Protein AF-A0AAW1J0K5-F1 (afdb_monomer_lite)

Structure (mmCIF, N/CA/C/O backbone):
data_AF-A0AAW1J0K5-F1
#
_entry.id   AF-A0AAW1J0K5-F1
#
loop_
_atom_site.group_PDB
_atom_site.id
_atom_site.type_symbol
_atom_site.label_atom_id
_atom_site.label_alt_id
_atom_site.label_comp_id
_atom_site.label_asym_id
_atom_site.label_entity_id
_atom_site.label_seq_id
_atom_site.pdbx_PDB_ins_code
_atom_site.Cartn_x
_atom_site.Cartn_y
_atom_site.Cartn_z
_atom_site.occupancy
_atom_site.B_iso_or_equiv
_atom_site.auth_seq_id
_atom_site.auth_comp_id
_atom_site.auth_asym_id
_atom_site.auth_atom_id
_atom_site.pdbx_PDB_model_num
ATOM 1 N N . MET A 1 1 ? 34.084 26.548 19.720 1.00 43.12 1 MET A N 1
ATOM 2 C CA . MET A 1 1 ? 32.849 25.764 19.912 1.00 43.12 1 MET A CA 1
ATOM 3 C C . MET A 1 1 ? 32.228 25.630 18.537 1.00 43.12 1 MET A C 1
ATOM 5 O O . MET A 1 1 ? 32.167 26.660 17.879 1.00 43.12 1 MET A O 1
ATOM 9 N N . PRO A 1 2 ? 31.934 24.417 18.048 1.00 49.91 2 PRO A N 1
ATOM 10 C CA . PRO A 1 2 ? 31.328 24.254 16.737 1.00 49.91 2 PRO A CA 1
ATOM 11 C C . PRO A 1 2 ? 29.840 24.588 16.827 1.00 49.91 2 PRO A C 1
ATOM 13 O O . PRO A 1 2 ? 29.175 24.198 17.789 1.00 49.91 2 PRO A O 1
ATOM 16 N N . ASP A 1 3 ? 29.387 25.357 15.845 1.00 44.69 3 ASP A N 1
ATOM 17 C CA . ASP A 1 3 ? 28.005 25.761 15.636 1.00 44.69 3 ASP A CA 1
ATOM 18 C C . ASP A 1 3 ? 27.081 24.540 15.642 1.00 44.69 3 ASP A C 1
ATOM 20 O O . ASP A 1 3 ? 27.340 23.533 14.979 1.00 44.69 3 ASP A O 1
ATOM 24 N N . GLY A 1 4 ? 26.024 24.625 16.448 1.00 45.03 4 GLY A N 1
ATOM 25 C CA . GLY A 1 4 ? 24.960 23.636 16.473 1.00 45.03 4 GLY A CA 1
ATOM 26 C C . GLY A 1 4 ? 24.153 23.742 15.189 1.00 45.03 4 GLY A C 1
ATOM 27 O O . GLY A 1 4 ? 23.441 24.721 14.986 1.00 45.03 4 GLY A O 1
ATOM 28 N N . GLU A 1 5 ? 24.268 22.733 14.332 1.00 46.09 5 GLU A N 1
ATOM 29 C CA . GLU A 1 5 ? 23.291 22.482 13.279 1.00 46.09 5 GLU A CA 1
ATOM 30 C C . GLU A 1 5 ? 21.942 22.193 13.953 1.00 46.09 5 GLU A C 1
ATOM 32 O O . GLU A 1 5 ? 21.728 21.124 14.530 1.00 46.09 5 GLU A O 1
ATOM 37 N N . GLU A 1 6 ? 21.038 23.175 13.919 1.00 47.00 6 GLU A N 1
ATOM 38 C CA . GLU A 1 6 ? 19.611 22.950 14.129 1.00 47.00 6 GLU A CA 1
ATOM 39 C C . GLU A 1 6 ? 19.137 21.991 13.035 1.00 47.00 6 GLU A C 1
ATOM 41 O O . GLU A 1 6 ? 18.933 22.359 11.878 1.00 47.00 6 GLU A O 1
ATOM 46 N N . VAL A 1 7 ? 19.018 20.718 13.402 1.00 46.75 7 VAL A N 1
ATOM 47 C CA . VAL A 1 7 ? 18.348 19.712 12.589 1.00 46.75 7 VAL A CA 1
ATOM 48 C C . VAL A 1 7 ? 16.878 20.121 12.529 1.00 46.75 7 VAL A C 1
ATOM 50 O O . VAL A 1 7 ? 16.133 19.884 13.476 1.00 46.75 7 VAL A O 1
ATOM 53 N N . GLU A 1 8 ? 16.474 20.772 11.433 1.00 45.78 8 GLU A N 1
ATOM 54 C CA . GLU A 1 8 ? 15.067 20.982 11.085 1.00 45.78 8 GLU A CA 1
ATOM 55 C C . GLU A 1 8 ? 14.360 19.622 11.093 1.00 45.78 8 GLU A C 1
ATOM 57 O O . GLU A 1 8 ? 14.487 18.798 10.180 1.00 45.78 8 GLU A O 1
ATOM 62 N N . GLU A 1 9 ? 13.631 19.372 12.175 1.00 43.22 9 GLU A N 1
ATOM 63 C CA . GLU A 1 9 ? 12.793 18.204 12.359 1.00 43.22 9 GLU A CA 1
ATOM 64 C C . GLU A 1 9 ? 11.652 18.304 11.336 1.00 43.22 9 GLU A C 1
ATOM 66 O O . GLU A 1 9 ? 10.667 19.017 11.528 1.00 43.22 9 GLU A O 1
ATOM 71 N N . LYS A 1 10 ? 11.821 17.653 10.177 1.00 48.41 10 LYS A N 1
ATOM 72 C CA . LYS A 1 10 ? 10.774 17.545 9.156 1.00 48.41 10 LYS A CA 1
ATOM 73 C C . LYS A 1 10 ? 9.532 16.954 9.811 1.00 48.41 10 LYS A C 1
ATOM 75 O O . LYS A 1 10 ? 9.481 15.752 10.063 1.00 48.41 10 LYS A O 1
ATOM 80 N N . VAL A 1 11 ? 8.535 17.802 10.052 1.00 51.53 11 VAL A N 1
ATOM 81 C CA . VAL A 1 11 ? 7.192 17.399 10.464 1.00 51.53 11 VAL A CA 1
ATOM 82 C C . VAL A 1 11 ? 6.680 16.433 9.403 1.00 51.53 11 VAL A C 1
ATOM 84 O O . VAL A 1 11 ? 6.342 16.829 8.289 1.00 51.53 11 VAL A O 1
ATOM 87 N N . VAL A 1 12 ? 6.706 15.141 9.718 1.00 61.31 12 VAL A N 1
ATOM 88 C CA . VAL A 1 12 ? 6.160 14.104 8.849 1.00 61.31 12 VAL A CA 1
ATOM 89 C C . VAL A 1 12 ? 4.656 14.343 8.803 1.00 61.31 12 VAL A C 1
ATOM 91 O O . VAL A 1 12 ? 3.958 14.090 9.786 1.00 61.31 12 VAL A O 1
ATOM 94 N N . GLU A 1 13 ? 4.162 14.894 7.693 1.00 76.69 13 GLU A N 1
ATOM 95 C CA . GLU A 1 13 ? 2.727 15.053 7.473 1.00 76.69 13 GLU A CA 1
ATOM 96 C C . GLU A 1 13 ? 2.053 13.692 7.636 1.00 76.69 13 GLU A C 1
ATOM 98 O O . GLU A 1 13 ? 2.394 12.717 6.959 1.00 76.69 13 GLU A O 1
ATOM 103 N N . LYS A 1 14 ? 1.114 13.619 8.585 1.00 82.12 14 LYS A N 1
ATOM 104 C CA . LYS A 1 14 ? 0.380 12.387 8.863 1.00 82.12 14 LYS A CA 1
ATOM 105 C C . LYS A 1 14 ? -0.370 11.953 7.614 1.00 82.12 14 LYS A C 1
ATOM 107 O O . LYS A 1 14 ? -1.072 12.766 7.006 1.00 82.12 14 LYS A O 1
ATOM 112 N N . THR A 1 15 ? -0.278 10.669 7.283 1.00 87.69 15 THR A N 1
ATOM 113 C CA . THR A 1 15 ? -1.017 10.102 6.148 1.00 87.69 15 THR A CA 1
ATOM 114 C C . THR A 1 15 ? -2.528 10.207 6.381 1.00 87.69 15 THR A C 1
ATOM 116 O O . THR A 1 15 ? -2.985 10.335 7.523 1.00 87.69 15 THR A O 1
ATOM 119 N N . LEU A 1 16 ? -3.331 10.147 5.314 1.00 89.69 16 LEU A N 1
ATOM 120 C CA . LEU A 1 16 ? -4.794 10.205 5.426 1.00 89.69 16 LEU A CA 1
ATOM 121 C C . LEU A 1 16 ? -5.305 9.073 6.327 1.00 89.69 16 LEU A C 1
ATOM 123 O O . LEU A 1 16 ? -6.188 9.288 7.157 1.00 89.69 16 LEU A O 1
ATOM 127 N N . LEU A 1 17 ? -4.692 7.892 6.224 1.00 91.44 17 LEU A N 1
ATOM 128 C CA . LEU A 1 17 ? -4.971 6.753 7.089 1.00 91.44 17 LEU A CA 1
ATOM 129 C C . LEU A 1 17 ? -4.661 7.043 8.560 1.00 91.44 17 LEU A C 1
ATOM 131 O O . LEU A 1 17 ? -5.479 6.727 9.420 1.00 91.44 17 LEU A O 1
ATOM 135 N N . GLN A 1 18 ? -3.512 7.649 8.867 1.00 92.31 18 GLN A N 1
ATOM 136 C CA . GLN A 1 18 ? -3.151 7.992 10.247 1.00 92.31 18 GLN A CA 1
ATOM 137 C C . GLN A 1 18 ? -4.147 8.983 10.853 1.00 92.31 18 GLN A C 1
ATOM 139 O O . GLN A 1 18 ? -4.622 8.773 11.967 1.00 92.31 18 GLN A O 1
ATOM 144 N N . GLN A 1 19 ? -4.536 10.009 10.094 1.00 93.12 19 GLN A N 1
ATOM 145 C CA . GLN A 1 19 ? -5.548 10.970 10.534 1.00 93.12 19 GLN A CA 1
ATOM 146 C C . GLN A 1 19 ? -6.911 10.300 10.758 1.00 93.12 19 GLN A C 1
ATOM 148 O O . GLN A 1 19 ? -7.602 10.603 11.732 1.00 93.12 19 GLN A O 1
ATOM 153 N N . GLN A 1 20 ? -7.308 9.371 9.880 1.00 94.00 20 GLN A N 1
ATOM 154 C CA . GLN A 1 20 ? -8.564 8.639 10.038 1.00 94.00 20 GLN A CA 1
ATOM 155 C C . GLN A 1 20 ? -8.533 7.694 11.244 1.00 94.00 20 GLN A C 1
ATOM 157 O O . GLN A 1 20 ? -9.543 7.576 11.939 1.00 94.00 20 GLN A O 1
ATOM 162 N N . LEU A 1 21 ? -7.404 7.034 11.512 1.00 94.06 21 LEU A N 1
ATOM 163 C CA . LEU A 1 21 ? -7.235 6.162 12.676 1.00 94.06 21 LEU A CA 1
ATOM 164 C C . LEU A 1 21 ? -7.372 6.939 13.985 1.00 94.06 21 LEU A C 1
ATOM 166 O O . LEU A 1 21 ? -8.098 6.490 14.867 1.00 94.06 21 LEU A O 1
ATOM 170 N N . GLU A 1 22 ? -6.739 8.108 14.087 1.00 95.19 22 GLU A N 1
ATOM 171 C CA . GLU A 1 22 ? -6.843 8.979 15.264 1.00 95.19 22 GLU A CA 1
ATOM 172 C C . GLU A 1 22 ? -8.290 9.422 15.503 1.00 95.19 22 GLU A C 1
ATOM 174 O O . GLU A 1 22 ? -8.835 9.193 16.580 1.00 95.19 22 GLU A O 1
ATOM 179 N N . ARG A 1 23 ? -8.966 9.932 14.465 1.00 94.56 23 ARG A N 1
ATOM 180 C CA . ARG A 1 23 ? -10.383 10.328 14.557 1.00 94.56 23 ARG A CA 1
ATOM 181 C C . ARG A 1 23 ? -11.295 9.169 14.955 1.00 94.56 23 ARG A C 1
ATOM 183 O O . ARG A 1 23 ? -12.200 9.344 15.768 1.00 94.56 23 ARG A O 1
ATOM 190 N N . SER A 1 24 ? -11.061 7.989 14.380 1.00 95.56 24 SER A N 1
ATOM 191 C CA . SER A 1 24 ? -11.835 6.782 14.688 1.00 95.56 24 SER A CA 1
ATOM 192 C C . SER A 1 24 ? -11.620 6.353 16.142 1.00 95.56 24 SER A C 1
ATOM 194 O O . SER A 1 24 ? -12.571 5.976 16.824 1.00 95.56 24 SER A O 1
ATOM 196 N N . ALA A 1 25 ? -10.379 6.428 16.635 1.00 95.19 25 ALA A N 1
ATOM 197 C CA . ALA A 1 25 ? -10.035 6.099 18.013 1.00 95.19 25 ALA A CA 1
ATOM 198 C C . ALA A 1 25 ? -10.700 7.062 19.005 1.00 95.19 25 ALA A C 1
ATOM 200 O O . ALA A 1 25 ? -11.376 6.600 19.921 1.00 95.19 25 ALA A O 1
ATOM 201 N N . GLU A 1 26 ? -10.599 8.373 18.773 1.00 95.88 26 GLU A N 1
ATOM 202 C CA . GLU A 1 26 ? -11.236 9.402 19.606 1.00 95.88 26 GLU A CA 1
ATOM 203 C C . GLU A 1 26 ? -12.764 9.235 19.658 1.00 95.88 26 GLU A C 1
ATOM 205 O O . GLU A 1 26 ? -13.379 9.303 20.726 1.00 95.88 26 GLU A O 1
ATOM 210 N N . ALA A 1 27 ? -13.397 8.966 18.510 1.00 94.69 27 ALA A N 1
ATOM 211 C CA . ALA A 1 27 ? -14.839 8.744 18.437 1.00 94.69 27 ALA A CA 1
ATOM 212 C C . ALA A 1 27 ? -15.276 7.511 19.247 1.00 94.69 27 ALA A C 1
ATOM 214 O O . ALA A 1 27 ? -16.283 7.556 19.961 1.00 94.69 27 ALA A O 1
ATOM 215 N N . LEU A 1 28 ? -14.518 6.413 19.159 1.00 95.88 28 LEU A N 1
ATOM 216 C CA . LEU A 1 28 ? -14.793 5.183 19.904 1.00 95.88 28 LEU A CA 1
ATOM 217 C C . LEU A 1 28 ? -14.521 5.349 21.401 1.00 95.88 28 LEU A C 1
ATOM 219 O O . LEU A 1 28 ? -15.312 4.867 22.208 1.00 95.88 28 LEU A O 1
ATOM 223 N N . GLU A 1 29 ? -13.457 6.052 21.783 1.00 96.12 29 GLU A N 1
ATOM 224 C CA . GLU A 1 29 ? -13.137 6.344 23.182 1.00 96.12 29 GLU A CA 1
ATOM 225 C C . GLU A 1 29 ? -14.242 7.169 23.844 1.00 96.12 29 GLU A C 1
ATOM 227 O O . GLU A 1 29 ? -14.728 6.808 24.918 1.00 96.12 29 GLU A O 1
ATOM 232 N N . LYS A 1 30 ? -14.731 8.210 23.162 1.00 95.44 30 LYS A N 1
ATOM 233 C CA . LYS A 1 30 ? -15.865 9.004 23.642 1.00 95.44 30 LYS A CA 1
ATOM 234 C C . LYS A 1 30 ? -17.114 8.146 23.866 1.00 95.44 30 LYS A C 1
ATOM 236 O O . LYS A 1 30 ? -17.766 8.257 24.901 1.00 95.44 30 LYS A O 1
ATOM 241 N N . LEU A 1 31 ? -17.421 7.246 22.933 1.00 94.81 31 LEU A N 1
ATOM 242 C CA . LEU A 1 31 ? -18.542 6.307 23.055 1.00 94.81 31 LEU A CA 1
ATOM 243 C C . LEU A 1 31 ? -18.370 5.309 24.210 1.00 94.81 31 LEU A C 1
ATOM 245 O O . LEU A 1 31 ? -19.360 4.934 24.845 1.00 94.81 31 LEU A O 1
ATOM 249 N N . ILE A 1 32 ? -17.140 4.868 24.491 1.00 93.94 32 ILE A N 1
ATOM 250 C CA . ILE A 1 32 ? -16.835 4.026 25.656 1.00 93.94 32 ILE A CA 1
ATOM 251 C C . ILE A 1 32 ? -17.091 4.814 26.936 1.00 93.94 32 ILE A C 1
ATOM 253 O O . ILE A 1 32 ? -17.816 4.321 27.798 1.00 93.94 32 ILE A O 1
ATOM 257 N N . LEU A 1 33 ? -16.565 6.037 27.036 1.00 94.25 33 LEU A N 1
ATOM 258 C CA . LEU A 1 33 ? -16.748 6.907 28.198 1.00 94.25 33 LEU A CA 1
ATOM 259 C C . LEU A 1 33 ? -18.237 7.133 28.493 1.00 94.25 33 LEU A C 1
ATOM 261 O O . LEU A 1 33 ? -18.692 6.823 29.594 1.00 94.25 33 LEU A O 1
ATOM 265 N N . GLU A 1 34 ? -19.021 7.533 27.489 1.00 91.88 34 GLU A N 1
ATOM 266 C CA . GLU A 1 34 ? -20.475 7.718 27.620 1.00 91.88 34 GLU A CA 1
ATOM 267 C C . GLU A 1 34 ? -21.190 6.435 28.094 1.00 91.88 34 GLU A C 1
ATOM 269 O O . GLU A 1 34 ? -22.102 6.480 28.923 1.00 91.88 34 GLU A O 1
ATOM 274 N N . GLY A 1 35 ? -20.768 5.264 27.608 1.00 91.19 35 GLY A N 1
ATOM 275 C CA . GLY A 1 35 ? -21.303 3.976 28.058 1.00 91.19 35 GLY A CA 1
ATOM 276 C C . GLY A 1 35 ? -20.971 3.643 29.502 1.00 91.19 35 GLY A C 1
ATOM 277 O O . GLY A 1 35 ? -21.840 3.217 30.268 1.00 91.19 35 GLY A O 1
ATOM 278 N N . THR A 1 36 ? -19.708 3.846 29.877 1.00 91.81 36 THR A N 1
ATOM 279 C CA . THR A 1 36 ? -19.240 3.608 31.243 1.00 91.81 36 THR A CA 1
ATOM 280 C C . THR A 1 36 ? -19.943 4.521 32.238 1.00 91.81 36 THR A C 1
ATOM 282 O O . THR A 1 36 ? -20.317 4.055 33.313 1.00 91.81 36 THR A O 1
ATOM 285 N N . GLU A 1 37 ? -20.224 5.770 31.869 1.00 91.56 37 GLU A N 1
ATOM 286 C CA . GLU A 1 37 ? -20.991 6.706 32.689 1.00 91.56 37 GLU A CA 1
ATOM 287 C C . GLU A 1 37 ? -22.435 6.216 32.891 1.00 91.56 37 GLU A C 1
ATOM 289 O O . GLU A 1 37 ? -22.909 6.111 34.022 1.00 91.56 37 GLU A O 1
ATOM 294 N N . GLN A 1 38 ? -23.124 5.800 31.821 1.00 89.00 38 GLN A N 1
ATOM 295 C CA . GLN A 1 38 ? -24.509 5.310 31.907 1.00 89.00 38 GLN A CA 1
ATOM 296 C C . GLN A 1 38 ? -24.682 4.084 32.814 1.00 89.00 38 GLN A C 1
ATOM 298 O O . GLN A 1 38 ? -25.741 3.923 33.439 1.00 89.00 38 GLN A O 1
ATOM 303 N N . VAL A 1 39 ? -23.665 3.219 32.862 1.00 90.12 39 VAL A N 1
ATOM 304 C CA . VAL A 1 39 ? -23.600 2.044 33.741 1.00 90.12 39 VAL A CA 1
ATOM 305 C C . VAL A 1 39 ? -23.235 2.451 35.168 1.00 90.12 39 VAL A C 1
ATOM 307 O O . VAL A 1 39 ? -23.904 2.041 36.119 1.00 90.12 39 VAL A O 1
ATOM 310 N N . THR A 1 40 ? -22.223 3.306 35.322 1.00 91.06 40 THR A N 1
ATOM 311 C CA . THR A 1 40 ? -21.745 3.778 36.628 1.00 91.06 40 THR A CA 1
ATOM 312 C C . THR A 1 40 ? -22.828 4.547 37.377 1.00 91.06 40 THR A C 1
ATOM 314 O O . THR A 1 40 ? -22.976 4.352 38.580 1.00 91.06 40 THR A O 1
ATOM 317 N N . ASN A 1 41 ? -23.662 5.318 36.676 1.00 91.31 41 ASN A N 1
ATOM 318 C CA . ASN A 1 41 ? -24.770 6.064 37.276 1.00 91.31 41 ASN A CA 1
ATOM 319 C C . ASN A 1 41 ? -25.771 5.160 38.014 1.00 91.31 41 ASN A C 1
ATOM 321 O O . ASN A 1 41 ? -26.309 5.563 39.041 1.00 91.31 41 ASN A O 1
ATOM 325 N N . ILE A 1 42 ? -26.013 3.930 37.535 1.00 88.50 42 ILE A N 1
ATOM 326 C CA . ILE A 1 42 ? -26.878 2.974 38.252 1.00 88.50 42 ILE A CA 1
ATOM 327 C C . ILE A 1 42 ? -26.179 2.469 39.508 1.00 88.50 42 ILE A C 1
ATOM 329 O O . ILE A 1 42 ? -26.803 2.403 40.563 1.00 88.50 42 ILE A O 1
ATOM 333 N N . ARG A 1 43 ? -24.891 2.128 39.399 1.00 89.06 43 ARG A N 1
ATOM 334 C CA . ARG A 1 43 ? -24.108 1.635 40.535 1.00 89.06 43 ARG A CA 1
ATOM 335 C C . ARG A 1 43 ? -24.057 2.672 41.655 1.00 89.06 43 ARG A C 1
ATOM 337 O O . ARG A 1 43 ? -24.425 2.349 42.771 1.00 89.06 43 ARG A O 1
ATOM 344 N N . VAL A 1 44 ? -23.716 3.922 41.335 1.00 92.06 44 VAL A N 1
ATOM 345 C CA . VAL A 1 44 ? -23.660 5.025 42.311 1.00 92.06 44 VAL A CA 1
ATOM 346 C C . VAL A 1 44 ? -25.024 5.267 42.962 1.00 92.06 44 VAL A C 1
ATOM 348 O O . VAL A 1 44 ? -25.104 5.442 44.174 1.00 92.06 44 VAL A O 1
ATOM 351 N N . ALA A 1 45 ? -26.111 5.234 42.184 1.00 90.94 45 ALA A N 1
ATOM 352 C CA . ALA A 1 45 ? -27.455 5.377 42.737 1.00 90.94 45 ALA A CA 1
ATOM 353 C C . ALA A 1 45 ? -27.835 4.215 43.673 1.00 90.94 45 ALA A C 1
ATOM 355 O O . ALA A 1 45 ? -28.511 4.443 44.672 1.00 90.94 45 ALA A O 1
ATOM 356 N N . ASN A 1 46 ? -27.417 2.985 43.361 1.00 89.00 46 ASN A N 1
ATOM 357 C CA . ASN A 1 46 ? -27.649 1.818 44.213 1.00 89.00 46 ASN A CA 1
ATOM 358 C C . ASN A 1 46 ? -26.825 1.904 45.506 1.00 89.00 46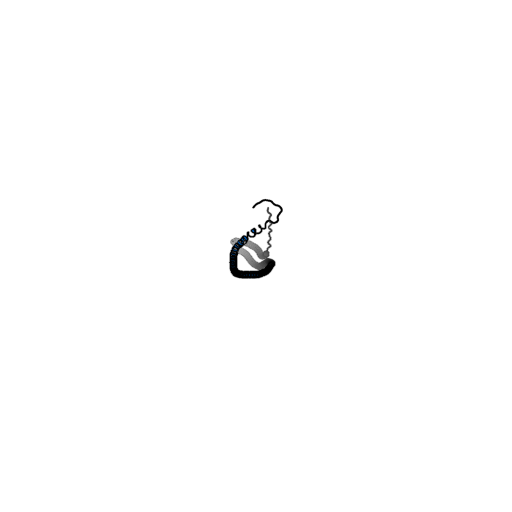 ASN A C 1
ATOM 360 O O . ASN A 1 46 ? -27.390 1.769 46.586 1.00 89.00 46 ASN A O 1
ATOM 364 N N . ASP A 1 47 ? -25.537 2.239 45.397 1.00 90.69 47 ASP A N 1
ATOM 365 C CA . ASP A 1 47 ? -24.643 2.419 46.544 1.00 90.69 47 ASP A CA 1
ATOM 366 C C . ASP A 1 47 ? -25.188 3.485 47.508 1.00 90.69 47 ASP A C 1
ATOM 368 O O . ASP A 1 47 ? -25.215 3.261 48.715 1.00 90.69 47 ASP A O 1
ATOM 372 N N . SER A 1 48 ? -25.699 4.607 46.985 1.00 92.31 48 SER A N 1
ATOM 373 C CA . SER A 1 48 ? -26.350 5.641 47.802 1.00 92.31 48 SER A CA 1
ATOM 374 C C . SER A 1 48 ? -27.576 5.101 48.544 1.00 92.31 48 SER A C 1
ATOM 376 O O . SER A 1 48 ? -27.668 5.264 49.755 1.00 92.31 48 SER A O 1
ATOM 378 N N . ARG A 1 49 ? -28.491 4.403 47.851 1.00 89.88 49 ARG A N 1
ATOM 379 C CA . ARG A 1 49 ? -29.694 3.824 48.484 1.00 89.88 49 ARG A CA 1
ATOM 380 C C . ARG A 1 49 ? -29.350 2.778 49.544 1.00 89.88 49 ARG A C 1
ATOM 382 O O . ARG A 1 49 ? -30.060 2.654 50.535 1.00 89.88 49 ARG A O 1
ATOM 389 N N . GLU A 1 50 ? -28.297 1.994 49.326 1.00 89.69 50 GLU A N 1
ATOM 390 C CA . GLU A 1 50 ? -27.845 0.978 50.278 1.00 89.69 50 GLU A CA 1
ATOM 391 C C . GLU A 1 50 ? -27.241 1.606 51.539 1.00 89.69 50 GLU A C 1
ATOM 393 O O . GLU A 1 50 ? -27.428 1.071 52.633 1.00 89.69 50 GLU A O 1
ATOM 398 N N . VAL A 1 51 ? -26.544 2.738 51.408 1.00 94.19 51 VAL A N 1
ATOM 399 C CA . VAL A 1 51 ? -26.078 3.520 52.561 1.00 94.19 51 VAL A CA 1
ATOM 400 C C . VAL A 1 51 ? -27.271 4.042 53.362 1.00 94.19 51 VAL A C 1
ATOM 402 O O . VAL A 1 51 ? -27.337 3.766 54.559 1.00 94.19 51 VAL A O 1
ATOM 405 N N . ASP A 1 52 ? -28.240 4.679 52.697 1.00 92.12 52 ASP A N 1
ATOM 406 C CA . ASP A 1 52 ? -29.446 5.213 53.346 1.00 92.12 52 ASP A CA 1
ATOM 407 C C . ASP A 1 52 ? -30.223 4.101 54.082 1.00 92.12 52 ASP A C 1
ATOM 409 O O . ASP A 1 52 ? -30.594 4.244 55.247 1.00 92.12 52 ASP A O 1
ATOM 413 N N . ARG A 1 53 ? -30.393 2.929 53.448 1.00 90.38 53 ARG A N 1
ATOM 414 C CA . ARG A 1 53 ? -31.058 1.765 54.061 1.00 90.38 53 ARG A CA 1
ATOM 415 C C . ARG A 1 53 ? -30.344 1.288 55.326 1.00 90.38 53 ARG A C 1
ATOM 417 O O . ARG A 1 53 ? -30.998 0.959 56.314 1.00 90.38 53 ARG A O 1
ATOM 424 N N . ARG A 1 54 ? -29.009 1.212 55.307 1.00 91.94 54 ARG A N 1
ATOM 425 C CA . ARG A 1 54 ? -28.222 0.779 56.476 1.00 91.94 54 ARG A CA 1
ATOM 426 C C . ARG A 1 54 ? -28.342 1.754 57.636 1.00 91.94 54 ARG A C 1
ATOM 428 O O . ARG A 1 54 ? -28.370 1.308 58.780 1.00 91.94 54 ARG A O 1
ATOM 435 N N . GLU A 1 55 ? -28.404 3.047 57.343 1.00 94.00 55 GLU A N 1
ATOM 436 C CA . GLU A 1 55 ? -28.618 4.080 58.351 1.00 94.00 55 GLU A CA 1
ATOM 437 C C . GLU A 1 55 ? -30.008 3.944 58.987 1.00 94.00 55 GLU A C 1
ATOM 439 O O . GLU A 1 55 ? -30.113 3.822 60.208 1.00 94.00 55 GLU A O 1
ATOM 444 N N . GLU A 1 56 ? -31.065 3.846 58.173 1.00 90.88 56 GLU A N 1
ATOM 445 C CA . GLU A 1 56 ? -32.439 3.670 58.661 1.00 90.88 56 GLU A CA 1
ATOM 446 C C . GLU A 1 56 ? -32.619 2.377 59.475 1.00 90.88 56 GLU A C 1
ATOM 448 O O . GLU A 1 56 ? -33.231 2.394 60.547 1.00 90.88 56 GLU A O 1
ATOM 453 N N . GLU A 1 57 ? -32.069 1.250 59.008 1.00 90.50 57 GLU A N 1
ATOM 454 C CA . GLU A 1 57 ? -32.090 -0.010 59.760 1.00 90.50 57 GLU A CA 1
ATOM 455 C C . GLU A 1 57 ? -31.290 0.082 61.063 1.00 90.50 57 GLU A C 1
ATOM 457 O O . GLU A 1 57 ? -31.692 -0.513 62.063 1.00 90.50 57 GLU A O 1
ATOM 462 N N . GLY A 1 58 ? -30.171 0.812 61.069 1.00 91.44 58 GLY A N 1
ATOM 463 C CA . GLY A 1 58 ? -29.367 1.052 62.265 1.00 91.44 58 GLY A CA 1
ATOM 464 C C . GLY A 1 58 ? -30.162 1.788 63.340 1.00 91.44 58 GLY A C 1
ATOM 465 O O . GLY A 1 58 ? -30.275 1.293 64.462 1.00 91.44 58 GLY A O 1
ATOM 466 N N . ILE A 1 59 ? -30.794 2.904 62.965 1.00 92.88 59 ILE A N 1
ATOM 467 C CA . ILE A 1 59 ? -31.649 3.708 63.853 1.00 92.88 59 ILE A CA 1
ATOM 468 C C . ILE A 1 59 ? -32.839 2.878 64.359 1.00 92.88 59 ILE A C 1
ATOM 470 O O . ILE A 1 59 ? -33.172 2.907 65.545 1.00 92.88 59 ILE A O 1
ATOM 474 N N . GLY A 1 60 ? -33.479 2.109 63.470 1.00 90.69 60 GLY A N 1
ATOM 475 C CA . GLY A 1 60 ? -34.591 1.229 63.831 1.00 90.69 60 GLY A CA 1
ATOM 476 C C . GLY A 1 60 ? -34.188 0.171 64.860 1.00 90.69 60 GLY A C 1
ATOM 477 O O . GLY A 1 60 ? -34.865 0.006 65.875 1.00 90.69 60 GLY A O 1
ATOM 478 N N . ARG A 1 61 ? -33.050 -0.503 64.645 1.00 91.94 61 ARG A N 1
ATOM 479 C CA . ARG A 1 61 ? -32.515 -1.510 65.576 1.00 91.94 61 ARG A CA 1
ATOM 480 C C . ARG A 1 61 ? -32.177 -0.914 66.935 1.00 91.94 61 ARG A C 1
ATOM 482 O O . ARG A 1 61 ? -32.538 -1.510 67.944 1.00 91.94 61 ARG A O 1
ATOM 489 N N . GLU A 1 62 ? -31.527 0.247 66.969 1.00 94.44 62 GLU A N 1
ATOM 490 C CA . GLU A 1 62 ? -31.181 0.930 68.220 1.00 94.44 62 GLU A CA 1
ATOM 491 C C . GLU A 1 62 ? -32.435 1.263 69.040 1.00 94.44 62 GLU A C 1
ATOM 493 O O . GLU A 1 62 ? -32.490 0.989 70.239 1.00 94.44 62 GLU A O 1
ATOM 498 N N . LYS A 1 63 ? -33.496 1.740 68.378 1.00 92.62 63 LYS A N 1
ATOM 499 C CA . LYS A 1 63 ? -34.783 2.021 69.026 1.00 92.62 63 LYS A CA 1
ATOM 500 C C . LYS A 1 63 ? -35.435 0.768 69.622 1.00 92.62 63 LYS A C 1
ATOM 502 O O . LYS A 1 63 ? -35.954 0.831 70.735 1.00 92.62 63 LYS A O 1
ATOM 507 N N . ILE A 1 64 ? -35.422 -0.354 68.900 1.00 92.69 64 ILE A N 1
ATOM 508 C CA . ILE A 1 64 ? -35.988 -1.624 69.386 1.00 92.69 64 ILE A CA 1
ATOM 509 C C . ILE A 1 64 ? -35.189 -2.136 70.589 1.00 92.69 64 ILE A C 1
ATOM 511 O O . ILE A 1 64 ? -35.781 -2.564 71.576 1.00 92.69 64 ILE A O 1
ATOM 515 N N . ILE A 1 65 ? -33.855 -2.061 70.533 1.00 94.25 65 ILE A N 1
ATOM 516 C CA . ILE A 1 65 ? -32.979 -2.465 71.642 1.00 94.25 65 ILE A CA 1
ATOM 517 C C . ILE A 1 65 ? -33.278 -1.632 72.890 1.00 94.25 65 ILE A C 1
ATOM 519 O O . ILE A 1 65 ? -33.501 -2.210 73.948 1.00 94.25 65 ILE A O 1
ATOM 523 N N . ALA A 1 66 ? -33.381 -0.306 72.759 1.00 94.31 66 ALA A N 1
ATOM 524 C CA . ALA A 1 66 ? -33.705 0.570 73.883 1.00 94.31 66 ALA A CA 1
ATOM 525 C C . ALA A 1 66 ? -35.053 0.211 74.542 1.00 94.31 66 ALA A C 1
ATOM 527 O O . ALA A 1 66 ? -35.148 0.149 75.766 1.00 94.31 66 ALA A O 1
ATOM 528 N N . GLN A 1 67 ? -36.084 -0.091 73.742 1.00 92.44 67 GLN A N 1
ATOM 529 C CA . GLN A 1 67 ? -37.391 -0.523 74.258 1.00 92.44 67 GLN A CA 1
ATOM 530 C C . GLN A 1 67 ? -37.331 -1.882 74.970 1.00 92.44 67 GLN A C 1
ATOM 532 O O . GLN A 1 67 ? -38.022 -2.086 75.967 1.00 92.44 67 GLN A O 1
ATOM 537 N N . LEU A 1 68 ? -36.514 -2.814 74.472 1.00 93.25 68 LEU A N 1
ATOM 538 C CA . LEU A 1 68 ? -36.315 -4.118 75.105 1.00 93.25 68 LEU A CA 1
ATOM 539 C C . LEU A 1 68 ? -35.538 -4.013 76.418 1.00 93.25 68 LEU A C 1
ATOM 541 O O . LEU A 1 68 ? -35.860 -4.726 77.362 1.00 93.25 68 LEU A O 1
ATOM 545 N N . GLU A 1 69 ? -34.536 -3.139 76.494 1.00 94.44 69 GLU A N 1
ATOM 546 C CA . GLU A 1 69 ? -33.790 -2.884 77.729 1.00 94.44 69 GLU A CA 1
ATOM 547 C C . GLU A 1 69 ? -34.680 -2.243 78.799 1.00 94.44 69 GLU A C 1
ATOM 549 O O . GLU A 1 69 ? -34.663 -2.676 79.953 1.00 94.44 69 GLU A O 1
ATOM 554 N N . GLU A 1 70 ? -35.499 -1.258 78.421 1.00 93.44 70 GLU A N 1
ATOM 555 C CA . GLU A 1 70 ? -36.467 -0.628 79.324 1.00 93.44 70 GLU A CA 1
ATOM 556 C C . GLU A 1 70 ? -37.476 -1.650 79.863 1.00 93.44 70 GLU A C 1
ATOM 558 O O . GLU A 1 70 ? -37.671 -1.749 81.076 1.00 93.44 70 GLU A O 1
ATOM 563 N N . GLU A 1 71 ? -38.065 -2.473 78.991 1.00 92.38 71 GLU A N 1
ATOM 564 C CA . GLU A 1 71 ? -39.007 -3.499 79.432 1.00 92.38 71 GLU A CA 1
ATOM 565 C C . GLU A 1 71 ? -38.339 -4.605 80.254 1.00 92.38 71 GLU A C 1
ATOM 567 O O . GLU A 1 71 ? -38.925 -5.077 81.228 1.00 92.38 71 GLU A O 1
ATOM 572 N N . ALA A 1 72 ? -37.105 -4.999 79.932 1.00 92.50 72 ALA A N 1
ATOM 573 C CA . ALA A 1 72 ? -36.364 -5.970 80.727 1.00 92.50 72 ALA A CA 1
ATOM 574 C C . ALA A 1 72 ? -36.104 -5.453 82.150 1.00 92.50 72 ALA A C 1
ATOM 576 O O . ALA A 1 72 ? -36.243 -6.220 83.109 1.00 92.50 72 ALA A O 1
ATOM 577 N N . ASN A 1 73 ? -35.779 -4.165 82.298 1.00 93.50 73 ASN A N 1
ATOM 578 C CA . ASN A 1 73 ? -35.599 -3.526 83.600 1.00 93.50 73 ASN A CA 1
ATOM 579 C C . ASN A 1 73 ? -36.914 -3.510 84.394 1.00 93.50 73 ASN A C 1
ATOM 581 O O . ASN A 1 73 ? -36.948 -4.022 85.513 1.00 93.50 73 ASN A O 1
ATOM 585 N N . LEU A 1 74 ? -38.009 -3.033 83.790 1.00 90.94 74 LEU A N 1
ATOM 586 C CA . LEU A 1 74 ? -39.337 -2.998 84.422 1.00 90.94 74 LEU A CA 1
ATOM 587 C C . LEU A 1 74 ? -39.831 -4.399 84.814 1.00 90.94 74 LEU A C 1
ATOM 589 O O . LEU A 1 74 ? -40.298 -4.617 85.932 1.00 90.94 74 LEU A O 1
ATOM 593 N N . ALA A 1 75 ? -39.664 -5.381 83.926 1.00 91.25 75 ALA A N 1
ATOM 594 C CA . ALA A 1 75 ? -40.024 -6.768 84.192 1.00 91.25 75 ALA A CA 1
ATOM 595 C C . ALA A 1 75 ? -39.212 -7.359 85.355 1.00 91.25 75 ALA A C 1
ATOM 597 O O . ALA A 1 75 ? -39.750 -8.119 86.161 1.00 91.25 75 ALA A O 1
ATOM 598 N N . THR A 1 76 ? -37.927 -7.005 85.462 1.00 92.19 76 THR A N 1
ATOM 599 C CA . THR A 1 76 ? -37.053 -7.441 86.561 1.00 92.19 76 THR A CA 1
ATOM 600 C C . THR A 1 76 ? -37.477 -6.815 87.890 1.00 92.19 76 THR A C 1
ATOM 602 O O . THR A 1 76 ? -37.522 -7.512 88.904 1.00 92.19 76 THR A O 1
ATOM 605 N N . GLU A 1 77 ? -37.832 -5.527 87.900 1.00 92.06 77 GLU A N 1
ATOM 606 C CA . GLU A 1 77 ? -38.363 -4.838 89.083 1.00 92.06 77 GLU A CA 1
ATOM 607 C C . GLU A 1 77 ? -39.671 -5.479 89.563 1.00 92.06 77 GLU A C 1
ATOM 609 O O . GLU A 1 77 ? -39.754 -5.916 90.714 1.00 92.06 77 GLU A O 1
ATOM 614 N N . MET A 1 78 ? -40.651 -5.648 88.668 1.00 88.81 78 MET A N 1
ATOM 615 C CA . MET A 1 78 ? -41.929 -6.296 88.987 1.00 88.81 78 MET A CA 1
ATOM 616 C C . MET A 1 78 ? -41.745 -7.743 89.464 1.00 88.81 78 MET A C 1
ATOM 618 O O . MET A 1 78 ? -42.392 -8.169 90.422 1.00 88.81 78 MET A O 1
ATOM 622 N N . PHE A 1 79 ? -40.834 -8.502 88.846 1.00 91.06 79 PHE A N 1
ATOM 623 C CA . PHE A 1 79 ? -40.512 -9.861 89.279 1.00 91.06 79 PHE A CA 1
ATOM 624 C C . PHE A 1 79 ? -39.921 -9.889 90.694 1.00 91.06 79 PHE A C 1
ATOM 626 O O . PHE A 1 79 ? -40.328 -10.709 91.519 1.00 91.06 79 PHE A O 1
ATOM 633 N N . ASN A 1 80 ? -38.991 -8.981 91.002 1.00 91.62 80 ASN A N 1
ATOM 634 C CA . ASN A 1 80 ? -38.401 -8.874 92.334 1.00 91.62 80 ASN A CA 1
ATOM 635 C C . ASN A 1 80 ? -39.448 -8.490 93.390 1.00 91.62 80 ASN A C 1
ATOM 637 O O . ASN A 1 80 ? -39.436 -9.050 94.486 1.00 91.62 80 ASN A O 1
ATOM 641 N N . GLU A 1 81 ? -40.381 -7.588 93.073 1.00 88.69 81 GLU A N 1
ATOM 642 C CA . GLU A 1 81 ? -41.498 -7.251 93.964 1.00 88.69 81 GLU A CA 1
ATOM 643 C C . GLU A 1 81 ? -42.395 -8.455 94.270 1.00 88.69 81 GLU A C 1
ATOM 645 O O . GLU A 1 81 ? -42.716 -8.707 95.436 1.00 88.69 81 GLU A O 1
ATOM 650 N N . ILE A 1 82 ? -42.790 -9.200 93.231 1.00 88.88 82 ILE A N 1
ATOM 651 C CA . ILE A 1 82 ? -43.595 -10.424 93.351 1.00 88.88 82 ILE A CA 1
ATOM 652 C C . ILE A 1 82 ? -42.847 -11.439 94.226 1.00 88.88 82 ILE A C 1
ATOM 654 O O . ILE A 1 82 ? -43.376 -11.925 95.226 1.00 88.88 82 ILE A O 1
ATOM 658 N N . SER A 1 83 ? -41.577 -11.697 93.902 1.00 88.88 83 SER A N 1
ATOM 659 C CA . SER A 1 83 ? -40.709 -12.645 94.610 1.00 88.88 83 SER A CA 1
ATOM 660 C C . SER A 1 83 ? -40.545 -12.297 96.096 1.00 88.88 83 SER A C 1
ATOM 662 O O . SER A 1 83 ? -40.688 -13.156 96.968 1.00 88.88 83 SER A O 1
ATOM 664 N N . ASN A 1 84 ? -40.332 -11.018 96.418 1.00 88.69 84 ASN A N 1
ATOM 665 C CA . ASN A 1 84 ? -40.176 -10.561 97.798 1.00 88.69 84 ASN A CA 1
ATOM 666 C C . ASN A 1 84 ? -41.469 -10.687 98.616 1.00 88.69 84 ASN A C 1
ATOM 668 O O . ASN A 1 84 ? -41.404 -11.022 99.802 1.00 88.69 84 ASN A O 1
ATOM 672 N N . LYS A 1 85 ? -42.641 -10.449 98.010 1.00 86.62 85 LYS A N 1
ATOM 673 C CA . LYS A 1 85 ? -43.924 -10.488 98.726 1.00 86.62 85 LYS A CA 1
ATOM 674 C C . LYS A 1 85 ? -44.342 -11.916 99.116 1.00 86.62 85 LYS A C 1
ATOM 676 O O . LYS A 1 85 ? -44.959 -12.083 100.168 1.00 86.62 85 LYS A O 1
ATOM 681 N N . TRP A 1 86 ? -43.888 -12.951 98.401 1.00 86.12 86 TRP A N 1
ATOM 682 C CA . TRP A 1 86 ? -44.070 -14.354 98.820 1.00 86.12 86 TRP A CA 1
ATOM 683 C C . TRP A 1 86 ? -43.485 -14.662 100.206 1.00 86.12 86 TRP A C 1
ATOM 685 O O . TRP A 1 86 ? -44.098 -15.400 100.975 1.00 86.12 86 TRP A O 1
ATOM 695 N N . ASN A 1 87 ? -42.352 -14.051 100.574 1.00 84.19 87 ASN A N 1
ATOM 696 C CA . ASN A 1 87 ? -41.747 -14.224 101.904 1.00 84.19 87 ASN A CA 1
ATOM 697 C C . ASN A 1 87 ? -42.597 -13.631 103.041 1.00 84.19 87 ASN A C 1
ATOM 699 O O . ASN A 1 87 ? -42.423 -14.019 104.198 1.00 84.19 87 ASN A O 1
ATOM 703 N N . SER A 1 88 ? -43.465 -12.663 102.727 1.00 81.19 88 SER A N 1
ATOM 704 C CA . SER A 1 88 ? -44.412 -12.073 103.676 1.00 81.19 88 SER A CA 1
ATOM 705 C C . SER A 1 88 ? -45.627 -12.979 103.849 1.00 81.19 88 SER A C 1
ATOM 707 O O . SER A 1 88 ? -45.928 -13.365 104.971 1.00 81.19 88 SER A O 1
ATOM 709 N N . ILE A 1 89 ? -46.232 -13.403 102.735 1.00 81.56 89 ILE A N 1
ATOM 710 C CA . ILE A 1 89 ? -47.434 -14.255 102.707 1.00 81.56 89 ILE A CA 1
ATOM 711 C C . ILE A 1 89 ? -47.193 -15.581 103.443 1.00 81.56 89 ILE A C 1
ATOM 713 O O . ILE A 1 89 ? -48.071 -16.088 104.135 1.00 81.56 89 ILE A O 1
ATOM 717 N N . LEU A 1 90 ? -45.978 -16.137 103.350 1.00 81.44 90 LEU A N 1
ATOM 718 C CA . LEU A 1 90 ? -45.616 -17.388 104.025 1.00 81.44 90 LEU A CA 1
ATOM 719 C C . LEU A 1 90 ? -45.615 -17.295 105.566 1.00 81.44 90 LEU A C 1
ATOM 721 O O . LEU A 1 90 ? -45.579 -18.328 106.232 1.00 81.44 90 LEU A O 1
ATOM 725 N N . LYS A 1 91 ? -45.572 -16.081 106.132 1.00 82.12 91 LYS A N 1
ATOM 726 C CA . LYS A 1 91 ? -45.543 -15.829 107.584 1.00 82.12 91 LYS A CA 1
ATOM 727 C C . LYS A 1 91 ? -46.930 -15.560 108.170 1.00 82.12 91 LYS A C 1
ATOM 729 O O . LYS A 1 91 ? -47.059 -15.538 109.395 1.00 82.12 91 LYS A O 1
ATOM 734 N N . ASP A 1 92 ? -47.936 -15.349 107.326 1.00 77.62 92 ASP A N 1
ATOM 735 C CA . ASP A 1 92 ? -49.298 -15.061 107.757 1.00 77.62 92 ASP A CA 1
ATOM 736 C C . ASP A 1 92 ? -50.017 -16.348 108.189 1.00 77.62 92 ASP A C 1
ATOM 738 O O . ASP A 1 92 ? -49.832 -17.414 107.608 1.00 77.62 92 ASP A O 1
ATOM 742 N N . ASN A 1 93 ? -50.832 -16.263 109.246 1.00 73.50 93 ASN A N 1
ATOM 743 C CA . ASN A 1 93 ? -51.558 -17.408 109.823 1.00 73.50 93 ASN A CA 1
ATOM 744 C C . ASN A 1 93 ? -53.075 -17.368 109.548 1.00 73.50 93 ASN A C 1
ATOM 746 O O . ASN A 1 93 ? -53.793 -18.267 109.985 1.00 73.50 93 ASN A O 1
ATOM 750 N N . ASP A 1 94 ? -53.572 -16.332 108.863 1.00 79.88 94 ASP A N 1
ATOM 751 C CA . ASP A 1 94 ? -54.995 -16.147 108.554 1.00 79.88 94 ASP A CA 1
ATOM 752 C C . ASP A 1 94 ? -55.307 -16.592 107.110 1.00 79.88 94 ASP A C 1
ATOM 754 O O . ASP A 1 94 ? -54.843 -15.958 106.157 1.00 79.88 94 ASP A O 1
ATOM 758 N N . PRO A 1 95 ? -56.121 -17.648 106.919 1.00 78.88 95 PRO A N 1
ATOM 759 C CA . PRO A 1 95 ? -56.498 -18.140 105.597 1.00 78.88 95 PRO A CA 1
ATOM 760 C C . PRO A 1 95 ? -57.177 -17.108 104.682 1.00 78.88 95 PRO A C 1
ATOM 762 O O . PRO A 1 95 ? -57.028 -17.211 103.464 1.00 78.88 95 PRO A O 1
ATOM 765 N N . LEU A 1 96 ? -57.917 -16.130 105.226 1.00 80.62 96 LEU A N 1
ATOM 766 C CA . LEU A 1 96 ? -58.563 -15.087 104.416 1.00 80.62 96 LEU A CA 1
ATOM 767 C C . LEU A 1 96 ? -57.543 -14.078 103.879 1.00 80.62 96 LEU A C 1
ATOM 769 O O . LEU A 1 96 ? -57.592 -13.744 102.696 1.00 80.62 96 LEU A O 1
ATOM 773 N N . LEU A 1 97 ? -56.593 -13.649 104.715 1.00 81.31 97 LEU A N 1
ATOM 774 C CA . LEU A 1 97 ? -55.513 -12.745 104.304 1.00 81.31 97 LEU A CA 1
ATOM 775 C C . LEU A 1 97 ? -54.587 -13.402 103.273 1.00 81.31 97 LEU A C 1
ATOM 777 O O . LEU A 1 97 ? -54.269 -12.786 102.260 1.00 81.31 97 LEU A O 1
ATOM 781 N N . ILE A 1 98 ? -54.243 -14.681 103.460 1.00 82.50 98 ILE A N 1
ATOM 782 C CA . ILE A 1 98 ? -53.435 -15.443 102.491 1.00 82.50 98 ILE A CA 1
ATOM 783 C C . ILE A 1 98 ? -54.142 -15.530 101.132 1.00 82.50 98 ILE A C 1
ATOM 785 O O . ILE A 1 98 ? -53.500 -15.400 100.091 1.00 82.50 98 ILE A O 1
ATOM 789 N N . HIS A 1 99 ? -55.459 -15.755 101.120 1.00 85.19 99 HIS A N 1
ATOM 790 C CA . HIS A 1 99 ? -56.230 -15.819 99.879 1.00 85.19 99 HIS A CA 1
ATOM 791 C C . HIS A 1 99 ? -56.285 -14.460 99.157 1.00 85.19 99 HIS A C 1
ATOM 793 O O . HIS A 1 99 ? -56.122 -14.411 97.937 1.00 85.19 99 HIS A O 1
ATOM 799 N N . GLU A 1 100 ? -56.476 -13.365 99.897 1.00 85.62 100 GLU A N 1
ATOM 800 C CA . GLU A 1 100 ? -56.455 -11.996 99.364 1.00 85.62 100 GLU A CA 1
ATOM 801 C C . GLU A 1 100 ? -55.088 -11.657 98.740 1.00 85.62 100 GLU A C 1
ATOM 803 O O . GLU A 1 100 ? -55.012 -11.271 97.572 1.00 85.62 100 GLU A O 1
ATOM 808 N N . ASP A 1 101 ? -53.992 -11.873 99.474 1.00 86.12 101 ASP A N 1
ATOM 809 C CA . ASP A 1 101 ? -52.641 -11.587 98.985 1.00 86.12 101 ASP A CA 1
ATOM 810 C C . ASP A 1 101 ? -52.230 -12.495 97.815 1.00 86.12 101 ASP A C 1
ATOM 812 O O . ASP A 1 101 ? -51.528 -12.055 96.903 1.00 86.12 101 ASP A O 1
ATOM 816 N N . MET A 1 102 ? -52.693 -13.746 97.790 1.00 85.31 102 MET A N 1
ATOM 817 C CA . MET A 1 102 ? -52.466 -14.665 96.672 1.00 85.31 102 MET A CA 1
ATOM 818 C C . MET A 1 102 ? -53.197 -14.216 95.401 1.00 85.31 102 MET A C 1
ATOM 820 O O . MET A 1 102 ? -52.628 -14.307 94.312 1.00 85.31 102 MET A O 1
ATOM 824 N N . ASN A 1 103 ? -54.416 -13.681 95.521 1.00 87.31 103 ASN A N 1
ATOM 825 C CA . ASN A 1 103 ? -55.111 -13.069 94.387 1.00 87.31 103 ASN A CA 1
ATOM 826 C C . ASN A 1 103 ? -54.380 -11.816 93.889 1.00 87.31 103 ASN A C 1
ATOM 828 O O . ASN A 1 103 ? -54.181 -11.683 92.684 1.00 87.31 103 ASN A O 1
ATOM 832 N N . GLN A 1 104 ? -53.884 -10.959 94.787 1.00 88.19 104 GLN A N 1
ATOM 833 C CA . GLN A 1 104 ? -53.076 -9.794 94.399 1.00 88.19 104 GLN A CA 1
ATOM 834 C C . GLN A 1 104 ? -51.766 -10.195 93.697 1.00 88.19 104 GLN A C 1
ATOM 836 O O . GLN A 1 104 ? -51.368 -9.573 92.712 1.00 88.19 104 GLN A O 1
ATOM 841 N N . GLN A 1 105 ? -51.078 -11.242 94.172 1.00 89.81 105 GLN A N 1
ATOM 842 C CA . GLN A 1 105 ? -49.884 -11.771 93.498 1.00 89.81 105 GLN A CA 1
ATOM 843 C C . GLN A 1 105 ? -50.213 -12.342 92.120 1.00 89.81 105 GLN A C 1
ATOM 845 O O . GLN A 1 105 ? -49.462 -12.129 91.169 1.00 89.81 105 GLN A O 1
ATOM 850 N N . LYS A 1 106 ? -51.344 -13.042 91.992 1.00 90.50 106 LYS A N 1
ATOM 851 C CA . LYS A 1 106 ? -51.816 -13.560 90.710 1.00 90.50 106 LYS A CA 1
ATOM 852 C C . LYS A 1 106 ? -52.096 -12.429 89.718 1.00 90.50 106 LYS A C 1
ATOM 854 O O . LYS A 1 106 ? -51.647 -12.528 88.582 1.00 90.50 106 LYS A O 1
ATOM 859 N N . GLU A 1 107 ? -52.753 -11.352 90.147 1.00 91.69 107 GLU A N 1
ATOM 860 C CA . GLU A 1 107 ? -52.985 -10.168 89.308 1.00 91.69 107 GLU A CA 1
ATOM 861 C C . GLU A 1 107 ? -51.672 -9.527 88.839 1.00 91.69 107 GLU A C 1
ATOM 863 O O . GLU A 1 107 ? -51.518 -9.268 87.646 1.00 91.69 107 GLU A O 1
ATOM 868 N N . LYS A 1 108 ? -50.683 -9.357 89.730 1.00 89.62 108 LYS A N 1
ATOM 869 C CA . LYS A 1 108 ? -49.351 -8.844 89.356 1.00 89.62 108 LYS A CA 1
ATOM 870 C C . LYS A 1 108 ? -48.615 -9.756 88.363 1.00 89.62 108 LYS A C 1
ATOM 872 O O . LYS A 1 108 ? -47.978 -9.268 87.431 1.00 89.62 108 LYS A O 1
ATOM 877 N N . CYS A 1 109 ? -48.703 -11.078 88.528 1.00 91.38 109 CYS A N 1
ATOM 878 C CA . CYS A 1 109 ? -48.151 -12.039 87.568 1.00 91.38 109 CYS A CA 1
ATOM 879 C C . CYS A 1 109 ? -48.861 -11.961 86.207 1.00 91.38 109 CYS A C 1
ATOM 881 O O . CYS A 1 109 ? -48.202 -12.004 85.169 1.00 91.38 109 CYS A O 1
ATOM 883 N N . GLU A 1 110 ? -50.190 -11.838 86.193 1.00 92.62 110 GLU A N 1
ATOM 884 C CA . GLU A 1 110 ? -50.966 -11.650 84.963 1.00 92.62 110 GLU A CA 1
ATOM 885 C C . GLU A 1 110 ? -50.617 -10.328 84.266 1.00 92.62 110 GLU A C 1
ATOM 887 O O . GLU A 1 110 ? -50.559 -10.283 83.037 1.00 92.62 110 GLU A O 1
ATOM 892 N N . GLU A 1 111 ? -50.347 -9.263 85.022 1.00 90.94 111 GLU A N 1
ATOM 893 C CA . GLU A 1 111 ? -49.879 -7.982 84.489 1.00 90.94 111 GLU A CA 1
ATOM 894 C C . GLU A 1 111 ? -48.495 -8.104 83.835 1.00 90.94 111 GLU A C 1
ATOM 896 O O . GLU A 1 111 ? -48.324 -7.675 82.693 1.00 90.94 111 GLU A O 1
ATOM 901 N N . LEU A 1 112 ? -47.539 -8.769 84.492 1.00 91.81 112 LEU A N 1
ATOM 902 C CA . LEU A 1 112 ? -46.209 -9.030 83.932 1.00 91.81 112 LEU A CA 1
ATOM 903 C C . LEU A 1 112 ? -46.277 -9.878 82.648 1.00 91.81 112 LEU A C 1
ATOM 905 O O . LEU A 1 112 ? -45.587 -9.590 81.670 1.00 91.81 112 LEU A O 1
ATOM 909 N N . ILE A 1 113 ? -47.137 -10.903 82.620 1.00 91.69 113 ILE A N 1
ATOM 910 C CA . ILE A 1 113 ? -47.365 -11.720 81.417 1.00 91.69 113 ILE A CA 1
ATOM 911 C C . ILE A 1 113 ? -47.960 -10.864 80.294 1.00 91.69 113 ILE A C 1
ATOM 913 O O . ILE A 1 113 ? -47.469 -10.925 79.170 1.00 91.69 113 ILE A O 1
ATOM 917 N N . LYS A 1 114 ? -48.953 -10.012 80.585 1.00 93.06 114 LYS A N 1
ATOM 918 C CA . LYS A 1 114 ? -49.536 -9.092 79.591 1.00 93.06 114 LYS A CA 1
ATOM 919 C C . LYS A 1 114 ? -48.503 -8.123 79.018 1.00 93.06 114 LYS A C 1
ATOM 921 O O . LYS A 1 114 ? -48.544 -7.851 77.819 1.00 93.06 114 LYS A O 1
ATOM 926 N N . GLN A 1 115 ? -47.582 -7.614 79.837 1.00 91.81 115 GLN A N 1
ATOM 927 C CA . GLN A 1 115 ? -46.483 -6.767 79.363 1.00 91.81 115 GLN A CA 1
ATOM 928 C C . GLN A 1 115 ? -45.567 -7.531 78.395 1.00 91.81 115 GLN A C 1
ATOM 930 O O . GLN A 1 115 ? -45.336 -7.063 77.278 1.00 91.81 115 GLN A O 1
ATOM 935 N N . LYS A 1 116 ? -45.133 -8.747 78.762 1.00 91.94 116 LYS A N 1
ATOM 936 C CA . LYS A 1 116 ? -44.317 -9.618 77.896 1.00 91.94 116 LYS A CA 1
ATOM 937 C C . LYS A 1 116 ? -45.035 -9.977 76.594 1.00 91.94 116 LYS A C 1
ATOM 939 O O . LYS A 1 116 ? -44.435 -9.894 75.523 1.00 91.94 116 LYS A O 1
ATOM 944 N N . ASP A 1 117 ? -46.321 -10.318 76.659 1.00 94.56 117 ASP A N 1
ATOM 945 C CA . ASP A 1 117 ? -47.152 -10.590 75.481 1.00 94.56 117 ASP A CA 1
ATOM 946 C C . ASP A 1 117 ? -47.276 -9.352 74.576 1.00 94.56 117 ASP A C 1
ATOM 948 O O . ASP A 1 117 ? -47.240 -9.475 73.348 1.00 94.56 117 ASP A O 1
ATOM 952 N N . GLY A 1 118 ? -47.354 -8.154 75.165 1.00 93.81 118 GLY A N 1
ATOM 953 C CA . GLY A 1 118 ? -47.327 -6.878 74.450 1.00 93.81 118 GLY A CA 1
ATOM 954 C C . GLY A 1 118 ? -46.020 -6.652 73.685 1.00 93.81 118 GLY A C 1
ATOM 955 O O . GLY A 1 118 ? -46.055 -6.317 72.498 1.00 93.81 118 GLY A O 1
ATOM 956 N N . ILE A 1 119 ? -44.869 -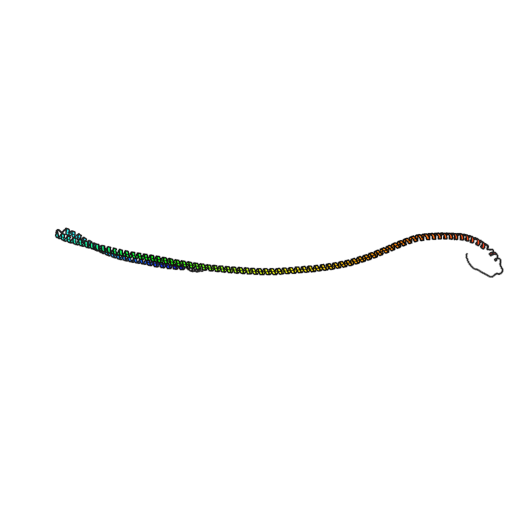6.912 74.314 1.00 93.56 119 ILE A N 1
ATOM 957 C CA . ILE A 1 119 ? -43.560 -6.856 73.641 1.00 93.56 119 ILE A CA 1
ATOM 958 C C . ILE A 1 119 ? -43.461 -7.903 72.535 1.00 93.56 119 ILE A C 1
ATOM 960 O O . ILE A 1 119 ? -43.026 -7.587 71.429 1.00 93.56 119 ILE A O 1
ATOM 964 N N . ILE A 1 120 ? -43.907 -9.137 72.782 1.00 93.25 120 ILE A N 1
ATOM 965 C CA . ILE A 1 120 ? -43.925 -10.191 71.760 1.00 93.25 120 ILE A CA 1
ATOM 966 C C . ILE A 1 120 ? -44.774 -9.755 70.559 1.00 93.25 120 ILE A C 1
ATOM 968 O O . ILE A 1 120 ? -44.377 -9.984 69.415 1.00 93.25 120 ILE A O 1
ATOM 972 N N . ALA A 1 121 ? -45.926 -9.118 70.785 1.00 94.94 121 ALA A N 1
ATOM 973 C CA . ALA A 1 121 ? -46.768 -8.599 69.713 1.00 94.94 121 ALA A CA 1
ATOM 974 C C . ALA A 1 121 ? -46.072 -7.482 68.917 1.00 94.94 121 ALA A C 1
ATOM 976 O O . ALA A 1 121 ? -46.105 -7.514 67.685 1.00 94.94 121 ALA A O 1
ATOM 977 N N . MET A 1 122 ? -45.399 -6.552 69.600 1.00 94.19 122 MET A N 1
ATOM 978 C CA . MET A 1 122 ? -44.613 -5.482 68.978 1.00 94.19 122 MET A CA 1
ATOM 979 C C . MET A 1 122 ? -43.460 -6.040 68.130 1.00 94.19 122 MET A C 1
ATOM 981 O O . MET A 1 122 ? -43.367 -5.717 66.948 1.00 94.19 122 MET A O 1
ATOM 985 N N . LEU A 1 123 ? -42.661 -6.969 68.666 1.00 94.00 123 LEU A N 1
ATOM 986 C CA . LEU A 1 123 ? -41.578 -7.620 67.920 1.00 94.00 123 LEU A CA 1
ATOM 987 C C . LEU A 1 123 ? -42.095 -8.407 66.708 1.00 94.00 123 LEU A C 1
ATOM 989 O O . LEU A 1 123 ? -41.482 -8.396 65.643 1.00 94.00 123 LEU A O 1
ATOM 993 N N . ARG A 1 124 ? -43.242 -9.083 66.839 1.00 95.25 124 ARG A N 1
ATOM 994 C CA . ARG A 1 124 ? -43.884 -9.782 65.714 1.00 95.25 124 ARG A CA 1
ATOM 995 C C . ARG A 1 124 ? -44.379 -8.828 64.631 1.00 95.25 124 ARG A C 1
ATOM 997 O O . ARG A 1 124 ? -44.475 -9.244 63.478 1.00 95.25 124 ARG A O 1
ATOM 1004 N N . GLU A 1 125 ? -44.784 -7.610 64.980 1.00 94.31 125 GLU A N 1
ATOM 1005 C CA . GLU A 1 125 ? -45.126 -6.579 63.994 1.00 94.31 125 GLU A CA 1
ATOM 1006 C C . GLU A 1 125 ? -43.869 -6.054 63.303 1.00 94.31 125 GLU A C 1
ATOM 1008 O O . GLU A 1 125 ? -43.839 -5.998 62.079 1.00 94.31 125 GLU A O 1
ATOM 1013 N N . GLU A 1 126 ? -42.810 -5.775 64.061 1.00 93.19 126 GLU A N 1
ATOM 1014 C CA . GLU A 1 126 ? -41.545 -5.283 63.513 1.00 93.19 126 GLU A CA 1
ATOM 1015 C C . GLU A 1 126 ? -40.915 -6.282 62.531 1.00 93.19 126 GLU A C 1
ATOM 1017 O O . GLU A 1 126 ? -40.474 -5.897 61.452 1.00 93.19 126 GLU A O 1
ATOM 1022 N N . ILE A 1 127 ? -40.958 -7.585 62.840 1.00 93.50 127 ILE A N 1
ATOM 1023 C CA . ILE A 1 127 ? -40.527 -8.637 61.906 1.00 93.50 127 ILE A CA 1
ATOM 1024 C C . ILE A 1 127 ? -41.366 -8.604 60.622 1.00 93.50 127 ILE A C 1
ATOM 1026 O O . ILE A 1 127 ? -40.811 -8.659 59.527 1.00 93.50 127 ILE A O 1
ATOM 1030 N N . ARG A 1 128 ? -42.696 -8.477 60.731 1.00 95.88 128 ARG A N 1
ATOM 1031 C CA . ARG A 1 128 ? -43.586 -8.415 59.558 1.00 95.88 128 ARG A CA 1
ATOM 1032 C C . ARG A 1 128 ? -43.333 -7.172 58.705 1.00 95.88 128 ARG A C 1
ATOM 1034 O O . ARG A 1 128 ? -43.396 -7.248 57.477 1.00 95.88 128 ARG A O 1
ATOM 1041 N N . GLU A 1 129 ? -43.042 -6.036 59.328 1.00 93.69 129 GLU A N 1
ATOM 1042 C CA . GLU A 1 129 ? -42.679 -4.813 58.616 1.00 93.69 129 GLU A CA 1
ATOM 1043 C C . GLU A 1 129 ? -41.302 -4.943 57.946 1.00 93.69 129 GLU A C 1
ATOM 1045 O O . GLU A 1 129 ? -41.153 -4.580 56.778 1.00 93.69 129 GLU A O 1
ATOM 1050 N N . ALA A 1 130 ? -40.318 -5.539 58.624 1.00 91.81 130 ALA A N 1
ATOM 1051 C CA . ALA A 1 130 ? -39.006 -5.830 58.052 1.00 91.81 130 ALA A CA 1
ATOM 1052 C C . ALA A 1 130 ? -39.096 -6.783 56.845 1.00 91.81 130 ALA A C 1
ATOM 1054 O O . ALA A 1 130 ? -38.472 -6.528 55.817 1.00 91.81 130 ALA A O 1
ATOM 1055 N N . GLU A 1 131 ? -39.924 -7.831 56.910 1.00 94.56 131 GLU A N 1
ATOM 1056 C CA . GLU A 1 131 ? -40.192 -8.732 55.777 1.00 94.56 131 GLU A CA 1
ATOM 1057 C C . GLU A 1 131 ? -40.830 -7.996 54.587 1.00 94.56 131 GLU A C 1
ATOM 1059 O O . GLU A 1 131 ? -40.460 -8.220 53.426 1.00 94.56 131 GLU A O 1
ATOM 1064 N N . ARG A 1 132 ? -41.769 -7.078 54.857 1.00 94.62 132 ARG A N 1
ATOM 1065 C CA . ARG A 1 132 ? -42.410 -6.246 53.828 1.00 94.62 132 ARG A CA 1
ATOM 1066 C C . ARG A 1 132 ? -41.399 -5.318 53.153 1.00 94.62 132 ARG A C 1
ATOM 1068 O O . ARG A 1 132 ? -41.377 -5.243 51.921 1.00 94.62 132 ARG A O 1
ATOM 1075 N N . LYS A 1 133 ? -40.547 -4.651 53.939 1.00 91.94 133 LYS A N 1
ATOM 1076 C CA . LYS A 1 133 ? -39.458 -3.796 53.438 1.00 91.94 133 LYS A CA 1
ATOM 1077 C C . LYS A 1 133 ? -38.458 -4.598 52.611 1.00 91.94 133 LYS A C 1
ATOM 1079 O O . LYS A 1 133 ? -38.207 -4.232 51.467 1.00 91.94 133 LYS A O 1
ATOM 1084 N N . PHE A 1 134 ? -38.000 -5.740 53.122 1.00 91.56 134 PHE A N 1
ATOM 1085 C CA . PHE A 1 134 ? -37.083 -6.634 52.414 1.00 91.56 134 PHE A CA 1
ATOM 1086 C C . PHE A 1 134 ? -37.639 -7.065 51.053 1.00 91.56 134 PHE A C 1
ATOM 1088 O O . PHE A 1 134 ? -36.949 -6.986 50.038 1.00 91.56 134 PHE A O 1
ATOM 1095 N N . THR A 1 135 ? -38.914 -7.460 51.009 1.00 95.44 135 THR A N 1
ATOM 1096 C CA . THR A 1 135 ? -39.576 -7.849 49.758 1.00 95.44 135 THR A CA 1
ATOM 1097 C C . THR A 1 135 ? -39.605 -6.684 48.764 1.00 95.44 135 THR A C 1
ATOM 1099 O O . THR A 1 135 ? -39.270 -6.857 47.593 1.00 95.44 135 THR A O 1
ATOM 1102 N N . ASN A 1 136 ? -39.971 -5.482 49.218 1.00 93.12 136 ASN A N 1
ATOM 1103 C CA . ASN A 1 136 ? -39.995 -4.282 48.381 1.00 93.12 136 ASN A CA 1
ATOM 1104 C C . ASN A 1 136 ? -38.601 -3.920 47.841 1.00 93.12 136 ASN A C 1
ATOM 1106 O O . ASN A 1 136 ? -38.451 -3.607 46.659 1.00 93.12 136 ASN A O 1
ATOM 1110 N N . ASP A 1 137 ? -37.573 -4.007 48.680 1.00 91.00 137 ASP A N 1
ATOM 1111 C CA . ASP A 1 137 ? -36.197 -3.728 48.280 1.00 91.00 137 ASP A CA 1
ATOM 1112 C C . ASP A 1 137 ? -35.675 -4.772 47.294 1.00 91.00 137 ASP A C 1
ATOM 1114 O O . ASP A 1 137 ? -35.047 -4.410 46.299 1.00 91.00 137 ASP A O 1
ATOM 1118 N N . GLN A 1 138 ? -36.029 -6.047 47.470 1.00 92.75 138 GLN A N 1
ATOM 1119 C CA . GLN A 1 138 ? -35.725 -7.094 46.498 1.00 92.75 138 GLN A CA 1
ATOM 1120 C C . GLN A 1 138 ? -36.366 -6.800 45.133 1.00 92.75 138 GLN A C 1
ATOM 1122 O O . GLN A 1 138 ? -35.714 -6.972 44.099 1.00 92.75 138 GLN A O 1
ATOM 1127 N N . TYR A 1 139 ? -37.614 -6.316 45.101 1.00 94.12 139 TYR A N 1
ATOM 1128 C CA . TYR A 1 139 ? -38.262 -5.890 43.855 1.00 94.12 139 TYR A CA 1
ATOM 1129 C C . TYR A 1 139 ? -37.524 -4.721 43.191 1.00 94.12 139 TYR A C 1
ATOM 1131 O O . TYR A 1 139 ? -37.257 -4.780 41.988 1.00 94.12 139 TYR A O 1
ATOM 1139 N N . LYS A 1 140 ? -37.154 -3.688 43.959 1.00 91.06 140 LYS A N 1
ATOM 1140 C CA . LYS A 1 140 ? -36.400 -2.531 43.447 1.00 91.06 140 LYS A CA 1
ATOM 1141 C C . LYS A 1 140 ? -35.031 -2.937 42.903 1.00 91.06 140 LYS A C 1
ATOM 1143 O O . LYS A 1 140 ? -34.695 -2.567 41.782 1.00 91.06 140 LYS A O 1
ATOM 1148 N N . GLN A 1 141 ? -34.279 -3.752 43.645 1.00 90.00 141 GLN A N 1
ATOM 1149 C CA . GLN A 1 141 ? -32.974 -4.258 43.211 1.00 90.00 141 GLN A CA 1
ATOM 1150 C C . GLN A 1 141 ? -33.088 -5.069 41.917 1.00 90.00 141 GLN A C 1
ATOM 1152 O O . GLN A 1 141 ? -32.267 -4.916 41.014 1.00 90.00 141 GLN A O 1
ATOM 1157 N N . ASN A 1 142 ? -34.125 -5.901 41.781 1.00 93.38 142 ASN A N 1
ATOM 1158 C CA . ASN A 1 142 ? -34.354 -6.665 40.556 1.00 93.38 142 ASN A CA 1
ATOM 1159 C C . ASN A 1 142 ? -34.616 -5.739 39.356 1.00 93.38 142 ASN A C 1
ATOM 1161 O O . ASN A 1 142 ? -34.093 -5.972 38.267 1.00 93.38 142 ASN A O 1
ATOM 1165 N N . GLU A 1 143 ? -35.377 -4.661 39.551 1.00 92.69 143 GLU A N 1
ATOM 1166 C CA . GLU A 1 143 ? -35.639 -3.682 38.494 1.00 92.69 143 GLU A CA 1
ATOM 1167 C C . GLU A 1 143 ? -34.400 -2.848 38.133 1.00 92.69 143 GLU A C 1
ATOM 1169 O O . GLU A 1 143 ? -34.143 -2.609 36.947 1.00 92.69 143 GLU A O 1
ATOM 1174 N N . ASP A 1 144 ? -33.576 -2.480 39.117 1.00 90.94 144 ASP A N 1
ATOM 1175 C CA . ASP A 1 144 ? -32.285 -1.828 38.884 1.00 90.94 144 ASP A CA 1
ATOM 1176 C C . ASP A 1 144 ? -31.344 -2.748 38.079 1.00 90.94 144 ASP A C 1
ATOM 1178 O O . ASP A 1 144 ? -30.745 -2.306 37.095 1.00 90.94 144 ASP A O 1
ATOM 1182 N N . ILE A 1 145 ? -31.273 -4.046 38.414 1.00 92.62 145 ILE A N 1
ATOM 1183 C CA . ILE A 1 145 ? -30.488 -5.053 37.674 1.00 92.62 145 ILE A CA 1
ATOM 1184 C C . ILE A 1 145 ? -31.004 -5.207 36.239 1.00 92.62 145 ILE A C 1
ATOM 1186 O O . ILE A 1 145 ? -30.212 -5.218 35.294 1.00 92.62 145 ILE A O 1
ATOM 1190 N N . ARG A 1 146 ? -32.324 -5.293 36.035 1.00 94.06 146 ARG A N 1
ATOM 1191 C CA . ARG A 1 146 ? -32.914 -5.358 34.685 1.00 94.06 146 ARG A CA 1
ATOM 1192 C C . ARG A 1 146 ? -32.605 -4.108 33.875 1.00 94.06 146 ARG A C 1
ATOM 1194 O O . ARG A 1 146 ? -32.309 -4.204 32.685 1.00 94.06 146 ARG A O 1
ATOM 1201 N N . THR A 1 147 ? -32.674 -2.938 34.502 1.00 91.81 147 THR A N 1
ATOM 1202 C CA . THR A 1 147 ? -32.351 -1.664 33.855 1.00 91.81 147 THR A CA 1
ATOM 1203 C C . THR A 1 147 ? -30.876 -1.612 33.475 1.00 91.81 147 THR A C 1
ATOM 1205 O O . THR A 1 147 ? -30.552 -1.236 32.347 1.00 91.81 147 THR A O 1
ATOM 1208 N N . LEU A 1 148 ? -29.989 -2.050 34.370 1.00 92.75 148 LEU A N 1
ATOM 1209 C CA . LEU A 1 148 ? -28.559 -2.166 34.110 1.00 92.75 148 LEU A CA 1
ATOM 1210 C C . LEU A 1 148 ? -28.278 -3.101 32.929 1.00 92.75 148 LEU A C 1
ATOM 1212 O O . LEU A 1 148 ? -27.590 -2.700 31.991 1.00 92.75 148 LEU A O 1
ATOM 1216 N N . ALA A 1 149 ? -28.870 -4.297 32.922 1.00 93.81 149 ALA A N 1
ATOM 1217 C CA . ALA A 1 149 ? -28.721 -5.260 31.835 1.00 93.81 149 ALA A CA 1
ATOM 1218 C C . ALA A 1 149 ? -29.171 -4.677 30.484 1.00 93.81 149 ALA A C 1
ATOM 1220 O O . ALA A 1 149 ? -28.420 -4.729 29.511 1.00 93.81 149 ALA A O 1
ATOM 1221 N N . LYS A 1 150 ? -30.345 -4.027 30.438 1.00 92.50 150 LYS A N 1
ATOM 1222 C CA . LYS A 1 150 ? -30.852 -3.354 29.228 1.00 92.50 150 LYS A CA 1
ATOM 1223 C C . LYS A 1 150 ? -29.915 -2.246 28.738 1.00 92.50 150 LYS A C 1
ATOM 1225 O O . LYS A 1 150 ? -29.735 -2.088 27.530 1.00 92.50 150 LYS A O 1
ATOM 1230 N N . ARG A 1 151 ? -29.327 -1.454 29.645 1.00 92.25 151 ARG A N 1
ATOM 1231 C CA . ARG A 1 151 ? -28.376 -0.390 29.274 1.00 92.25 151 ARG A CA 1
ATOM 1232 C C . ARG A 1 151 ? -27.076 -0.961 28.725 1.00 92.25 151 ARG A C 1
ATOM 1234 O O . ARG A 1 151 ? -26.627 -0.488 27.685 1.00 92.25 151 ARG A O 1
ATOM 1241 N N . ILE A 1 152 ? -26.523 -1.985 29.374 1.00 92.56 152 ILE A N 1
ATOM 1242 C CA . ILE A 1 152 ? -25.318 -2.680 28.904 1.00 92.56 152 ILE A CA 1
ATOM 1243 C C . ILE A 1 152 ? -25.562 -3.265 27.512 1.00 92.56 152 ILE A C 1
ATOM 1245 O O . ILE A 1 152 ? -24.779 -3.020 26.601 1.00 92.56 152 ILE A O 1
ATOM 1249 N N . GLU A 1 153 ? -26.674 -3.971 27.304 1.00 94.12 153 GLU A N 1
ATOM 1250 C CA . GLU A 1 153 ? -27.008 -4.552 26.002 1.00 94.12 153 GLU A CA 1
ATOM 1251 C C . GLU A 1 153 ? -27.161 -3.476 24.918 1.00 94.12 153 GLU A C 1
ATOM 1253 O O . GLU A 1 153 ? -26.572 -3.577 23.838 1.00 94.12 153 GLU A O 1
ATOM 1258 N N . LYS A 1 154 ? -27.893 -2.395 25.219 1.00 92.88 154 LYS A N 1
ATOM 1259 C CA . LYS A 1 154 ? -28.048 -1.262 24.300 1.00 92.88 154 LYS A CA 1
ATOM 1260 C C . LYS A 1 154 ? -26.695 -0.639 23.953 1.00 92.88 154 LYS A C 1
ATOM 1262 O O . LYS A 1 154 ? -26.459 -0.341 22.781 1.00 92.88 154 LYS A O 1
ATOM 1267 N N . HIS A 1 155 ? -25.812 -0.461 24.937 1.00 93.19 155 HIS A N 1
ATOM 1268 C CA . HIS A 1 155 ? -24.474 0.082 24.715 1.00 93.19 155 HIS A CA 1
ATOM 1269 C C . HIS A 1 155 ? -23.610 -0.859 23.873 1.00 93.19 155 HIS A C 1
ATOM 1271 O O . HIS A 1 155 ? -23.037 -0.405 22.891 1.00 93.19 155 HIS A O 1
ATOM 1277 N N . ILE A 1 156 ? -23.617 -2.170 24.133 1.00 93.06 156 ILE A N 1
ATOM 1278 C CA . ILE A 1 156 ? -22.904 -3.166 23.312 1.00 93.06 156 ILE A CA 1
ATOM 1279 C C . ILE A 1 156 ? -23.363 -3.102 21.850 1.00 93.06 156 ILE A C 1
ATOM 1281 O O . ILE A 1 156 ? -22.537 -3.107 20.933 1.00 93.06 156 ILE A O 1
ATOM 1285 N N . VAL A 1 157 ? -24.674 -3.010 21.603 1.00 95.69 157 VAL A N 1
ATOM 1286 C CA . VAL A 1 157 ? -25.217 -2.899 20.240 1.00 95.69 157 VAL A CA 1
ATOM 1287 C C . VAL A 1 157 ? -24.784 -1.592 19.570 1.00 95.69 157 VAL A C 1
ATOM 1289 O O . VAL A 1 157 ? -24.422 -1.603 18.390 1.00 95.69 157 VAL A O 1
ATOM 1292 N N . LEU A 1 158 ? -24.811 -0.470 20.295 1.00 94.62 158 LEU A N 1
ATOM 1293 C CA . LEU A 1 158 ? -24.334 0.822 19.792 1.00 94.62 158 LEU A CA 1
ATOM 1294 C C . LEU A 1 158 ? -22.834 0.781 19.484 1.00 94.62 158 LEU A C 1
ATOM 1296 O O . LEU A 1 158 ? -22.434 1.169 18.388 1.00 94.62 158 LEU A O 1
ATOM 1300 N N . MET A 1 159 ? -22.033 0.228 20.391 1.00 95.06 159 MET A N 1
ATOM 1301 C CA . MET A 1 159 ? -20.588 0.102 20.253 1.00 95.06 159 MET A CA 1
ATOM 1302 C C . MET A 1 159 ? -20.221 -0.777 19.056 1.00 95.06 159 MET A C 1
ATOM 1304 O O . MET A 1 159 ? -19.386 -0.406 18.237 1.00 95.06 159 MET A O 1
ATOM 1308 N N . ARG A 1 160 ? -20.912 -1.908 18.868 1.00 96.06 160 ARG A N 1
ATOM 1309 C CA . ARG A 1 160 ? -20.713 -2.782 17.703 1.00 96.06 160 ARG A CA 1
ATOM 1310 C C . ARG A 1 160 ? -21.013 -2.063 16.388 1.00 96.06 160 ARG A C 1
ATOM 1312 O O . ARG A 1 160 ? -20.283 -2.239 15.414 1.00 96.06 160 ARG A O 1
ATOM 1319 N N . LYS A 1 161 ? -22.074 -1.246 16.351 1.00 96.94 16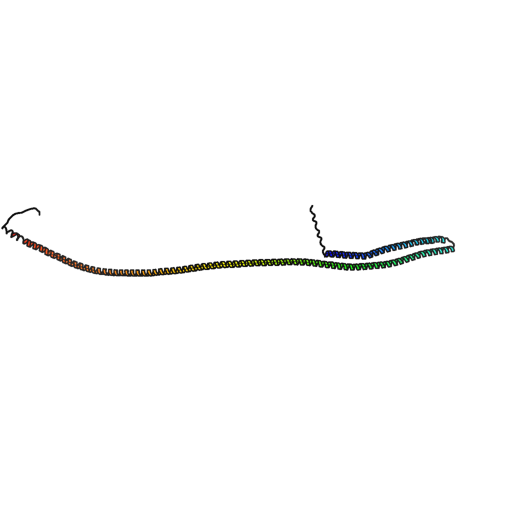1 LYS A N 1
ATOM 1320 C CA . LYS A 1 161 ? -22.409 -0.418 15.182 1.00 96.94 161 LYS A CA 1
ATOM 1321 C C . LYS A 1 161 ? -21.355 0.662 14.936 1.00 96.94 161 LYS A C 1
ATOM 1323 O O . LYS A 1 161 ? -21.011 0.882 13.780 1.00 96.94 161 LYS A O 1
ATOM 1328 N N . ALA A 1 162 ? -20.844 1.300 15.987 1.00 96.38 162 ALA A N 1
ATOM 1329 C CA . ALA A 1 162 ? -19.781 2.295 15.884 1.00 96.38 162 ALA A CA 1
ATOM 1330 C C . ALA A 1 162 ? -18.485 1.675 15.347 1.00 96.38 162 ALA A C 1
ATOM 1332 O O . ALA A 1 162 ? -18.016 2.101 14.301 1.00 96.38 162 ALA A O 1
ATOM 1333 N N . TYR A 1 163 ? -17.993 0.585 15.949 1.00 95.75 163 TYR A N 1
ATOM 1334 C CA . TYR A 1 163 ? -16.816 -0.139 15.448 1.00 95.75 163 TYR A CA 1
ATOM 1335 C C . TYR A 1 163 ? -16.958 -0.551 13.984 1.00 95.75 163 TYR A C 1
ATOM 1337 O O . TYR A 1 163 ? -16.009 -0.440 13.214 1.00 95.75 163 TYR A O 1
ATOM 1345 N N . HIS A 1 164 ? -18.139 -1.028 13.581 1.00 97.50 164 HIS A N 1
ATOM 1346 C CA . HIS A 1 164 ? -18.373 -1.387 12.188 1.00 97.50 164 HIS A CA 1
ATOM 1347 C C . HIS A 1 164 ? -18.278 -0.173 11.254 1.00 97.50 164 HIS A C 1
ATOM 1349 O O . HIS A 1 164 ? -17.633 -0.272 10.214 1.00 97.50 164 HIS A O 1
ATOM 1355 N N . ARG A 1 165 ? -18.881 0.965 11.625 1.00 96.75 165 ARG A N 1
ATOM 1356 C CA . ARG A 1 165 ? -18.804 2.212 10.847 1.00 96.75 165 ARG A CA 1
ATOM 1357 C C . ARG A 1 165 ? -17.375 2.731 10.750 1.00 96.75 165 ARG A C 1
ATOM 1359 O O . ARG A 1 165 ? -16.914 2.968 9.641 1.00 96.75 165 ARG A O 1
ATOM 1366 N N . GLU A 1 166 ? -16.669 2.827 11.875 1.00 95.75 166 GLU A N 1
ATOM 1367 C CA . GLU A 1 166 ? -15.281 3.298 11.897 1.00 95.75 166 GLU A CA 1
ATOM 1368 C C . GLU A 1 166 ? -14.363 2.388 11.077 1.00 95.75 166 GLU A C 1
ATOM 1370 O O . GLU A 1 166 ? -13.543 2.868 10.299 1.00 95.75 166 GLU A O 1
ATOM 1375 N N . ARG A 1 167 ? -14.560 1.064 11.146 1.00 96.25 167 ARG A N 1
ATOM 1376 C CA . ARG A 1 167 ? -13.828 0.118 10.295 1.00 96.25 167 ARG A CA 1
ATOM 1377 C C . ARG A 1 167 ? -14.069 0.378 8.808 1.00 96.25 167 ARG A C 1
ATOM 1379 O O . ARG A 1 167 ? -13.114 0.371 8.041 1.00 96.25 167 ARG A O 1
ATOM 1386 N N . VAL A 1 168 ? -15.323 0.595 8.403 1.00 97.31 168 VAL A N 1
ATOM 1387 C CA . VAL A 1 168 ? -15.667 0.905 7.004 1.00 97.31 168 VAL A CA 1
ATOM 1388 C C . VAL A 1 168 ? -15.049 2.237 6.573 1.00 97.31 168 VAL A C 1
ATOM 1390 O O . VAL A 1 168 ? -14.546 2.334 5.458 1.00 97.31 168 VAL A O 1
ATOM 1393 N N . PHE A 1 169 ? -15.020 3.252 7.441 1.00 95.62 169 PHE A N 1
ATOM 1394 C CA . PHE A 1 169 ? -14.338 4.510 7.131 1.00 95.62 169 PHE A CA 1
ATOM 1395 C C . PHE A 1 169 ? -12.832 4.327 6.941 1.00 95.62 169 PHE A C 1
ATOM 1397 O O . PHE A 1 169 ? -12.291 4.822 5.955 1.00 95.62 169 PHE A O 1
ATOM 1404 N N . ILE A 1 170 ? -12.171 3.578 7.828 1.00 96.12 170 ILE A N 1
ATOM 1405 C CA . ILE A 1 170 ? -10.746 3.249 7.692 1.00 96.12 170 ILE A CA 1
ATOM 1406 C C . ILE A 1 170 ? -10.493 2.509 6.372 1.00 96.12 170 ILE A C 1
ATOM 1408 O O . ILE A 1 170 ? -9.589 2.877 5.629 1.00 96.12 170 ILE A O 1
ATOM 1412 N N . GLU A 1 171 ? -11.311 1.509 6.041 1.00 96.31 171 GLU A N 1
ATOM 1413 C CA . GLU A 1 171 ? -11.187 0.749 4.793 1.00 96.31 171 GLU A CA 1
ATOM 1414 C C . GLU A 1 171 ? -11.341 1.643 3.555 1.00 96.31 171 GLU A C 1
ATOM 1416 O O . GLU A 1 171 ? -10.522 1.570 2.639 1.00 96.31 171 GLU A O 1
ATOM 1421 N N . ASN A 1 172 ? -12.321 2.549 3.551 1.00 96.88 172 ASN A N 1
ATOM 1422 C CA . ASN A 1 172 ? -12.511 3.506 2.461 1.00 96.88 172 ASN A CA 1
ATOM 1423 C C . ASN A 1 172 ? -11.301 4.436 2.289 1.00 96.88 172 ASN A C 1
ATOM 1425 O O . ASN A 1 172 ? -10.883 4.690 1.162 1.00 96.88 172 ASN A O 1
ATOM 1429 N N . VAL A 1 173 ? -10.709 4.910 3.390 1.00 97.00 173 VAL A N 1
ATOM 1430 C CA . VAL A 1 173 ? -9.506 5.756 3.338 1.00 97.00 173 VAL A CA 1
ATOM 1431 C C . VAL A 1 173 ? -8.300 4.979 2.809 1.00 97.00 173 VAL A C 1
ATOM 1433 O O . VAL A 1 173 ? -7.568 5.509 1.977 1.00 97.00 173 VAL A O 1
ATOM 1436 N N . ILE A 1 174 ? -8.125 3.711 3.202 1.00 94.75 174 ILE A N 1
ATOM 1437 C CA . ILE A 1 174 ? -7.073 2.839 2.644 1.00 94.75 174 ILE A CA 1
ATOM 1438 C C . ILE A 1 174 ? -7.246 2.681 1.129 1.00 94.75 174 ILE A C 1
ATOM 1440 O O . ILE A 1 174 ? -6.269 2.742 0.381 1.00 94.75 174 ILE A O 1
ATOM 1444 N N . MET A 1 175 ? -8.480 2.469 0.663 1.00 96.75 175 MET A N 1
ATOM 1445 C CA . MET A 1 175 ? -8.760 2.326 -0.768 1.00 96.75 175 MET A CA 1
ATOM 1446 C C . MET A 1 175 ? -8.450 3.611 -1.541 1.00 96.75 175 MET A C 1
ATOM 1448 O O . MET A 1 175 ? -7.879 3.534 -2.630 1.00 96.75 175 MET A O 1
ATOM 1452 N N . GLU A 1 176 ? -8.758 4.778 -0.973 1.00 95.88 176 GLU A N 1
ATOM 1453 C CA . GLU A 1 176 ? -8.446 6.064 -1.601 1.00 95.88 176 GLU A CA 1
ATOM 1454 C C . GLU A 1 176 ? -6.934 6.342 -1.622 1.00 95.88 176 GLU A C 1
ATOM 1456 O O . GLU A 1 176 ? -6.396 6.694 -2.669 1.00 95.88 176 GLU A O 1
ATOM 1461 N N . GLU A 1 177 ? -6.208 6.098 -0.524 1.00 94.12 177 GLU A N 1
ATOM 1462 C CA . GLU A 1 177 ? -4.740 6.210 -0.510 1.00 94.12 177 GLU A CA 1
ATOM 1463 C C . GLU A 1 177 ? -4.095 5.287 -1.547 1.00 94.12 177 GLU A C 1
ATOM 1465 O O . GLU A 1 177 ? -3.190 5.693 -2.282 1.00 94.12 177 GLU A O 1
ATOM 1470 N N . ARG A 1 178 ? -4.586 4.047 -1.653 1.00 95.81 178 ARG A N 1
ATOM 1471 C CA . ARG A 1 178 ? -4.115 3.094 -2.660 1.00 95.81 178 ARG A CA 1
ATOM 1472 C C . ARG A 1 178 ? -4.358 3.614 -4.073 1.00 95.81 178 ARG A C 1
ATOM 1474 O O . ARG A 1 178 ? -3.475 3.482 -4.918 1.00 95.81 178 ARG A O 1
ATOM 1481 N N . LYS A 1 179 ? -5.532 4.186 -4.337 1.00 96.69 179 LYS A N 1
ATOM 1482 C CA . LYS A 1 179 ? -5.871 4.768 -5.638 1.00 96.69 179 LYS A CA 1
ATOM 1483 C C . LYS A 1 179 ? -4.937 5.930 -5.980 1.00 96.69 179 LYS A C 1
ATOM 1485 O O . LYS A 1 179 ? -4.334 5.908 -7.048 1.00 96.69 179 LYS A O 1
ATOM 1490 N N . LEU A 1 180 ? -4.733 6.870 -5.056 1.00 95.19 180 LEU A N 1
ATOM 1491 C CA . LEU A 1 180 ? -3.802 7.990 -5.235 1.00 95.19 180 LEU A CA 1
ATOM 1492 C C . LEU A 1 180 ? -2.369 7.512 -5.506 1.00 95.19 180 LEU A C 1
ATOM 1494 O O . LEU A 1 180 ? -1.677 8.063 -6.363 1.00 95.19 180 LEU A O 1
ATOM 1498 N N . LEU A 1 181 ? -1.925 6.460 -4.811 1.00 95.56 181 LEU A N 1
ATOM 1499 C CA . LEU A 1 181 ? -0.605 5.871 -5.024 1.00 95.56 181 LEU A CA 1
ATOM 1500 C C . LEU A 1 181 ? -0.474 5.239 -6.418 1.00 95.56 181 LEU A C 1
ATOM 1502 O O . LEU A 1 181 ? 0.556 5.415 -7.072 1.00 95.56 181 LEU A O 1
ATOM 1506 N N . ILE A 1 182 ? -1.504 4.520 -6.875 1.00 97.31 182 ILE A N 1
ATOM 1507 C CA . ILE A 1 182 ? -1.547 3.932 -8.221 1.00 97.31 182 ILE A CA 1
ATOM 1508 C C . ILE A 1 182 ? -1.505 5.039 -9.275 1.00 97.31 182 ILE A C 1
ATOM 1510 O O . ILE A 1 182 ? -0.629 4.997 -10.131 1.00 97.31 182 ILE A O 1
ATOM 1514 N N . GLU A 1 183 ? -2.353 6.063 -9.165 1.00 97.56 183 GLU A N 1
ATOM 1515 C CA . GLU A 1 183 ? -2.383 7.193 -10.105 1.00 97.56 183 GLU A CA 1
ATOM 1516 C C . GLU A 1 183 ? -1.037 7.934 -10.160 1.00 97.56 183 GLU A C 1
ATOM 1518 O O . GLU A 1 183 ? -0.556 8.311 -11.231 1.00 97.56 183 GLU A O 1
ATOM 1523 N N . ALA A 1 184 ? -0.386 8.137 -9.010 1.00 97.06 184 ALA A N 1
ATOM 1524 C CA . ALA A 1 184 ? 0.938 8.750 -8.957 1.00 97.06 184 ALA A CA 1
ATOM 1525 C C . ALA A 1 184 ? 2.003 7.882 -9.648 1.00 97.06 184 ALA A C 1
ATOM 1527 O O . ALA A 1 184 ? 2.906 8.411 -10.298 1.00 97.06 184 ALA A O 1
ATOM 1528 N N . ASN A 1 185 ? 1.913 6.558 -9.516 1.00 97.12 185 ASN A N 1
ATOM 1529 C CA . ASN A 1 185 ? 2.826 5.631 -10.173 1.00 97.12 185 ASN A CA 1
ATOM 1530 C C . ASN A 1 185 ? 2.562 5.538 -11.682 1.00 97.12 185 ASN A C 1
ATOM 1532 O O . ASN A 1 185 ? 3.510 5.543 -12.460 1.00 97.12 185 ASN A O 1
ATOM 1536 N N . GLU A 1 186 ? 1.298 5.506 -12.103 1.00 97.94 186 GLU A N 1
ATOM 1537 C CA . GLU A 1 186 ? 0.896 5.540 -13.514 1.00 97.94 186 GLU A CA 1
ATOM 1538 C C . GLU A 1 186 ? 1.430 6.793 -14.206 1.00 97.94 186 GLU A C 1
ATOM 1540 O O . GLU A 1 186 ? 2.083 6.676 -15.239 1.00 97.94 186 GLU A O 1
ATOM 1545 N N . LYS A 1 187 ? 1.298 7.973 -13.586 1.00 98.00 187 LYS A N 1
ATOM 1546 C CA . LYS A 1 187 ? 1.888 9.218 -14.110 1.00 98.00 187 LYS A CA 1
ATOM 1547 C C . LYS A 1 187 ? 3.405 9.128 -14.287 1.00 98.00 187 LYS A C 1
ATOM 1549 O O . LYS A 1 187 ? 3.933 9.594 -15.294 1.00 98.00 187 LYS A O 1
ATOM 1554 N N . LYS A 1 188 ? 4.119 8.515 -13.335 1.00 97.75 188 LYS A N 1
ATOM 1555 C CA . LYS A 1 188 ? 5.573 8.291 -13.457 1.00 97.75 188 LYS A CA 1
ATOM 1556 C C . LYS A 1 188 ? 5.898 7.352 -14.618 1.00 97.75 188 LYS A C 1
ATOM 1558 O O . LYS A 1 188 ? 6.837 7.614 -15.364 1.00 97.75 188 LYS A O 1
ATOM 1563 N N . TRP A 1 189 ? 5.124 6.280 -14.788 1.00 97.94 189 TRP A N 1
ATOM 1564 C CA . TRP A 1 189 ? 5.277 5.367 -15.920 1.00 97.94 189 TRP A CA 1
ATOM 1565 C C . TRP A 1 189 ? 5.006 6.054 -17.253 1.00 97.94 189 TRP A C 1
ATOM 1567 O O . TRP A 1 189 ? 5.804 5.909 -18.175 1.00 97.94 189 TRP A O 1
ATOM 1577 N N . GLU A 1 190 ? 3.936 6.837 -17.357 1.00 97.94 190 GLU A N 1
ATOM 1578 C CA . GLU A 1 190 ? 3.635 7.633 -18.546 1.00 97.94 190 GLU A CA 1
ATOM 1579 C C . GLU A 1 190 ? 4.772 8.600 -18.880 1.00 97.94 190 GLU A C 1
ATOM 1581 O O . GLU A 1 190 ? 5.169 8.706 -20.039 1.00 97.94 190 GLU A O 1
ATOM 1586 N N . GLU A 1 191 ? 5.348 9.273 -17.882 1.00 97.94 191 GLU A N 1
ATOM 1587 C CA . GLU A 1 191 ? 6.495 10.155 -18.093 1.00 97.94 191 GLU A CA 1
ATOM 1588 C C . GLU A 1 191 ? 7.714 9.386 -18.629 1.00 97.94 191 GLU A C 1
ATOM 1590 O O . GLU A 1 191 ? 8.362 9.840 -19.575 1.00 97.94 191 GLU A O 1
ATOM 1595 N N . LEU A 1 192 ? 8.004 8.204 -18.077 1.00 98.00 192 LEU A N 1
ATOM 1596 C CA . LEU A 1 192 ? 9.084 7.339 -18.562 1.00 98.00 192 LEU A CA 1
ATOM 1597 C C . LEU A 1 192 ? 8.833 6.851 -19.993 1.00 98.00 192 LEU A C 1
ATOM 1599 O O . LEU A 1 192 ? 9.750 6.890 -20.811 1.00 98.00 192 LEU A O 1
ATOM 1603 N N . TYR A 1 193 ? 7.603 6.452 -20.326 1.00 97.31 193 TYR A N 1
ATOM 1604 C CA . TYR A 1 193 ? 7.246 6.067 -21.692 1.00 97.31 193 TYR A CA 1
ATOM 1605 C C . TYR A 1 193 ? 7.399 7.234 -22.665 1.00 97.31 193 TYR A C 1
ATOM 1607 O O . TYR A 1 193 ? 7.977 7.060 -23.733 1.00 97.31 193 TYR A O 1
ATOM 1615 N N . ARG A 1 194 ? 6.971 8.443 -22.284 1.00 98.12 194 ARG A N 1
ATOM 1616 C CA . ARG A 1 194 ? 7.155 9.642 -23.118 1.00 98.12 194 ARG A CA 1
ATOM 1617 C C . ARG A 1 194 ? 8.629 9.972 -23.334 1.00 98.12 194 ARG A C 1
ATOM 1619 O O . ARG A 1 194 ? 8.991 10.357 -24.443 1.00 98.12 194 ARG A O 1
ATOM 1626 N N . LYS A 1 195 ? 9.473 9.813 -22.307 1.00 98.06 195 LYS A N 1
ATOM 1627 C CA . LYS A 1 195 ? 10.930 9.986 -22.432 1.00 98.06 195 LYS A CA 1
ATOM 1628 C C . LYS A 1 195 ? 11.528 8.961 -23.390 1.00 98.06 195 LYS A C 1
ATOM 1630 O O . LYS A 1 195 ? 12.210 9.361 -24.328 1.00 98.06 195 LYS A O 1
ATOM 1635 N N . ARG A 1 196 ? 11.195 7.677 -23.224 1.00 97.94 196 ARG A N 1
ATOM 1636 C CA . ARG A 1 196 ? 11.644 6.611 -24.130 1.00 97.94 196 ARG A CA 1
ATOM 1637 C C . ARG A 1 196 ? 11.223 6.886 -25.573 1.00 97.94 196 ARG A C 1
ATOM 1639 O O . ARG A 1 196 ? 12.062 6.862 -26.462 1.00 97.94 196 ARG A O 1
ATOM 1646 N N . ASP A 1 197 ? 9.949 7.190 -25.810 1.00 97.88 197 ASP A N 1
ATOM 1647 C CA . ASP A 1 197 ? 9.433 7.458 -27.156 1.00 97.88 197 ASP A CA 1
ATOM 1648 C C . ASP A 1 197 ? 10.115 8.679 -27.798 1.00 97.88 197 ASP A C 1
ATOM 1650 O O . ASP A 1 197 ? 10.359 8.700 -29.006 1.00 97.88 197 ASP A O 1
ATOM 1654 N N . HIS A 1 198 ? 10.437 9.707 -27.008 1.00 98.00 198 HIS A N 1
ATOM 1655 C CA . HIS A 1 198 ? 11.205 10.854 -27.486 1.00 98.00 198 HIS A CA 1
ATOM 1656 C C . HIS A 1 198 ? 12.635 10.455 -27.873 1.00 98.00 198 HIS A C 1
ATOM 1658 O O . HIS A 1 198 ? 13.080 10.785 -28.970 1.00 98.00 198 HIS A O 1
ATOM 1664 N N . GLU A 1 199 ? 13.334 9.709 -27.017 1.00 97.69 199 GLU A N 1
ATOM 1665 C CA . GLU A 1 199 ? 14.688 9.216 -27.288 1.00 97.69 199 GLU A CA 1
ATOM 1666 C C . GLU A 1 199 ? 14.734 8.295 -28.517 1.00 97.69 199 GLU A C 1
ATOM 1668 O O . GLU A 1 199 ? 15.628 8.428 -29.353 1.00 97.69 199 GLU A O 1
ATOM 1673 N N . GLU A 1 200 ? 13.747 7.412 -28.683 1.00 97.25 200 GLU A N 1
ATOM 1674 C CA . GLU A 1 200 ? 13.621 6.537 -29.852 1.00 97.25 200 GLU A CA 1
ATOM 1675 C C . GLU A 1 200 ? 13.443 7.334 -31.150 1.00 97.25 200 GLU A C 1
ATOM 1677 O O . GLU A 1 200 ? 14.088 7.018 -32.156 1.00 97.25 200 GLU A O 1
ATOM 1682 N N . ARG A 1 201 ? 12.623 8.396 -31.135 1.00 97.25 201 ARG A N 1
ATOM 1683 C CA . ARG A 1 201 ? 12.464 9.298 -32.289 1.00 97.25 201 ARG A CA 1
ATOM 1684 C C . ARG A 1 201 ? 13.759 10.026 -32.614 1.00 97.25 201 ARG A C 1
ATOM 1686 O O . ARG A 1 201 ? 14.205 9.953 -33.754 1.00 97.25 201 ARG A O 1
ATOM 1693 N N . MET A 1 202 ? 14.401 10.630 -31.613 1.00 97.50 202 MET A N 1
ATOM 1694 C CA . MET A 1 202 ? 15.689 11.311 -31.786 1.00 97.50 202 MET A CA 1
ATOM 1695 C C . MET A 1 202 ? 16.758 10.365 -32.350 1.00 97.50 202 MET A C 1
ATOM 1697 O O . MET A 1 202 ? 17.563 10.747 -33.197 1.00 97.50 202 MET A O 1
ATOM 1701 N N . GLN A 1 203 ? 16.781 9.107 -31.901 1.00 97.38 203 GLN A N 1
ATOM 1702 C CA . GLN A 1 203 ? 17.720 8.112 -32.412 1.00 97.38 203 GLN A CA 1
ATOM 1703 C C . GLN A 1 203 ? 17.393 7.688 -33.850 1.00 97.38 203 GLN A C 1
ATOM 1705 O O . GLN A 1 203 ? 18.314 7.431 -34.628 1.00 97.38 203 GLN A O 1
ATOM 1710 N N . CYS A 1 204 ? 16.112 7.599 -34.215 1.00 97.44 204 CYS A N 1
ATOM 1711 C CA . CYS A 1 204 ? 15.702 7.351 -35.595 1.00 97.44 204 CYS A CA 1
ATOM 1712 C C . CYS A 1 204 ? 16.097 8.512 -36.510 1.00 97.44 204 CYS A C 1
ATOM 1714 O O . CYS A 1 204 ? 16.687 8.261 -37.555 1.00 97.44 204 CYS A O 1
ATOM 1716 N N . GLU A 1 205 ? 15.849 9.757 -36.101 1.00 97.25 205 GLU A N 1
ATOM 1717 C CA . GLU A 1 205 ? 16.251 10.961 -36.842 1.00 97.25 205 GLU A CA 1
ATOM 1718 C C . GLU A 1 205 ? 17.761 10.974 -37.098 1.00 97.25 205 GLU A C 1
ATOM 1720 O O . GLU A 1 205 ? 18.180 11.047 -38.248 1.00 97.25 205 GLU A O 1
ATOM 1725 N N . LYS A 1 206 ? 18.584 10.732 -36.069 1.00 97.56 206 LYS A N 1
ATOM 1726 C CA . LYS A 1 206 ? 20.045 10.611 -36.232 1.00 97.56 206 LYS A CA 1
ATOM 1727 C C . LYS A 1 206 ? 20.458 9.521 -37.222 1.00 97.56 206 LYS A C 1
ATOM 1729 O O . LYS A 1 206 ? 21.434 9.686 -37.947 1.00 97.56 206 LYS A O 1
ATOM 1734 N N . LYS A 1 207 ? 19.758 8.382 -37.242 1.00 97.31 207 LYS A N 1
ATOM 1735 C CA . LYS A 1 207 ? 20.035 7.309 -38.213 1.00 97.31 207 LYS A CA 1
ATOM 1736 C C . LYS A 1 207 ? 19.664 7.730 -39.635 1.00 97.31 207 LYS A C 1
ATOM 1738 O O . LYS A 1 207 ? 20.391 7.378 -40.559 1.00 97.31 207 LYS A O 1
ATOM 1743 N N . PHE A 1 208 ? 18.563 8.463 -39.808 1.00 96.69 208 PHE A N 1
ATOM 1744 C CA . PHE A 1 208 ? 18.178 9.020 -41.104 1.00 96.69 208 PHE A CA 1
ATOM 1745 C C . PHE A 1 208 ? 19.193 10.053 -41.597 1.00 96.69 208 PHE A C 1
ATOM 1747 O O . PHE A 1 208 ? 19.620 9.950 -42.741 1.00 96.69 208 PHE A O 1
ATOM 1754 N N . GLU A 1 209 ? 19.641 10.968 -40.734 1.00 97.50 209 GLU A N 1
ATOM 1755 C CA . GLU A 1 209 ? 20.695 11.943 -41.057 1.00 97.50 209 GLU A CA 1
ATOM 1756 C C . GLU A 1 209 ? 21.988 11.241 -41.492 1.00 97.50 209 GLU A C 1
ATOM 1758 O O . GLU A 1 209 ? 22.512 11.511 -42.568 1.00 97.50 209 GLU A O 1
ATOM 1763 N N . GLN A 1 210 ? 22.453 10.250 -40.722 1.00 97.19 210 GLN A N 1
ATOM 1764 C CA . GLN A 1 210 ? 23.634 9.458 -41.090 1.00 97.19 210 GLN A CA 1
ATOM 1765 C C . GLN A 1 210 ? 23.466 8.747 -42.437 1.00 97.19 210 GLN A C 1
ATOM 1767 O O . GLN A 1 210 ? 24.404 8.672 -43.230 1.00 97.19 210 GLN A O 1
ATOM 1772 N N . GLN A 1 211 ? 22.281 8.198 -42.708 1.00 96.81 211 GLN A N 1
ATOM 1773 C CA . GLN A 1 211 ? 21.995 7.565 -43.991 1.00 96.81 211 GLN A CA 1
ATOM 1774 C C . GLN A 1 211 ? 22.031 8.582 -45.138 1.00 96.81 211 GLN A C 1
ATOM 1776 O O . GLN A 1 211 ? 22.535 8.260 -46.215 1.00 96.81 211 GLN A O 1
ATOM 1781 N N . GLU A 1 212 ? 21.514 9.790 -44.926 1.00 97.06 212 GLU A N 1
ATOM 1782 C CA . GLU A 1 212 ? 21.568 10.870 -45.907 1.00 97.06 212 GLU A CA 1
ATOM 1783 C C . GLU A 1 212 ? 23.010 11.296 -46.200 1.00 97.06 212 GLU A C 1
ATOM 1785 O O . GLU A 1 212 ? 23.390 11.363 -47.372 1.00 97.06 212 GLU A O 1
ATOM 1790 N N . ASP A 1 213 ? 23.840 11.453 -45.169 1.00 97.50 213 ASP A N 1
ATOM 1791 C CA . ASP A 1 213 ? 25.269 11.745 -45.313 1.00 97.50 213 ASP A CA 1
ATOM 1792 C C . ASP A 1 213 ? 25.985 10.667 -46.145 1.00 97.50 213 ASP A C 1
ATOM 1794 O O . ASP A 1 213 ? 26.691 10.983 -47.108 1.00 97.50 213 ASP A O 1
ATOM 1798 N N . PHE A 1 214 ? 25.743 9.383 -45.850 1.00 97.38 214 PHE A N 1
ATOM 1799 C CA . PHE A 1 214 ? 26.308 8.278 -46.632 1.00 97.38 214 PHE A CA 1
ATOM 1800 C C . PHE A 1 214 ? 25.831 8.277 -48.087 1.00 97.38 214 PHE A C 1
ATOM 1802 O O . PHE A 1 214 ? 26.614 7.971 -48.989 1.00 97.38 214 PHE A O 1
ATOM 1809 N N . MET A 1 215 ? 24.565 8.614 -48.352 1.00 96.44 215 MET A N 1
ATOM 1810 C CA . MET A 1 215 ? 24.065 8.731 -49.726 1.00 96.44 215 MET A CA 1
ATOM 1811 C C . MET A 1 215 ? 24.757 9.870 -50.477 1.00 96.44 215 MET A C 1
ATOM 1813 O O . MET A 1 215 ? 25.147 9.688 -51.633 1.00 96.44 215 MET A O 1
ATOM 1817 N N . GLN A 1 216 ? 24.948 11.021 -49.828 1.00 97.50 216 GLN A N 1
ATOM 1818 C CA . GLN A 1 216 ? 25.663 12.150 -50.420 1.00 97.50 216 GLN A CA 1
ATOM 1819 C C . GLN A 1 216 ? 27.122 11.792 -50.725 1.00 97.50 216 GLN A C 1
ATOM 1821 O O . GLN A 1 216 ? 27.614 12.097 -51.813 1.00 97.50 216 GLN A O 1
ATOM 1826 N N . GLU A 1 217 ? 27.813 11.119 -49.803 1.00 97.19 217 GLU A N 1
ATOM 1827 C CA . GLU A 1 217 ? 29.190 10.658 -50.006 1.00 97.19 217 GLU A CA 1
ATOM 1828 C C . GLU A 1 217 ? 29.282 9.624 -51.138 1.00 97.19 217 GLU A C 1
ATOM 1830 O O . GLU A 1 217 ? 30.119 9.753 -52.032 1.00 97.19 217 GLU A O 1
ATOM 1835 N N . MET A 1 218 ? 28.360 8.658 -51.179 1.00 96.75 218 MET A N 1
ATOM 1836 C CA . MET A 1 218 ? 28.276 7.667 -52.256 1.00 96.75 218 MET A CA 1
ATOM 1837 C C . MET A 1 218 ? 28.056 8.325 -53.623 1.00 96.75 218 MET A C 1
ATOM 1839 O O . MET A 1 218 ? 28.639 7.908 -54.626 1.00 96.75 218 MET A O 1
ATOM 1843 N N . GLN A 1 219 ? 27.222 9.365 -53.683 1.00 96.88 219 GLN A N 1
ATOM 1844 C CA . GLN A 1 219 ? 26.976 10.098 -54.918 1.00 96.88 219 GLN A CA 1
ATOM 1845 C C . GLN A 1 219 ? 28.203 10.898 -55.366 1.00 96.88 219 GLN A C 1
ATOM 1847 O O . GLN A 1 219 ? 28.534 10.862 -56.551 1.00 96.88 219 GLN A O 1
ATOM 1852 N N . LYS A 1 220 ? 28.913 11.555 -54.439 1.00 97.19 220 LYS A N 1
ATOM 1853 C CA . LYS A 1 220 ? 30.196 12.216 -54.734 1.00 97.19 220 LYS A CA 1
ATOM 1854 C C . LYS A 1 220 ? 31.208 11.218 -55.290 1.00 97.19 220 LYS A C 1
ATOM 1856 O O . LYS A 1 220 ? 31.746 11.439 -56.369 1.00 97.19 220 LYS A O 1
ATOM 1861 N N . LEU A 1 221 ? 31.380 10.078 -54.619 1.00 97.19 221 LEU A N 1
ATOM 1862 C CA . LEU A 1 221 ? 32.296 9.025 -55.050 1.00 97.19 221 LEU A CA 1
ATOM 1863 C C . LEU A 1 221 ? 31.936 8.482 -56.442 1.00 97.19 221 LEU A C 1
ATOM 1865 O O . LEU A 1 221 ? 32.820 8.250 -57.265 1.00 97.19 221 LEU A O 1
ATOM 1869 N N . ARG A 1 222 ? 30.640 8.310 -56.738 1.00 97.25 222 ARG A N 1
ATOM 1870 C CA . ARG A 1 222 ? 30.169 7.901 -58.070 1.00 97.25 222 ARG A CA 1
ATOM 1871 C C . ARG A 1 222 ? 30.569 8.912 -59.147 1.00 97.25 222 ARG A C 1
ATOM 1873 O O . ARG A 1 222 ? 31.072 8.489 -60.185 1.00 97.25 222 ARG A O 1
ATOM 1880 N N . ILE A 1 223 ? 30.363 10.208 -58.900 1.00 97.31 223 ILE A N 1
ATOM 1881 C CA . ILE A 1 223 ? 30.736 11.280 -59.837 1.00 97.31 223 ILE A CA 1
ATOM 1882 C C . ILE A 1 223 ? 32.253 11.286 -60.050 1.00 97.31 223 ILE A C 1
ATOM 1884 O O . ILE A 1 223 ? 32.702 11.241 -61.191 1.00 97.31 223 ILE A O 1
ATOM 1888 N N . GLU A 1 224 ? 33.046 11.237 -58.976 1.00 97.50 224 GLU A N 1
ATOM 1889 C CA . GLU A 1 224 ? 34.511 11.184 -59.071 1.00 97.50 224 GLU A CA 1
ATOM 1890 C C . GLU A 1 224 ? 35.002 9.971 -59.875 1.00 97.50 224 GLU A C 1
ATOM 1892 O O . GLU A 1 224 ? 35.945 10.070 -60.663 1.00 97.50 224 GLU A O 1
ATOM 1897 N N . HIS A 1 225 ? 34.379 8.805 -59.686 1.00 97.31 225 HIS A N 1
ATOM 1898 C CA . HIS A 1 225 ? 34.700 7.612 -60.465 1.00 97.31 225 HIS A CA 1
ATOM 1899 C C . HIS A 1 225 ? 34.350 7.770 -61.946 1.00 97.31 225 HIS A C 1
ATOM 1901 O O . HIS A 1 225 ? 35.134 7.349 -62.798 1.00 97.31 225 HIS A O 1
ATOM 1907 N N . GLU A 1 226 ? 33.199 8.364 -62.263 1.00 97.19 226 GLU A N 1
ATOM 1908 C CA . GLU A 1 226 ? 32.792 8.635 -63.642 1.00 97.19 226 GLU A CA 1
ATOM 1909 C C . GLU A 1 226 ? 33.743 9.631 -64.321 1.00 97.19 226 GLU A C 1
ATOM 1911 O O . GLU A 1 226 ? 34.156 9.411 -65.462 1.00 97.19 226 GLU A O 1
ATOM 1916 N N . GLU A 1 227 ? 34.176 10.669 -63.603 1.00 96.38 227 GLU A N 1
ATOM 1917 C CA . GLU A 1 227 ? 35.175 11.630 -64.071 1.00 96.38 227 GLU A CA 1
ATOM 1918 C C . GLU A 1 227 ? 36.532 10.970 -64.326 1.00 96.38 227 GLU A C 1
ATOM 1920 O O . GLU A 1 227 ? 37.084 11.127 -65.416 1.00 96.38 227 GLU A O 1
ATOM 1925 N N . LYS A 1 228 ? 37.041 10.163 -63.383 1.00 96.75 228 LYS A N 1
ATOM 1926 C CA . LYS A 1 228 ? 38.291 9.400 -63.5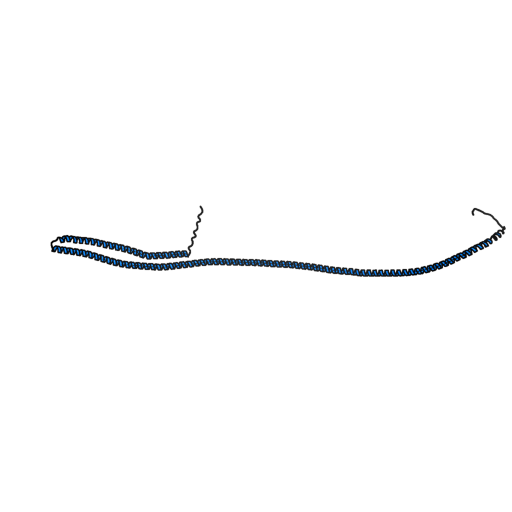61 1.00 96.75 228 LYS A CA 1
ATOM 1927 C C . LYS A 1 228 ? 38.204 8.441 -64.742 1.00 96.75 228 LYS A C 1
ATOM 1929 O O . LYS A 1 228 ? 39.130 8.361 -65.543 1.00 96.75 228 LYS A O 1
ATOM 1934 N N . HIS A 1 229 ? 37.085 7.731 -64.885 1.00 96.94 229 HIS A N 1
ATOM 1935 C CA . HIS A 1 229 ? 36.867 6.845 -66.024 1.00 96.94 229 HIS A CA 1
ATOM 1936 C C . HIS A 1 229 ? 36.855 7.628 -67.341 1.00 96.94 229 HIS A C 1
ATOM 1938 O O . HIS A 1 229 ? 37.487 7.212 -68.311 1.00 96.94 229 HIS A O 1
ATOM 1944 N N . ARG A 1 230 ? 36.174 8.780 -67.386 1.00 97.25 230 ARG A N 1
ATOM 1945 C CA . ARG A 1 230 ? 36.162 9.665 -68.557 1.00 97.25 230 ARG A CA 1
ATOM 1946 C C . ARG A 1 230 ? 37.562 10.180 -68.883 1.00 97.25 230 ARG A C 1
ATOM 1948 O O . ARG A 1 230 ? 37.936 10.181 -70.051 1.00 97.25 230 ARG A O 1
ATOM 1955 N N . GLU A 1 231 ? 38.339 10.571 -67.879 1.00 97.62 231 GLU A N 1
ATOM 1956 C CA . GLU A 1 231 ? 39.727 11.006 -68.042 1.00 97.62 231 GLU A CA 1
ATOM 1957 C C . GLU A 1 231 ? 40.601 9.884 -68.623 1.00 97.62 231 GLU A C 1
ATOM 1959 O O . GLU A 1 231 ? 41.295 10.095 -69.617 1.00 97.62 231 GLU A O 1
ATOM 1964 N N . SER A 1 232 ? 40.536 8.675 -68.054 1.00 96.50 232 SER A N 1
ATOM 1965 C CA . SER A 1 232 ? 41.251 7.502 -68.573 1.00 96.50 232 SER A CA 1
ATOM 1966 C C . SER A 1 232 ? 40.818 7.145 -69.992 1.00 96.50 232 SER A C 1
ATOM 1968 O O . SER A 1 232 ? 41.667 6.835 -70.824 1.00 96.50 232 SER A O 1
ATOM 1970 N N . LYS A 1 233 ? 39.517 7.226 -70.292 1.00 98.19 233 LYS A N 1
ATOM 1971 C CA . LYS A 1 233 ? 38.985 6.993 -71.635 1.00 98.19 233 LYS A CA 1
ATOM 1972 C C . LYS A 1 233 ? 39.576 7.982 -72.641 1.00 98.19 233 LYS A C 1
ATOM 1974 O O . LYS A 1 233 ? 40.099 7.543 -73.656 1.00 98.19 233 LYS A O 1
ATOM 1979 N N . ILE A 1 234 ? 39.560 9.281 -72.331 1.00 97.00 234 ILE A N 1
ATOM 1980 C CA . ILE A 1 234 ? 40.143 10.322 -73.193 1.00 97.00 234 ILE A CA 1
ATOM 1981 C C . ILE A 1 234 ? 41.644 10.079 -73.403 1.00 97.00 234 ILE A C 1
ATOM 1983 O O . ILE A 1 234 ? 42.134 10.198 -74.521 1.00 97.00 234 ILE A O 1
ATOM 1987 N N . LYS A 1 235 ? 42.385 9.716 -72.345 1.00 97.81 235 LYS A N 1
ATOM 1988 C CA . LYS A 1 235 ? 43.819 9.392 -72.444 1.00 97.81 235 LYS A CA 1
ATOM 1989 C C . LYS A 1 235 ? 44.075 8.231 -73.407 1.00 97.81 235 LYS A C 1
ATOM 1991 O O . LYS A 1 235 ? 44.889 8.377 -74.312 1.00 97.81 235 LYS A O 1
ATOM 1996 N N . LEU A 1 236 ? 43.344 7.127 -73.257 1.00 96.75 236 LEU A N 1
ATOM 1997 C CA . LEU A 1 236 ? 43.473 5.964 -74.138 1.00 96.75 236 LEU A CA 1
ATOM 1998 C C . LEU A 1 236 ? 43.052 6.277 -75.579 1.00 96.75 236 LEU A C 1
ATOM 2000 O O . LEU A 1 236 ? 43.717 5.841 -76.511 1.00 96.75 236 LEU A O 1
ATOM 2004 N N . GLU A 1 237 ? 41.978 7.045 -75.779 1.00 96.81 237 GLU A N 1
ATOM 2005 C CA . GLU A 1 237 ? 41.555 7.493 -77.113 1.00 96.81 237 GLU A CA 1
ATOM 2006 C C . GLU A 1 237 ? 42.650 8.338 -77.787 1.00 96.81 237 GLU A C 1
ATOM 2008 O O . GLU A 1 237 ? 42.984 8.085 -78.944 1.00 96.81 237 GLU A O 1
ATOM 2013 N N . ASN A 1 238 ? 43.286 9.259 -77.054 1.00 96.81 238 ASN A N 1
ATOM 2014 C CA . ASN A 1 238 ? 44.409 10.053 -77.563 1.00 96.81 238 ASN A CA 1
ATOM 2015 C C . ASN A 1 238 ? 45.632 9.190 -77.918 1.00 96.81 238 ASN A C 1
ATOM 2017 O O . ASN A 1 238 ? 46.241 9.402 -78.965 1.00 96.81 238 ASN A O 1
ATOM 2021 N N . GLU A 1 239 ? 45.992 8.216 -77.075 1.00 97.25 239 GLU A N 1
ATOM 2022 C CA . GLU A 1 239 ? 47.097 7.285 -77.351 1.00 97.25 239 GLU A CA 1
ATOM 2023 C C . GLU A 1 239 ? 46.822 6.441 -78.605 1.00 97.25 239 GLU A C 1
ATOM 2025 O O . GLU A 1 239 ? 47.709 6.248 -79.438 1.00 97.25 239 GLU A O 1
ATOM 2030 N N . VAL A 1 240 ? 45.581 5.973 -78.783 1.00 96.94 240 VAL A N 1
ATOM 2031 C CA . VAL A 1 240 ? 45.159 5.255 -79.995 1.00 96.94 240 VAL A CA 1
ATOM 2032 C C . VAL A 1 240 ? 45.267 6.155 -81.226 1.00 96.94 240 VAL A C 1
ATOM 2034 O O . VAL A 1 240 ? 45.809 5.720 -82.243 1.00 96.94 240 VAL A O 1
ATOM 2037 N N . GLU A 1 241 ? 44.807 7.407 -81.146 1.00 96.75 241 GLU A N 1
ATOM 2038 C CA . GLU A 1 241 ? 44.950 8.370 -82.243 1.00 96.75 241 GLU A CA 1
ATOM 2039 C C . GLU A 1 241 ? 46.420 8.632 -82.600 1.00 96.75 241 GLU A C 1
ATOM 2041 O O . GLU A 1 241 ? 46.766 8.693 -83.783 1.00 96.75 241 GLU A O 1
ATOM 2046 N N . GLU A 1 242 ? 47.296 8.782 -81.606 1.00 96.75 242 GLU A N 1
ATOM 2047 C CA . GLU A 1 242 ? 48.727 9.007 -81.817 1.00 96.75 242 GLU A CA 1
ATOM 2048 C C . GLU A 1 242 ? 49.393 7.798 -82.484 1.00 96.75 242 GLU A C 1
ATOM 2050 O O . GLU A 1 242 ? 50.065 7.949 -83.509 1.00 96.75 242 GLU A O 1
ATOM 2055 N N . LEU A 1 243 ? 49.129 6.588 -81.982 1.00 96.56 243 LEU A N 1
ATOM 2056 C CA . LEU A 1 243 ? 49.605 5.347 -82.595 1.00 96.56 243 LEU A CA 1
ATOM 2057 C C . LEU A 1 243 ? 49.101 5.193 -84.032 1.00 96.56 243 LEU A C 1
ATOM 2059 O O . LEU A 1 243 ? 49.855 4.767 -84.909 1.00 96.56 243 LEU A O 1
ATOM 2063 N N . GLN A 1 244 ? 47.852 5.570 -84.303 1.00 96.06 244 GLN A N 1
ATOM 2064 C CA . GLN A 1 244 ? 47.288 5.523 -85.648 1.00 96.06 244 GLN A CA 1
ATOM 2065 C C . GLN A 1 244 ? 47.963 6.534 -86.588 1.00 96.06 244 GLN A C 1
ATOM 2067 O O . GLN A 1 244 ? 48.238 6.204 -87.745 1.00 96.06 244 GLN A O 1
ATOM 2072 N N . ARG A 1 245 ? 48.298 7.738 -86.104 1.00 95.69 245 ARG A N 1
ATOM 2073 C CA . ARG A 1 245 ? 49.075 8.729 -86.871 1.00 95.69 245 ARG A CA 1
ATOM 2074 C C . ARG A 1 245 ? 50.488 8.236 -87.172 1.00 95.69 245 ARG A C 1
ATOM 2076 O O . ARG A 1 245 ? 50.930 8.360 -88.314 1.00 95.69 245 ARG A O 1
ATOM 2083 N N . GLU A 1 246 ? 51.185 7.659 -86.194 1.00 95.88 246 GLU A N 1
ATOM 2084 C CA . GLU A 1 246 ? 52.522 7.090 -86.415 1.00 95.88 246 GLU A CA 1
ATOM 2085 C C . GLU A 1 246 ? 52.476 5.888 -87.364 1.00 95.88 246 GLU A C 1
ATOM 2087 O O . GLU A 1 246 ? 53.319 5.771 -88.256 1.00 95.88 246 GLU A O 1
ATOM 2092 N N . PHE A 1 247 ? 51.453 5.038 -87.260 1.00 96.56 247 PHE A N 1
ATOM 2093 C CA . PHE A 1 247 ? 51.241 3.939 -88.197 1.00 96.56 247 PHE A CA 1
ATOM 2094 C C . PHE A 1 247 ? 51.057 4.440 -89.636 1.00 96.56 247 PHE A C 1
ATOM 2096 O O . PHE A 1 247 ? 51.749 3.971 -90.543 1.00 96.56 247 PHE A O 1
ATOM 2103 N N . GLU A 1 248 ? 50.180 5.424 -89.865 1.00 95.12 248 GLU A N 1
ATOM 2104 C CA . GLU A 1 248 ? 49.983 6.005 -91.201 1.00 95.12 248 GLU A CA 1
ATOM 2105 C C . GLU A 1 248 ? 51.242 6.731 -91.711 1.00 95.12 248 GLU A C 1
ATOM 2107 O O . GLU A 1 248 ? 51.558 6.654 -92.905 1.00 95.12 248 GLU A O 1
ATOM 2112 N N . ARG A 1 249 ? 52.033 7.360 -90.828 1.00 95.75 249 ARG A N 1
ATOM 2113 C CA . ARG A 1 249 ? 53.347 7.924 -91.185 1.00 95.75 249 ARG A CA 1
ATOM 2114 C C . ARG A 1 249 ? 54.310 6.832 -91.656 1.00 95.75 249 ARG A C 1
ATOM 2116 O O . ARG A 1 249 ? 54.891 6.971 -92.734 1.00 95.75 249 ARG A O 1
ATOM 2123 N N . ILE A 1 250 ? 54.471 5.749 -90.891 1.00 95.50 250 ILE A N 1
ATOM 2124 C CA . ILE A 1 250 ? 55.356 4.623 -91.239 1.00 95.50 250 ILE A CA 1
ATOM 2125 C C . ILE A 1 250 ? 54.913 3.984 -92.554 1.00 95.50 250 ILE A C 1
ATOM 2127 O O . ILE A 1 250 ? 55.739 3.732 -93.429 1.00 95.50 250 ILE A O 1
ATOM 2131 N N . LYS A 1 251 ? 53.609 3.769 -92.728 1.00 96.56 251 LYS A N 1
ATOM 2132 C CA . LYS A 1 251 ? 53.023 3.244 -93.964 1.00 96.56 251 LYS A CA 1
ATOM 2133 C C . LYS A 1 251 ? 53.328 4.143 -95.163 1.00 96.56 251 LYS A C 1
ATOM 2135 O O . LYS A 1 251 ? 53.777 3.643 -96.191 1.00 96.56 251 LYS A O 1
ATOM 2140 N N . THR A 1 252 ? 53.173 5.460 -95.024 1.00 96.00 252 THR A N 1
ATOM 2141 C CA . THR A 1 252 ? 53.529 6.433 -96.074 1.00 96.00 252 THR A CA 1
ATOM 2142 C C . THR A 1 252 ? 55.024 6.381 -96.401 1.00 96.00 252 THR A C 1
ATOM 2144 O O . THR A 1 252 ? 55.402 6.332 -97.571 1.00 96.00 252 THR A O 1
ATOM 2147 N N . MET A 1 253 ? 55.890 6.323 -95.382 1.00 95.00 253 MET A N 1
ATOM 2148 C CA . MET A 1 253 ? 57.338 6.171 -95.570 1.00 95.00 253 MET A CA 1
ATOM 2149 C C . MET A 1 253 ? 57.698 4.859 -96.276 1.00 95.00 253 MET A C 1
ATOM 2151 O O . MET A 1 253 ? 58.575 4.851 -97.137 1.00 95.00 253 MET A O 1
ATOM 2155 N N . ALA A 1 254 ? 57.031 3.756 -95.935 1.00 95.69 254 ALA A N 1
ATOM 2156 C CA . ALA A 1 254 ? 57.240 2.459 -96.566 1.00 95.69 254 ALA A CA 1
ATOM 2157 C C . ALA A 1 254 ? 56.836 2.479 -98.047 1.00 95.69 254 ALA A C 1
ATOM 2159 O O . ALA A 1 254 ? 57.611 2.014 -98.881 1.00 95.69 254 ALA A O 1
ATOM 2160 N N . ILE A 1 255 ? 55.686 3.077 -98.386 1.00 94.94 255 ILE A N 1
ATOM 2161 C CA . ILE A 1 255 ? 55.246 3.267 -99.779 1.00 94.94 255 ILE A CA 1
ATOM 2162 C C . ILE A 1 255 ? 56.276 4.102 -100.549 1.00 94.94 255 ILE A C 1
ATOM 2164 O O . ILE A 1 255 ? 56.767 3.665 -101.586 1.00 94.94 255 ILE A O 1
ATOM 2168 N N . MET A 1 256 ? 56.694 5.247 -100.004 1.00 94.69 256 MET A N 1
ATOM 2169 C CA . MET A 1 256 ? 57.698 6.112 -100.634 1.00 94.69 256 MET A CA 1
ATOM 2170 C C . MET A 1 256 ? 59.054 5.407 -100.817 1.00 94.69 256 MET A C 1
ATOM 2172 O O . MET A 1 256 ? 59.733 5.597 -101.826 1.00 94.69 256 MET A O 1
ATOM 2176 N N . ASN A 1 257 ? 59.476 4.582 -99.855 1.00 94.56 257 ASN A N 1
ATOM 2177 C CA . ASN A 1 257 ? 60.693 3.779 -99.978 1.00 94.56 257 ASN A CA 1
ATOM 2178 C C . ASN A 1 257 ? 60.547 2.663 -101.019 1.00 94.56 257 ASN A C 1
ATOM 2180 O O . ASN A 1 257 ? 61.509 2.399 -101.739 1.00 94.56 257 ASN A O 1
ATOM 2184 N N . SER A 1 258 ? 59.367 2.048 -101.132 1.00 93.75 258 SER A N 1
ATOM 2185 C CA . SER A 1 258 ? 59.052 1.084 -102.190 1.00 93.75 258 SER A CA 1
ATOM 2186 C C . SER A 1 258 ? 59.153 1.738 -103.566 1.00 93.75 258 SER A C 1
ATOM 2188 O O . SER A 1 258 ? 59.867 1.231 -104.422 1.00 93.75 258 SER A O 1
ATOM 2190 N N . GLU A 1 259 ? 58.544 2.912 -103.760 1.00 93.44 259 GLU A N 1
ATOM 2191 C CA . GLU A 1 259 ? 58.636 3.667 -105.018 1.00 93.44 259 GLU A CA 1
ATOM 2192 C C . GLU A 1 259 ? 60.084 4.062 -105.351 1.00 93.44 259 GLU A C 1
ATOM 2194 O O . GLU A 1 259 ? 60.522 3.948 -106.497 1.00 93.44 259 GLU A O 1
ATOM 2199 N N . LYS A 1 260 ? 60.872 4.482 -104.349 1.00 94.19 260 LYS A N 1
ATOM 2200 C CA . LYS A 1 260 ? 62.313 4.742 -104.522 1.00 94.19 260 LYS A CA 1
ATOM 2201 C C . LYS A 1 260 ? 63.080 3.487 -104.932 1.00 94.19 260 LYS A C 1
ATOM 2203 O O . LYS A 1 260 ? 63.988 3.577 -105.759 1.00 94.19 260 LYS A O 1
ATOM 2208 N N . LEU A 1 261 ? 62.762 2.339 -104.336 1.00 92.88 261 LEU A N 1
ATOM 2209 C CA . LEU A 1 261 ? 63.398 1.069 -104.668 1.00 92.88 261 LEU A CA 1
ATOM 2210 C C . LEU A 1 261 ? 63.039 0.639 -106.092 1.00 92.88 261 LEU A C 1
ATOM 2212 O O . LEU A 1 261 ? 63.940 0.273 -106.843 1.00 92.88 261 LEU A O 1
ATOM 2216 N N . ASP A 1 262 ? 61.774 0.774 -106.488 1.00 92.69 262 ASP A N 1
ATOM 2217 C CA . ASP A 1 262 ? 61.307 0.513 -107.850 1.00 92.69 262 ASP A CA 1
ATOM 2218 C C . ASP A 1 262 ? 61.997 1.428 -108.864 1.00 92.69 262 ASP A C 1
ATOM 2220 O O . ASP A 1 262 ? 62.463 0.967 -109.908 1.00 92.69 262 ASP A O 1
ATOM 2224 N N . TYR A 1 263 ? 62.143 2.717 -108.548 1.00 94.12 263 TYR A N 1
ATOM 2225 C CA . TYR A 1 263 ? 62.890 3.657 -109.381 1.00 94.12 263 TYR A CA 1
ATOM 2226 C C . TYR A 1 263 ? 64.365 3.254 -109.525 1.00 94.12 263 TYR A C 1
ATOM 2228 O O . TYR A 1 263 ? 64.884 3.172 -110.642 1.00 94.12 263 TYR A O 1
ATOM 2236 N N . ASN A 1 264 ? 65.041 2.950 -108.412 1.00 92.50 264 ASN A N 1
ATOM 2237 C CA . ASN A 1 264 ? 66.429 2.487 -108.428 1.00 92.50 264 ASN A CA 1
ATOM 2238 C C . ASN A 1 264 ? 66.573 1.201 -109.246 1.00 92.50 264 ASN A C 1
ATOM 2240 O O . ASN A 1 264 ? 67.478 1.100 -110.074 1.00 92.50 264 ASN A O 1
ATOM 2244 N N . TYR A 1 265 ? 65.662 0.248 -109.056 1.00 94.06 265 TYR A N 1
ATOM 2245 C CA . TYR A 1 265 ? 65.614 -0.993 -109.816 1.00 94.06 265 TYR A CA 1
ATOM 2246 C C . TYR A 1 265 ? 65.449 -0.728 -111.317 1.00 94.06 265 TYR A C 1
ATOM 2248 O O . TYR A 1 265 ? 66.190 -1.293 -112.119 1.00 94.06 265 TYR A O 1
ATOM 2256 N N . GLN A 1 266 ? 64.559 0.185 -111.720 1.00 92.69 266 GLN A N 1
ATOM 2257 C CA . GLN A 1 266 ? 64.407 0.577 -113.124 1.00 92.69 266 GLN A CA 1
ATOM 2258 C C . GLN A 1 266 ? 65.682 1.206 -113.707 1.00 92.69 266 GLN A C 1
ATOM 2260 O O . GLN A 1 266 ? 66.033 0.903 -114.848 1.00 92.69 266 GLN A O 1
ATOM 2265 N N . ILE A 1 267 ? 66.397 2.051 -112.953 1.00 92.31 267 ILE A N 1
ATOM 2266 C CA . ILE A 1 267 ? 67.691 2.605 -113.393 1.00 92.31 267 ILE A CA 1
ATOM 2267 C C . ILE A 1 267 ? 68.732 1.500 -113.558 1.00 92.31 267 ILE A C 1
ATOM 2269 O O . ILE A 1 267 ? 69.420 1.458 -114.577 1.00 92.31 267 ILE A O 1
ATOM 2273 N N . LEU A 1 268 ? 68.870 0.626 -112.559 1.00 90.75 268 LEU A N 1
ATOM 2274 C CA . LEU A 1 268 ? 69.801 -0.502 -112.587 1.00 90.75 268 LEU A CA 1
ATOM 2275 C C . LEU A 1 268 ? 69.516 -1.409 -113.783 1.00 90.75 268 LEU A C 1
ATOM 2277 O O . LEU A 1 268 ? 70.441 -1.741 -114.516 1.00 90.75 268 LEU A O 1
ATOM 2281 N N . LYS A 1 269 ? 68.240 -1.708 -114.037 1.00 92.56 269 LYS A N 1
ATOM 2282 C CA . LYS A 1 269 ? 67.799 -2.478 -115.199 1.00 92.56 269 LYS A CA 1
ATOM 2283 C C . LYS A 1 269 ? 68.150 -1.785 -116.516 1.00 92.56 269 LYS A C 1
ATOM 2285 O O . LYS A 1 269 ? 68.727 -2.417 -117.390 1.00 92.56 269 LYS A O 1
ATOM 2290 N N . LYS A 1 270 ? 67.898 -0.475 -116.648 1.00 89.62 270 LYS A N 1
ATOM 2291 C CA . LYS A 1 270 ? 68.319 0.290 -117.837 1.00 89.62 270 LYS A CA 1
ATOM 2292 C C . LYS A 1 270 ? 69.836 0.266 -118.033 1.00 89.62 270 LYS A C 1
ATOM 2294 O O . LYS A 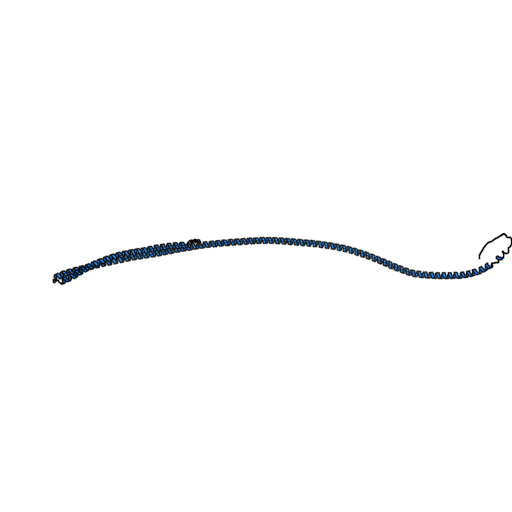1 270 ? 70.292 0.090 -119.156 1.00 89.62 270 LYS A O 1
ATOM 2299 N N . ARG A 1 271 ? 70.625 0.397 -116.960 1.00 88.94 271 ARG A N 1
ATOM 2300 C CA . ARG A 1 271 ? 72.091 0.256 -117.019 1.00 88.94 271 ARG A CA 1
ATOM 2301 C C . ARG A 1 271 ? 72.524 -1.147 -117.420 1.00 88.94 271 ARG A C 1
ATOM 2303 O O . ARG A 1 271 ? 73.515 -1.291 -118.125 1.00 88.94 271 ARG A O 1
ATOM 2310 N N . GLU A 1 272 ? 71.833 -2.176 -116.949 1.00 88.12 272 GLU A N 1
ATOM 2311 C CA . GLU A 1 272 ? 72.106 -3.559 -117.331 1.00 88.12 272 GLU A CA 1
ATOM 2312 C C . GLU A 1 272 ? 71.789 -3.792 -118.812 1.00 88.12 272 GLU A C 1
ATOM 2314 O O . GLU A 1 272 ? 72.623 -4.354 -119.519 1.00 88.12 272 GLU A O 1
ATOM 2319 N N . ASP A 1 273 ? 70.668 -3.265 -119.308 1.00 88.94 273 ASP A N 1
ATOM 2320 C CA . ASP A 1 273 ? 70.309 -3.276 -120.729 1.00 88.94 273 ASP A CA 1
ATOM 2321 C C . ASP A 1 273 ? 71.349 -2.513 -121.577 1.00 88.94 273 ASP A C 1
ATOM 2323 O O . ASP A 1 273 ? 71.811 -3.015 -122.605 1.00 88.94 273 ASP A O 1
ATOM 2327 N N . GLU A 1 274 ? 71.795 -1.331 -121.135 1.00 85.88 274 GLU A N 1
ATOM 2328 C CA . GLU A 1 274 ? 72.879 -0.569 -121.774 1.00 85.88 274 GLU A CA 1
ATOM 2329 C C . GLU A 1 274 ? 74.201 -1.350 -121.773 1.00 85.88 274 GLU A C 1
ATOM 2331 O O . GLU A 1 274 ? 74.858 -1.458 -122.810 1.00 85.88 274 GLU A O 1
ATOM 2336 N N . ASN A 1 275 ? 74.576 -1.955 -120.644 1.00 87.00 275 ASN A N 1
ATOM 2337 C CA . ASN A 1 275 ? 75.767 -2.795 -120.529 1.00 87.00 275 ASN A CA 1
ATOM 2338 C C . ASN A 1 275 ? 75.669 -4.043 -121.412 1.00 87.00 275 ASN A C 1
ATOM 2340 O O . ASN A 1 275 ? 76.665 -4.430 -122.020 1.00 87.00 275 ASN A O 1
ATOM 2344 N N . LEU A 1 276 ? 74.491 -4.660 -121.537 1.00 87.50 276 LEU A N 1
ATOM 2345 C CA . LEU A 1 276 ? 74.225 -5.760 -122.465 1.00 87.50 276 LEU A CA 1
ATOM 2346 C C . LEU A 1 276 ? 74.421 -5.310 -123.914 1.00 87.50 276 LEU A C 1
ATOM 2348 O O . LEU A 1 276 ? 75.079 -6.009 -124.691 1.00 87.50 276 LEU A O 1
ATOM 2352 N N . ILE A 1 277 ? 73.918 -4.127 -124.281 1.00 85.50 277 ILE A N 1
ATOM 2353 C CA . ILE A 1 277 ? 74.122 -3.540 -125.610 1.00 85.50 277 ILE A CA 1
ATOM 2354 C C . ILE A 1 277 ? 75.613 -3.289 -125.853 1.00 85.50 277 ILE A C 1
ATOM 2356 O O . ILE A 1 277 ? 76.130 -3.747 -126.877 1.00 85.50 277 ILE A O 1
ATOM 2360 N N . ILE A 1 278 ? 76.314 -2.634 -124.923 1.00 83.44 278 ILE A N 1
ATOM 2361 C CA . ILE A 1 278 ? 77.754 -2.344 -125.010 1.00 83.44 278 ILE A CA 1
ATOM 2362 C C . ILE A 1 278 ? 78.554 -3.643 -125.123 1.00 83.44 278 ILE A C 1
ATOM 2364 O O . ILE A 1 278 ? 79.357 -3.779 -126.046 1.00 83.44 278 ILE A O 1
ATOM 2368 N N . ASN A 1 279 ? 78.290 -4.636 -124.272 1.00 84.38 279 ASN A N 1
ATOM 2369 C CA . ASN A 1 279 ? 78.917 -5.954 -124.353 1.00 84.38 279 ASN A CA 1
ATOM 2370 C C . ASN A 1 279 ? 78.641 -6.616 -125.705 1.00 84.38 279 ASN A C 1
ATOM 2372 O O . ASN A 1 279 ? 79.557 -7.161 -126.316 1.00 84.38 279 ASN A O 1
ATOM 2376 N N . SER A 1 280 ? 77.416 -6.536 -126.233 1.00 83.00 280 SER A N 1
ATOM 2377 C CA . SER A 1 280 ? 77.094 -7.078 -127.560 1.00 83.00 280 SER A CA 1
ATOM 2378 C C . SER A 1 280 ? 77.855 -6.363 -128.687 1.00 83.00 280 SER A C 1
ATOM 2380 O O . SER A 1 280 ? 78.272 -7.003 -129.657 1.00 83.00 280 SER A O 1
ATOM 2382 N N . GLN A 1 281 ? 78.053 -5.044 -128.578 1.00 85.56 281 GLN A N 1
ATOM 2383 C CA . GLN A 1 281 ? 78.805 -4.239 -129.541 1.00 85.56 281 GLN A CA 1
ATOM 2384 C C . GLN A 1 281 ? 80.300 -4.551 -129.468 1.00 85.56 281 GLN A C 1
ATOM 2386 O O . GLN A 1 281 ? 80.930 -4.766 -130.504 1.00 85.56 281 GLN A O 1
ATOM 2391 N N . GLN A 1 282 ? 80.859 -4.639 -128.259 1.00 82.50 282 GLN A N 1
ATOM 2392 C CA . GLN A 1 282 ? 82.244 -5.043 -128.028 1.00 82.50 282 GLN A CA 1
ATOM 2393 C C . GLN A 1 282 ? 82.488 -6.469 -128.528 1.00 82.50 282 GLN A C 1
ATOM 2395 O O . GLN A 1 282 ? 83.447 -6.691 -129.260 1.00 82.50 282 GLN A O 1
ATOM 2400 N N . LYS A 1 283 ? 81.576 -7.414 -128.262 1.00 83.50 283 LYS A N 1
ATOM 2401 C CA . LYS A 1 283 ? 81.651 -8.795 -128.767 1.00 83.50 283 LYS A CA 1
ATOM 2402 C C . LYS A 1 283 ? 81.593 -8.848 -130.297 1.00 83.50 283 LYS A C 1
ATOM 2404 O O . LYS A 1 283 ? 82.388 -9.547 -130.918 1.00 83.50 283 LYS A O 1
ATOM 2409 N N . ARG A 1 284 ? 80.733 -8.040 -130.934 1.00 80.19 284 ARG A N 1
ATOM 2410 C CA . ARG A 1 284 ? 80.721 -7.866 -132.401 1.00 80.19 284 ARG A CA 1
ATOM 2411 C C . ARG A 1 284 ? 82.026 -7.271 -132.933 1.00 80.19 284 ARG A C 1
ATOM 2413 O O . ARG A 1 284 ? 82.484 -7.674 -133.999 1.00 80.19 284 ARG A O 1
ATOM 2420 N N . ARG A 1 285 ? 82.629 -6.320 -132.218 1.00 81.81 285 ARG A N 1
ATOM 2421 C CA . ARG A 1 285 ? 83.906 -5.706 -132.602 1.00 81.81 285 ARG A CA 1
ATOM 2422 C C . ARG A 1 285 ? 85.075 -6.678 -132.458 1.00 81.81 285 ARG A C 1
ATOM 2424 O O . ARG A 1 285 ? 85.907 -6.720 -133.356 1.00 81.81 285 ARG A O 1
ATOM 2431 N N . ILE A 1 286 ? 85.088 -7.489 -131.401 1.00 79.44 286 ILE A N 1
ATOM 2432 C CA . ILE A 1 286 ? 86.030 -8.600 -131.223 1.00 79.44 286 ILE A CA 1
ATOM 2433 C C . ILE A 1 286 ? 85.891 -9.586 -132.381 1.00 79.44 286 ILE A C 1
ATOM 2435 O O . ILE A 1 286 ? 86.882 -9.846 -133.047 1.00 79.44 286 ILE A O 1
ATOM 2439 N N . ASN A 1 287 ? 84.676 -10.034 -132.715 1.00 79.31 287 ASN A N 1
ATOM 2440 C CA . ASN A 1 287 ? 84.469 -10.949 -133.843 1.00 79.31 287 ASN A CA 1
ATOM 2441 C C . ASN A 1 287 ? 84.961 -10.360 -135.176 1.00 79.31 287 ASN A C 1
ATOM 2443 O O . ASN A 1 287 ? 85.672 -11.037 -135.906 1.00 79.31 287 ASN A O 1
ATOM 2447 N N . LYS A 1 288 ? 84.683 -9.078 -135.461 1.00 79.81 288 LYS A N 1
ATOM 2448 C CA . LYS A 1 288 ? 85.225 -8.399 -136.655 1.00 79.81 288 LYS A CA 1
ATOM 2449 C C . LYS A 1 288 ? 86.755 -8.349 -136.663 1.00 79.81 288 LYS A C 1
ATOM 2451 O O . LYS A 1 288 ? 87.361 -8.490 -137.718 1.00 79.81 288 LYS A O 1
ATOM 2456 N N . LEU A 1 289 ? 87.389 -8.127 -135.511 1.00 77.06 289 LEU A N 1
ATOM 2457 C CA . LEU A 1 289 ? 88.849 -8.174 -135.399 1.00 77.06 289 LEU A CA 1
ATOM 2458 C C . LEU A 1 289 ? 89.375 -9.605 -135.569 1.00 77.06 289 LEU A C 1
ATOM 2460 O O . LEU A 1 289 ? 90.393 -9.785 -136.230 1.00 77.06 289 LEU A O 1
ATOM 2464 N N . GLN A 1 290 ? 88.663 -10.613 -135.061 1.00 77.75 290 GLN A N 1
ATOM 2465 C CA . GLN A 1 290 ? 88.943 -12.029 -135.305 1.00 77.75 290 GLN A CA 1
ATOM 2466 C C . GLN A 1 290 ? 88.883 -12.355 -136.806 1.00 77.75 290 GLN A C 1
ATOM 2468 O O . GLN A 1 290 ? 89.780 -13.011 -137.325 1.00 77.75 290 GLN A O 1
ATOM 2473 N N . ASP A 1 291 ? 87.879 -11.842 -137.521 1.00 77.25 291 ASP A N 1
ATOM 2474 C CA . ASP A 1 291 ? 87.730 -12.018 -138.969 1.00 77.25 291 ASP A CA 1
ATOM 2475 C C . ASP A 1 291 ? 88.856 -11.324 -139.745 1.00 77.25 291 ASP A C 1
ATOM 2477 O O . ASP A 1 291 ? 89.396 -11.897 -140.689 1.00 77.25 291 ASP A O 1
ATOM 2481 N N . VAL A 1 292 ? 89.278 -10.125 -139.323 1.00 76.38 292 VAL A N 1
ATOM 2482 C CA . VAL A 1 292 ? 90.444 -9.427 -139.895 1.00 76.38 292 VAL A CA 1
ATOM 2483 C C . VAL A 1 292 ? 91.737 -10.198 -139.629 1.00 76.38 292 VAL A C 1
ATOM 2485 O O . VAL A 1 292 ? 92.580 -10.296 -140.518 1.00 76.38 292 VAL A O 1
ATOM 2488 N N . ILE A 1 293 ? 91.902 -10.778 -138.438 1.00 74.62 293 ILE A N 1
ATOM 2489 C CA . ILE A 1 293 ? 93.040 -11.649 -138.122 1.00 74.62 293 ILE A CA 1
ATOM 2490 C C . ILE A 1 293 ? 93.021 -12.881 -139.030 1.00 74.62 293 ILE A C 1
ATOM 2492 O O . ILE A 1 293 ? 94.035 -13.178 -139.655 1.00 74.62 293 ILE A O 1
ATOM 2496 N N . ASN A 1 294 ? 91.878 -13.551 -139.178 1.00 73.88 294 ASN A N 1
ATOM 2497 C CA . ASN A 1 294 ? 91.735 -14.723 -140.043 1.00 73.88 294 ASN A CA 1
ATOM 2498 C C . ASN A 1 294 ? 91.976 -14.382 -141.525 1.00 73.88 294 ASN A C 1
ATOM 2500 O O . ASN A 1 294 ? 92.639 -15.138 -142.237 1.00 73.88 294 ASN A O 1
ATOM 2504 N N . TYR A 1 295 ? 91.503 -13.224 -141.988 1.00 76.12 295 TYR A N 1
ATOM 2505 C CA . TYR A 1 295 ? 91.745 -12.709 -143.335 1.00 76.12 295 TYR A CA 1
ATOM 2506 C C . TYR A 1 295 ? 93.227 -12.390 -143.572 1.00 76.12 295 TYR A C 1
ATOM 2508 O O . TYR A 1 295 ? 93.805 -12.819 -144.569 1.00 76.12 295 TYR A O 1
ATOM 2516 N N . ASN A 1 296 ? 93.879 -11.710 -142.627 1.00 72.56 296 ASN A N 1
ATOM 2517 C CA . ASN A 1 296 ? 95.315 -11.441 -142.691 1.00 72.56 296 ASN A CA 1
ATOM 2518 C C . ASN A 1 296 ? 96.137 -12.732 -142.626 1.00 72.56 296 ASN A C 1
ATOM 2520 O O . ASN A 1 296 ? 97.139 -12.844 -143.327 1.00 72.56 296 ASN A O 1
ATOM 2524 N N . TYR A 1 297 ? 95.694 -13.730 -141.860 1.00 72.44 297 TYR A N 1
ATOM 2525 C CA . TYR A 1 297 ? 96.317 -15.050 -141.822 1.00 72.44 297 TYR A CA 1
ATOM 2526 C C . TYR A 1 297 ? 96.226 -15.753 -143.188 1.00 72.44 297 TYR A C 1
ATOM 2528 O O . TYR A 1 297 ? 97.215 -16.301 -143.671 1.00 72.44 297 TYR A O 1
ATOM 2536 N N . GLN A 1 298 ? 95.078 -15.671 -143.874 1.00 71.31 298 GLN A N 1
ATOM 2537 C CA . GLN A 1 298 ? 94.924 -16.189 -145.240 1.00 71.31 298 GLN A CA 1
ATOM 2538 C C . GLN A 1 298 ? 95.756 -15.419 -146.279 1.00 71.31 298 GLN A C 1
ATOM 2540 O O . GLN A 1 298 ? 96.312 -16.038 -147.187 1.00 71.31 298 GLN A O 1
ATOM 2545 N N . ILE A 1 299 ? 95.870 -14.091 -146.158 1.00 73.94 299 ILE A N 1
ATOM 2546 C CA . ILE A 1 299 ? 96.729 -13.275 -147.033 1.00 73.94 299 ILE A CA 1
ATOM 2547 C C . ILE A 1 299 ? 98.202 -13.610 -146.820 1.00 73.94 299 ILE A C 1
ATOM 2549 O O . ILE A 1 299 ? 98.936 -13.738 -147.797 1.00 73.94 299 ILE A O 1
ATOM 2553 N N . LEU A 1 300 ? 98.642 -13.751 -145.569 1.00 67.19 300 LEU A N 1
ATOM 2554 C CA . LEU A 1 300 ? 100.016 -14.134 -145.254 1.00 67.19 300 LEU A CA 1
ATOM 2555 C C . LEU A 1 300 ? 100.338 -15.509 -145.836 1.00 67.19 300 LEU A C 1
ATOM 2557 O O . LEU A 1 300 ? 101.351 -15.637 -146.513 1.00 67.19 300 LEU A O 1
ATOM 2561 N N . LYS A 1 301 ? 99.427 -16.479 -145.697 1.00 73.69 301 LYS A N 1
ATOM 2562 C CA . LYS A 1 301 ? 99.575 -17.809 -146.298 1.00 73.69 301 LYS A CA 1
ATOM 2563 C C . LYS A 1 301 ? 99.681 -17.755 -147.829 1.00 73.69 301 LYS A C 1
ATOM 2565 O O . LYS A 1 301 ? 100.589 -18.346 -148.399 1.00 73.69 301 LYS A O 1
ATOM 2570 N N . LYS A 1 302 ? 98.825 -16.971 -148.501 1.00 70.50 302 LYS A N 1
ATOM 2571 C CA . LYS A 1 302 ? 98.918 -16.753 -149.959 1.00 70.50 302 LYS A CA 1
ATOM 2572 C C . LYS A 1 302 ? 100.219 -16.060 -150.378 1.00 70.50 302 LYS A C 1
ATOM 2574 O O . LYS A 1 302 ? 100.807 -16.444 -151.382 1.00 70.50 302 LYS A O 1
ATOM 2579 N N . ARG A 1 303 ? 100.691 -15.066 -149.616 1.00 68.75 303 ARG A N 1
ATOM 2580 C CA . ARG A 1 303 ? 101.977 -14.391 -149.872 1.00 68.75 303 ARG A CA 1
ATOM 2581 C C . ARG A 1 303 ? 103.175 -15.310 -149.655 1.00 68.75 303 ARG A C 1
ATOM 2583 O O . ARG A 1 303 ? 104.193 -15.135 -150.317 1.00 68.75 303 ARG A O 1
ATOM 2590 N N . GLU A 1 304 ? 103.080 -16.254 -148.730 1.00 68.50 304 GLU A N 1
ATOM 2591 C CA . GLU A 1 304 ? 104.122 -17.248 -148.480 1.00 68.50 304 GLU A CA 1
ATOM 2592 C C . GLU A 1 304 ? 104.223 -18.237 -149.654 1.00 68.50 304 GLU A C 1
ATOM 2594 O O . GLU A 1 304 ? 105.319 -18.452 -150.178 1.00 68.50 304 GLU A O 1
ATOM 2599 N N . ASP A 1 305 ? 103.081 -18.702 -150.172 1.00 68.56 305 ASP A N 1
ATOM 2600 C CA . ASP A 1 305 ? 103.001 -19.540 -151.376 1.00 68.56 305 ASP A CA 1
ATOM 2601 C C . ASP A 1 305 ? 103.483 -18.795 -152.645 1.00 68.56 305 ASP A C 1
ATOM 2603 O O . ASP A 1 305 ? 104.260 -19.336 -153.440 1.00 68.56 305 ASP A O 1
ATOM 2607 N N . GLU A 1 306 ? 103.102 -17.522 -152.824 1.00 69.44 306 GLU A N 1
ATOM 2608 C CA . GLU A 1 306 ? 103.576 -16.669 -153.929 1.00 69.44 306 GLU A CA 1
ATOM 2609 C C . GLU A 1 306 ? 105.087 -16.400 -153.851 1.00 69.44 306 GLU A C 1
ATOM 2611 O O . GLU A 1 306 ? 105.781 -16.462 -154.871 1.00 69.44 306 GLU A O 1
ATOM 2616 N N . ASN A 1 307 ? 105.631 -16.169 -152.652 1.00 69.88 307 ASN A N 1
ATOM 2617 C CA . ASN A 1 307 ? 107.071 -16.005 -152.453 1.00 69.88 307 ASN A CA 1
ATOM 2618 C C . ASN A 1 307 ? 107.843 -17.286 -152.784 1.00 69.88 307 ASN A C 1
ATOM 2620 O O . ASN A 1 307 ? 108.906 -17.205 -153.401 1.00 69.88 307 ASN A O 1
ATOM 2624 N N . LEU A 1 308 ? 107.316 -18.468 -152.451 1.00 72.12 308 LEU A N 1
ATOM 2625 C CA . LEU A 1 308 ? 107.936 -19.748 -152.811 1.00 72.12 308 LEU A CA 1
ATOM 2626 C C . LEU A 1 308 ? 108.026 -19.924 -154.340 1.00 72.12 308 LEU A C 1
ATOM 2628 O O . LEU A 1 308 ? 109.065 -20.338 -154.869 1.00 72.12 308 LEU A O 1
ATOM 2632 N N . ILE A 1 309 ? 106.976 -19.529 -155.068 1.00 73.00 309 ILE A N 1
ATOM 2633 C CA . ILE A 1 309 ? 106.920 -19.587 -156.535 1.00 73.00 309 ILE A CA 1
ATOM 2634 C C . ILE A 1 309 ? 107.873 -18.562 -157.169 1.00 73.00 309 ILE A C 1
ATOM 2636 O O . ILE A 1 309 ? 108.682 -18.936 -158.026 1.00 73.00 309 ILE A O 1
ATOM 2640 N N . ILE A 1 310 ? 107.841 -17.298 -156.736 1.00 71.62 310 ILE A N 1
ATOM 2641 C CA . ILE A 1 310 ? 108.688 -16.218 -157.274 1.00 71.62 310 ILE A CA 1
ATOM 2642 C C . ILE A 1 310 ? 110.171 -16.516 -157.030 1.00 71.62 310 ILE A C 1
ATOM 2644 O O . ILE A 1 310 ? 110.987 -16.369 -157.943 1.00 71.62 310 ILE A O 1
ATOM 2648 N N . ASN A 1 311 ? 110.528 -17.016 -155.847 1.00 69.44 311 ASN A N 1
ATOM 2649 C CA . ASN A 1 311 ? 111.912 -17.338 -155.504 1.00 69.44 311 ASN A CA 1
ATOM 2650 C C . ASN A 1 311 ? 112.440 -18.525 -156.346 1.00 69.44 311 ASN A C 1
ATOM 2652 O O . ASN A 1 311 ? 113.577 -18.508 -156.826 1.00 69.44 311 ASN A O 1
ATOM 2656 N N . SER A 1 312 ? 111.586 -19.510 -156.661 1.00 68.69 312 SER A N 1
ATOM 2657 C CA . SER A 1 312 ? 111.927 -20.598 -157.595 1.00 68.69 312 SER A CA 1
ATOM 2658 C C . SER A 1 312 ? 112.140 -20.111 -159.043 1.00 68.69 312 SER A C 1
ATOM 2660 O O . SER A 1 312 ? 113.058 -20.569 -159.735 1.00 68.69 312 SER A O 1
ATOM 2662 N N . GLN A 1 313 ? 111.343 -19.139 -159.505 1.00 70.38 313 GLN A N 1
ATOM 2663 C CA . GLN A 1 313 ? 111.457 -18.540 -160.840 1.00 70.38 313 GLN A CA 1
ATOM 2664 C C . GLN A 1 313 ? 112.676 -17.612 -160.959 1.00 70.38 313 GLN A C 1
ATOM 2666 O O . GLN A 1 313 ? 113.354 -17.616 -161.992 1.00 70.38 313 GLN A O 1
ATOM 2671 N N . GLN A 1 314 ? 113.000 -16.862 -159.902 1.00 68.88 314 GLN A N 1
ATOM 2672 C CA . GLN A 1 314 ? 114.202 -16.029 -159.825 1.00 68.88 314 GLN A CA 1
ATOM 2673 C C . GLN A 1 314 ? 115.479 -16.882 -159.822 1.00 68.88 314 GLN A C 1
ATOM 2675 O O . GLN A 1 314 ? 116.384 -16.590 -160.603 1.00 68.88 314 GLN A O 1
ATOM 2680 N N . LYS A 1 315 ? 115.521 -18.006 -159.085 1.00 71.44 315 LYS A N 1
ATOM 2681 C CA . LYS A 1 315 ? 116.625 -18.988 -159.165 1.00 71.44 315 LYS A CA 1
ATOM 2682 C C . LYS A 1 315 ? 116.850 -19.512 -160.590 1.00 71.44 315 LYS A C 1
ATOM 2684 O O . LYS A 1 315 ? 117.989 -19.606 -161.041 1.00 71.44 315 LYS A O 1
ATOM 2689 N N . ARG A 1 316 ? 115.777 -19.793 -161.344 1.00 69.12 316 ARG A N 1
ATOM 2690 C CA . ARG A 1 316 ? 115.870 -20.220 -162.758 1.00 69.12 316 ARG A CA 1
ATOM 2691 C C . ARG A 1 316 ? 116.385 -19.114 -163.687 1.00 69.12 316 ARG A C 1
ATOM 2693 O O . ARG A 1 316 ? 117.131 -19.413 -164.616 1.00 69.12 316 ARG A O 1
ATOM 2700 N N . ARG A 1 317 ? 116.000 -17.852 -163.465 1.00 69.69 317 ARG A N 1
ATOM 2701 C CA . ARG A 1 317 ? 116.489 -16.698 -164.248 1.00 69.69 317 ARG A CA 1
ATOM 2702 C C . ARG A 1 317 ? 117.952 -16.366 -163.949 1.00 69.69 317 ARG A C 1
ATOM 2704 O O . ARG A 1 317 ? 118.690 -16.089 -164.888 1.00 69.69 317 ARG A O 1
ATOM 2711 N N . ILE A 1 318 ? 118.373 -16.454 -162.687 1.00 71.19 318 ILE A N 1
ATOM 2712 C CA . ILE A 1 318 ? 119.771 -16.259 -162.280 1.00 71.19 318 ILE A CA 1
ATOM 2713 C C . ILE A 1 318 ? 120.664 -17.328 -162.921 1.00 71.19 318 ILE A C 1
ATOM 2715 O O . ILE A 1 318 ? 121.647 -16.964 -163.556 1.00 71.19 318 ILE A O 1
ATOM 2719 N N . ASN A 1 319 ? 120.270 -18.608 -162.902 1.00 68.56 319 ASN A N 1
ATOM 2720 C CA . ASN A 1 319 ? 121.036 -19.671 -163.570 1.00 68.56 319 ASN A CA 1
ATOM 2721 C C . ASN A 1 319 ? 121.160 -19.450 -165.092 1.00 68.56 319 ASN A C 1
ATOM 2723 O O . ASN A 1 319 ? 122.250 -19.583 -165.639 1.00 68.56 319 ASN A O 1
ATOM 2727 N N . LYS A 1 320 ? 120.088 -19.008 -165.770 1.00 69.19 320 LYS A N 1
ATOM 2728 C CA . LYS A 1 320 ? 120.141 -18.662 -167.206 1.00 69.19 320 LYS A CA 1
ATOM 2729 C C . LYS A 1 320 ? 121.051 -17.463 -167.506 1.00 69.19 320 LYS A C 1
ATOM 2731 O O . LYS A 1 320 ? 121.721 -17.450 -168.533 1.00 69.19 320 LYS A O 1
ATOM 2736 N N . LEU A 1 321 ? 121.088 -16.456 -166.631 1.00 64.12 321 LEU A N 1
ATOM 2737 C CA . LEU A 1 321 ? 121.998 -15.312 -166.769 1.00 64.12 321 LEU A CA 1
ATOM 2738 C C . LEU A 1 321 ? 123.454 -15.703 -166.476 1.00 64.12 321 LEU A C 1
ATOM 2740 O O . LEU A 1 321 ? 124.363 -15.185 -167.121 1.00 64.12 321 LEU A O 1
ATOM 2744 N N . GLN A 1 322 ? 123.678 -16.655 -165.569 1.00 65.06 322 GLN A N 1
ATOM 2745 C CA . GLN A 1 322 ? 125.004 -17.186 -165.254 1.00 65.06 322 GLN A CA 1
ATOM 2746 C C . GLN A 1 322 ? 125.603 -17.970 -166.437 1.00 65.06 322 GLN A C 1
ATOM 2748 O O . GLN A 1 322 ? 126.795 -17.832 -166.716 1.00 65.06 322 GLN A O 1
ATOM 2753 N N . ASP A 1 323 ? 124.776 -18.689 -167.202 1.00 66.50 323 ASP A N 1
ATOM 2754 C CA . ASP A 1 323 ? 125.189 -19.359 -168.445 1.00 66.50 323 ASP A CA 1
ATOM 2755 C C . ASP A 1 323 ? 125.540 -18.361 -169.564 1.00 66.50 323 ASP A C 1
ATOM 2757 O O . ASP A 1 323 ? 126.540 -18.532 -170.266 1.00 66.50 323 ASP A O 1
ATOM 2761 N N . VAL A 1 324 ? 124.785 -17.261 -169.690 1.00 69.50 324 VAL A N 1
ATOM 2762 C CA . VAL A 1 324 ? 125.071 -16.187 -170.663 1.00 69.50 324 VAL A CA 1
ATOM 2763 C C . VAL A 1 324 ? 126.356 -15.432 -170.307 1.00 69.50 324 VAL A C 1
ATOM 2765 O O . VAL A 1 324 ? 127.175 -15.160 -171.186 1.00 69.50 324 VAL A O 1
ATOM 2768 N N . ILE A 1 325 ? 126.584 -15.138 -169.024 1.00 66.31 325 ILE A N 1
ATOM 2769 C CA . ILE A 1 325 ? 127.816 -14.491 -168.547 1.00 66.31 325 ILE A CA 1
ATOM 2770 C C . ILE A 1 325 ? 129.032 -15.403 -168.765 1.00 66.31 325 ILE A C 1
ATOM 2772 O O . ILE A 1 325 ? 130.080 -14.922 -169.197 1.00 66.31 325 ILE A O 1
ATOM 2776 N N . ASN A 1 326 ? 128.904 -16.715 -168.550 1.00 66.69 326 ASN A N 1
ATOM 2777 C CA . ASN A 1 326 ? 129.978 -17.672 -168.835 1.00 66.69 326 ASN A CA 1
ATOM 2778 C C . ASN A 1 326 ? 130.240 -17.835 -170.346 1.00 66.69 326 ASN A C 1
ATOM 2780 O O . ASN A 1 326 ? 131.399 -17.940 -170.758 1.00 66.69 326 ASN A O 1
ATOM 2784 N N . GLY A 1 327 ? 129.202 -17.761 -171.187 1.00 65.44 327 GLY A N 1
ATOM 2785 C CA . GLY A 1 327 ? 129.332 -17.723 -172.648 1.00 65.44 327 GLY A CA 1
ATOM 2786 C C . GLY A 1 327 ? 130.039 -16.461 -173.157 1.00 65.44 327 GLY A C 1
ATOM 2787 O O . GLY A 1 327 ? 130.969 -16.546 -173.962 1.00 65.44 327 GLY A O 1
ATOM 2788 N N . LEU A 1 328 ? 129.672 -15.289 -172.631 1.00 65.31 328 LEU A N 1
ATOM 2789 C CA . LEU A 1 328 ? 130.304 -14.010 -172.974 1.00 65.31 328 LEU A CA 1
ATOM 2790 C C . LEU A 1 328 ? 131.745 -13.916 -172.451 1.00 65.31 328 LEU A C 1
ATOM 2792 O O . LEU A 1 328 ? 132.620 -13.431 -173.166 1.00 65.31 328 LEU A O 1
ATOM 2796 N N . ARG A 1 329 ? 132.033 -14.454 -171.258 1.00 65.31 329 ARG A N 1
ATOM 2797 C CA . ARG A 1 329 ? 133.392 -14.517 -170.691 1.00 65.31 329 ARG A CA 1
ATOM 2798 C C . ARG A 1 329 ? 134.326 -15.409 -171.525 1.00 65.31 329 ARG A C 1
ATOM 2800 O O . ARG A 1 329 ? 135.484 -15.051 -171.728 1.00 65.31 329 ARG A O 1
ATOM 2807 N N . ASN A 1 330 ? 133.828 -16.514 -172.087 1.00 59.72 330 ASN A N 1
ATOM 2808 C CA . ASN A 1 330 ? 134.594 -17.337 -173.034 1.00 59.72 330 ASN A CA 1
ATOM 2809 C C . ASN A 1 330 ? 134.760 -16.671 -174.415 1.00 59.72 330 ASN A C 1
ATOM 2811 O O . ASN A 1 330 ? 135.800 -16.846 -175.055 1.00 59.72 330 ASN A O 1
ATOM 2815 N N . GLY A 1 331 ? 133.789 -15.864 -174.853 1.00 61.88 331 GLY A N 1
ATOM 2816 C CA . GLY A 1 331 ? 133.896 -15.043 -176.065 1.00 61.88 331 GLY A CA 1
ATOM 2817 C C . GLY A 1 331 ? 134.936 -13.922 -175.946 1.00 61.88 331 GLY A C 1
ATOM 2818 O O . GLY A 1 331 ? 135.731 -13.722 -176.866 1.00 61.88 331 GLY A O 1
ATOM 2819 N N . LEU A 1 332 ? 134.994 -13.257 -174.786 1.00 57.59 332 LEU A N 1
ATOM 2820 C CA . LEU A 1 332 ? 136.035 -12.278 -174.452 1.00 57.59 332 LEU A CA 1
ATOM 2821 C C . LEU A 1 332 ? 137.440 -12.901 -174.476 1.00 57.59 332 LEU A C 1
ATOM 2823 O O . LEU A 1 332 ? 138.380 -12.272 -174.950 1.00 57.59 332 LEU A O 1
ATOM 2827 N N . ARG A 1 333 ? 137.594 -14.157 -174.041 1.00 60.88 333 ARG A N 1
ATOM 2828 C CA . ARG A 1 333 ? 138.905 -14.824 -173.978 1.00 60.88 333 ARG A CA 1
ATOM 2829 C C . ARG A 1 333 ? 139.448 -15.236 -175.352 1.00 60.88 333 ARG A C 1
ATOM 2831 O O . ARG A 1 333 ? 140.637 -15.065 -175.603 1.00 60.88 333 ARG A O 1
ATOM 2838 N N . LYS A 1 334 ? 138.588 -15.722 -176.259 1.00 60.53 334 LYS A N 1
ATOM 2839 C CA . LYS A 1 334 ? 138.997 -16.122 -177.622 1.00 60.53 334 LYS A CA 1
ATOM 2840 C C . LYS A 1 334 ? 139.265 -14.932 -178.549 1.00 60.53 334 LYS A C 1
ATOM 2842 O O . LYS A 1 334 ? 140.174 -15.010 -179.368 1.00 60.53 334 LYS A O 1
ATOM 2847 N N . LYS A 1 335 ? 138.523 -13.824 -178.414 1.00 62.22 335 LYS A N 1
ATOM 2848 C CA . LYS A 1 335 ? 138.799 -12.605 -179.198 1.00 62.22 335 LYS A CA 1
ATOM 2849 C C . LYS A 1 335 ? 140.042 -11.854 -178.716 1.00 62.22 335 LYS A C 1
ATOM 2851 O O . LYS A 1 335 ? 140.767 -11.357 -179.568 1.00 62.22 335 LYS A O 1
ATOM 2856 N N . ASN A 1 336 ? 140.333 -11.835 -177.409 1.00 58.97 336 ASN A N 1
ATOM 2857 C CA . ASN A 1 336 ? 141.600 -11.279 -176.914 1.00 58.97 336 ASN A CA 1
ATOM 2858 C C . ASN A 1 336 ? 142.811 -12.077 -177.414 1.00 58.97 336 ASN A C 1
ATOM 2860 O O . ASN A 1 336 ? 143.766 -11.472 -177.877 1.00 58.97 336 ASN A O 1
ATOM 2864 N N . GLN A 1 337 ? 142.753 -13.415 -177.423 1.00 59.94 337 GLN A N 1
ATOM 2865 C CA . GLN A 1 337 ? 143.854 -14.225 -177.969 1.00 59.94 337 GLN A CA 1
ATOM 2866 C C . GLN A 1 337 ? 144.076 -14.011 -179.476 1.00 59.94 337 GLN A C 1
ATOM 2868 O O . GLN A 1 337 ? 145.219 -13.926 -179.906 1.00 59.94 337 GLN A O 1
ATOM 2873 N N . ALA A 1 338 ? 143.008 -13.849 -180.265 1.00 58.41 338 ALA A N 1
ATOM 2874 C CA . ALA A 1 338 ? 143.126 -13.595 -181.704 1.00 58.41 338 ALA A CA 1
ATOM 2875 C C . ALA A 1 338 ? 143.643 -12.179 -182.040 1.00 58.41 338 ALA A C 1
ATOM 2877 O O . ALA A 1 338 ? 144.333 -11.997 -183.042 1.00 58.41 338 ALA A O 1
ATOM 2878 N N . TYR A 1 339 ? 143.333 -11.170 -181.218 1.00 58.50 339 TYR A N 1
ATOM 2879 C CA . TYR A 1 339 ? 143.852 -9.814 -181.425 1.00 58.50 339 TYR A CA 1
ATOM 2880 C C . TYR A 1 339 ? 145.281 -9.634 -180.901 1.00 58.50 339 TYR A C 1
ATOM 2882 O O . TYR A 1 339 ? 146.041 -8.898 -181.527 1.00 58.50 339 TYR A O 1
ATOM 2890 N N . ASP A 1 340 ? 145.672 -10.345 -179.838 1.00 58.66 340 ASP A N 1
ATOM 2891 C CA . ASP A 1 340 ? 147.053 -10.356 -179.332 1.00 58.66 340 ASP A CA 1
ATOM 2892 C C . ASP A 1 340 ? 148.038 -11.061 -180.294 1.00 58.66 340 ASP A C 1
ATOM 2894 O O . ASP A 1 340 ? 149.229 -10.747 -180.322 1.00 58.66 340 ASP A O 1
ATOM 2898 N N . GLU A 1 341 ? 147.554 -11.968 -181.151 1.00 60.06 341 GLU A N 1
ATOM 2899 C CA . GLU A 1 341 ? 148.341 -12.542 -182.257 1.00 60.06 341 GLU A CA 1
ATOM 2900 C C . GLU A 1 341 ? 148.434 -11.595 -183.474 1.00 60.06 341 GLU A C 1
ATOM 2902 O O . GLU A 1 341 ? 149.449 -11.574 -184.179 1.00 60.06 341 GLU A O 1
ATOM 2907 N N . TRP A 1 342 ? 147.423 -10.743 -183.688 1.00 64.25 342 TRP A N 1
ATOM 2908 C CA . TRP A 1 342 ? 147.393 -9.749 -184.770 1.00 64.25 342 TRP A CA 1
ATOM 2909 C C . TRP A 1 342 ? 148.230 -8.497 -184.460 1.00 64.25 342 TRP A C 1
ATOM 2911 O O . TRP A 1 342 ? 148.963 -8.016 -185.329 1.00 64.25 342 TRP A O 1
ATOM 2921 N N . THR A 1 343 ? 148.223 -8.021 -183.209 1.00 58.81 343 THR A N 1
ATOM 2922 C CA . THR A 1 343 ? 149.129 -6.956 -182.737 1.00 58.81 343 THR A CA 1
ATOM 2923 C C . THR A 1 343 ? 150.600 -7.336 -182.894 1.00 58.81 343 THR A C 1
ATOM 2925 O O . THR A 1 343 ? 151.436 -6.456 -183.075 1.00 58.81 343 THR A O 1
ATOM 2928 N N . LYS A 1 344 ? 150.945 -8.625 -182.912 1.00 62.88 344 LYS A N 1
ATOM 2929 C CA . LYS A 1 344 ? 152.339 -9.060 -183.049 1.00 62.88 344 LYS A CA 1
ATOM 2930 C C . LYS A 1 344 ? 152.853 -9.049 -184.495 1.00 62.88 344 LYS A C 1
ATOM 2932 O O . LYS A 1 344 ? 154.011 -8.711 -184.710 1.00 62.88 344 LYS A O 1
ATOM 2937 N N . SER A 1 345 ? 152.000 -9.342 -185.480 1.00 64.00 345 SER A N 1
ATOM 2938 C CA . SER A 1 345 ? 152.420 -9.474 -186.889 1.00 64.00 345 SER A CA 1
ATOM 2939 C C . SER A 1 345 ? 152.475 -8.141 -187.654 1.00 64.00 345 SER A C 1
ATOM 2941 O O . SER A 1 345 ? 153.363 -7.945 -188.484 1.00 64.00 345 SER A O 1
ATOM 2943 N N . GLU A 1 346 ? 151.587 -7.181 -187.366 1.00 60.09 346 GLU A N 1
ATOM 2944 C CA . GLU A 1 346 ? 151.549 -5.911 -188.121 1.00 60.09 346 GLU A CA 1
ATOM 2945 C C . GLU A 1 346 ? 152.569 -4.880 -187.602 1.00 60.09 346 GLU A C 1
ATOM 2947 O O . GLU A 1 346 ? 153.165 -4.133 -188.386 1.00 60.09 346 GLU A O 1
ATOM 2952 N N . ILE A 1 347 ? 152.880 -4.928 -186.299 1.00 64.31 347 ILE A N 1
ATOM 2953 C CA . ILE A 1 347 ? 154.021 -4.211 -185.707 1.00 64.31 347 ILE A CA 1
ATOM 2954 C C . ILE A 1 347 ? 155.341 -4.672 -186.357 1.00 64.31 347 ILE A C 1
ATOM 2956 O O . ILE A 1 347 ? 156.258 -3.866 -186.519 1.00 64.31 347 ILE A O 1
ATOM 2960 N N . GLU A 1 348 ? 155.435 -5.916 -186.837 1.00 60.66 348 GLU A N 1
ATOM 2961 C CA . GLU A 1 348 ? 156.634 -6.455 -187.492 1.00 60.66 348 GLU A CA 1
ATOM 2962 C C . GLU A 1 348 ? 156.719 -6.095 -188.992 1.00 60.66 348 GLU A C 1
ATOM 2964 O O . GLU A 1 348 ? 157.819 -6.063 -189.554 1.00 60.66 348 GLU A O 1
ATOM 2969 N N . ARG A 1 349 ? 155.586 -5.736 -189.625 1.00 62.94 349 ARG A N 1
ATOM 2970 C CA . ARG A 1 349 ? 155.484 -5.334 -191.042 1.00 62.94 349 ARG A CA 1
ATOM 2971 C C . ARG A 1 349 ? 155.756 -3.843 -191.273 1.00 62.94 349 ARG A C 1
ATOM 2973 O O . ARG A 1 349 ? 156.626 -3.527 -192.079 1.00 62.94 349 ARG A O 1
ATOM 2980 N N . LEU A 1 350 ? 155.121 -2.918 -190.544 1.00 59.31 350 LEU A N 1
ATOM 2981 C CA . LEU A 1 350 ? 155.341 -1.466 -190.741 1.00 59.31 350 LEU A CA 1
ATOM 2982 C C . LEU A 1 350 ? 156.656 -0.973 -190.122 1.00 59.31 350 LEU A C 1
ATOM 2984 O O . LEU A 1 350 ? 157.332 -0.107 -190.678 1.00 59.31 350 LEU A O 1
ATOM 2988 N N . THR A 1 351 ? 157.132 -1.630 -189.064 1.00 61.72 351 THR A N 1
ATOM 2989 C CA . THR A 1 351 ? 158.505 -1.427 -188.582 1.00 61.72 351 THR A CA 1
ATOM 2990 C C . THR A 1 351 ? 159.542 -1.976 -189.570 1.00 61.72 351 THR A C 1
ATOM 2992 O O . THR A 1 351 ? 160.674 -1.520 -189.493 1.00 61.72 351 THR A O 1
ATOM 2995 N N . LYS A 1 352 ? 159.177 -2.881 -190.512 1.00 59.56 352 LYS A N 1
ATOM 2996 C CA . LYS A 1 352 ? 159.950 -3.333 -191.707 1.00 59.56 352 LYS A CA 1
ATOM 2997 C C . LYS A 1 352 ? 159.667 -2.540 -192.997 1.00 59.56 352 LYS A C 1
ATOM 2999 O O . LYS A 1 352 ? 160.440 -2.662 -193.947 1.00 59.56 352 LYS A O 1
ATOM 3004 N N . GLU A 1 353 ? 158.724 -1.601 -192.950 1.00 52.44 353 GLU A N 1
ATOM 3005 C CA . GLU A 1 353 ? 158.566 -0.493 -193.902 1.00 52.44 353 GLU A CA 1
ATOM 3006 C C . GLU A 1 353 ? 159.141 0.845 -193.410 1.00 52.44 353 GLU A C 1
ATOM 3008 O O . GLU A 1 353 ? 159.129 1.816 -194.155 1.00 52.44 353 GLU A O 1
ATOM 3013 N N . VAL A 1 354 ? 159.705 0.860 -192.194 1.00 54.78 354 VAL A N 1
ATOM 3014 C CA . VAL A 1 354 ? 161.152 1.027 -191.961 1.00 54.78 354 VAL A CA 1
ATOM 3015 C C . VAL A 1 354 ? 161.825 2.147 -192.749 1.00 54.78 354 VAL A C 1
ATOM 3017 O O . VAL A 1 354 ? 161.542 2.544 -193.859 1.00 54.78 354 VAL A O 1
ATOM 3020 N N . LYS A 1 355 ? 162.913 2.610 -192.194 1.00 54.78 355 LYS A N 1
ATOM 3021 C CA . LYS A 1 355 ? 164.259 2.540 -192.776 1.00 54.78 355 LYS A CA 1
ATOM 3022 C C . LYS A 1 355 ? 164.498 2.420 -194.317 1.00 54.78 355 LYS A C 1
ATOM 3024 O O . LYS A 1 355 ? 165.583 2.821 -194.710 1.00 54.78 355 LYS A O 1
ATOM 3029 N N . LYS A 1 356 ? 163.595 1.942 -195.198 1.00 54.62 356 LYS A N 1
ATOM 3030 C CA . LYS A 1 356 ? 163.531 2.241 -196.641 1.00 54.62 356 LYS A CA 1
ATOM 3031 C C . LYS A 1 356 ? 163.178 3.718 -196.908 1.00 54.62 356 LYS A C 1
ATOM 3033 O O . LYS A 1 356 ? 163.933 4.349 -197.639 1.00 54.62 356 LYS A O 1
ATOM 3038 N N . MET A 1 357 ? 162.163 4.331 -196.272 1.00 50.78 357 MET A N 1
ATOM 3039 C CA . MET A 1 357 ? 161.905 5.784 -196.463 1.00 50.78 357 MET A CA 1
ATOM 3040 C C . MET A 1 357 ? 162.856 6.694 -195.672 1.00 50.78 357 MET A C 1
ATOM 3042 O O . MET A 1 357 ? 163.168 7.796 -196.114 1.00 50.78 357 MET A O 1
ATOM 3046 N N . GLN A 1 358 ? 163.445 6.198 -194.584 1.00 45.78 358 GLN A N 1
ATOM 3047 C CA . GLN A 1 358 ? 164.571 6.860 -193.913 1.00 45.78 358 GLN A CA 1
ATOM 3048 C C . GLN A 1 358 ? 165.869 6.864 -194.762 1.00 45.78 358 GLN A C 1
ATOM 3050 O O . GLN A 1 358 ? 166.828 7.518 -194.364 1.00 45.78 358 GLN A O 1
ATOM 3055 N N . LYS A 1 359 ? 165.917 6.167 -195.917 1.00 54.88 359 LYS A N 1
ATOM 3056 C CA . LYS A 1 359 ? 167.091 6.080 -196.812 1.00 54.88 359 LYS A CA 1
ATOM 3057 C C . LYS A 1 359 ? 166.964 6.802 -198.166 1.00 54.88 359 LYS A C 1
ATOM 3059 O O . LYS A 1 359 ? 167.995 7.034 -198.771 1.00 54.88 359 LYS A O 1
ATOM 3064 N N . CYS A 1 360 ? 165.779 7.208 -198.641 1.00 48.16 360 CYS A N 1
ATOM 3065 C CA . CYS A 1 360 ? 165.655 7.794 -199.995 1.00 48.16 360 CYS A CA 1
ATOM 3066 C C . CYS A 1 360 ? 165.605 9.336 -200.100 1.00 48.16 360 CYS A C 1
ATOM 3068 O O . CYS A 1 360 ? 165.821 9.833 -201.197 1.00 48.16 360 CYS A O 1
ATOM 3070 N N . VAL A 1 361 ? 165.375 10.125 -199.033 1.00 47.31 361 VAL A N 1
ATOM 3071 C CA . VAL A 1 361 ? 165.414 11.620 -199.122 1.00 47.31 361 VAL A CA 1
ATOM 3072 C C . VAL A 1 361 ? 166.373 12.292 -198.122 1.00 47.31 361 VAL A C 1
ATOM 3074 O O . VAL A 1 361 ? 166.672 13.477 -198.234 1.00 47.31 361 VAL A O 1
ATOM 3077 N N . VAL A 1 362 ? 167.044 11.517 -197.265 1.00 54.28 362 VAL A N 1
ATOM 3078 C CA . VAL A 1 362 ? 168.388 11.909 -196.791 1.00 54.28 362 VAL A CA 1
ATOM 3079 C C . VAL A 1 362 ? 169.373 12.041 -197.984 1.00 54.28 362 VAL A C 1
ATOM 3081 O O . VAL A 1 362 ? 170.330 12.800 -197.871 1.00 54.28 362 VAL A O 1
ATOM 3084 N N . GLU A 1 363 ? 169.075 11.406 -199.135 1.00 47.44 363 GLU A N 1
ATOM 3085 C CA . GLU A 1 363 ? 169.859 11.383 -200.392 1.00 47.44 363 GLU A CA 1
ATOM 3086 C C . GLU A 1 363 ? 169.397 12.408 -201.482 1.00 47.44 363 GLU A C 1
ATOM 3088 O O . GLU A 1 363 ? 170.025 12.498 -202.531 1.00 47.44 363 GLU A O 1
ATOM 3093 N N . ILE A 1 364 ? 168.345 13.224 -201.243 1.00 47.91 364 ILE A N 1
ATOM 3094 C CA . ILE A 1 364 ? 168.080 14.516 -201.954 1.00 47.91 364 ILE A CA 1
ATOM 3095 C C . ILE A 1 364 ? 168.267 15.672 -200.952 1.00 47.91 364 ILE A C 1
ATOM 3097 O O . ILE A 1 364 ? 167.543 16.651 -200.844 1.00 47.91 364 ILE A O 1
ATOM 3101 N N . GLU A 1 365 ? 169.262 15.584 -200.096 1.00 48.09 365 GLU A N 1
ATOM 3102 C CA . GLU A 1 365 ? 170.523 16.166 -200.520 1.00 48.09 365 GLU A CA 1
ATOM 3103 C C . GLU A 1 365 ? 170.420 17.557 -201.158 1.00 48.09 365 GLU A C 1
ATOM 3105 O O . GLU A 1 365 ? 170.096 17.768 -202.326 1.00 48.09 365 GLU A O 1
ATOM 3110 N N . ARG A 1 366 ? 171.020 18.470 -200.399 1.00 44.38 366 ARG A N 1
ATOM 3111 C CA . ARG A 1 366 ? 172.168 19.237 -200.901 1.00 44.38 366 ARG A CA 1
ATOM 3112 C C . ARG A 1 366 ? 171.894 20.316 -201.942 1.00 44.38 366 ARG A C 1
ATOM 3114 O O . ARG A 1 366 ? 172.850 21.005 -202.281 1.00 44.38 366 ARG A O 1
ATOM 3121 N N . ARG A 1 367 ? 170.661 20.587 -202.369 1.00 36.47 367 ARG A N 1
ATOM 3122 C CA . ARG A 1 367 ? 170.387 21.721 -203.272 1.00 36.47 367 ARG A CA 1
ATOM 3123 C C . ARG A 1 367 ? 169.480 22.793 -202.667 1.00 36.47 367 ARG A C 1
ATOM 3125 O O . ARG A 1 367 ? 168.380 23.005 -203.143 1.00 36.47 367 ARG A O 1
ATOM 3132 N N . ILE A 1 368 ? 170.074 23.564 -201.742 1.00 48.12 368 ILE A N 1
ATOM 3133 C CA . ILE A 1 368 ? 169.837 25.015 -201.506 1.00 48.12 368 ILE A CA 1
ATOM 3134 C C . ILE A 1 368 ? 169.275 25.379 -200.102 1.00 48.12 368 ILE A C 1
ATOM 3136 O O . ILE A 1 368 ? 168.120 25.732 -199.903 1.00 48.12 368 ILE A O 1
ATOM 3140 N N . LYS A 1 369 ? 170.191 25.281 -199.122 1.00 35.22 369 LYS A N 1
ATOM 3141 C CA . LYS A 1 369 ? 170.322 25.978 -197.810 1.00 35.22 369 LYS A CA 1
ATOM 3142 C C . LYS A 1 369 ? 170.917 27.402 -198.021 1.00 35.22 369 LYS A C 1
ATOM 3144 O O . LYS A 1 369 ? 171.357 27.619 -199.149 1.00 35.22 369 LYS A O 1
ATOM 3149 N N . PRO A 1 370 ? 171.150 28.300 -197.017 1.00 56.00 370 PRO A N 1
ATOM 3150 C CA . PRO A 1 370 ? 170.923 28.305 -195.548 1.00 56.00 370 PRO A CA 1
ATOM 3151 C C . PRO A 1 370 ? 170.125 29.586 -195.099 1.00 56.00 370 PRO A C 1
ATOM 3153 O O . PRO A 1 370 ? 169.638 30.302 -195.958 1.00 56.00 370 PRO A O 1
ATOM 3156 N N . THR A 1 371 ? 169.852 29.916 -193.823 1.00 42.31 371 THR A N 1
ATOM 3157 C CA . THR A 1 371 ? 170.820 30.440 -192.831 1.00 42.31 371 THR A CA 1
ATOM 3158 C C . THR A 1 371 ? 170.335 30.382 -191.375 1.00 42.31 371 THR A C 1
ATOM 3160 O O . THR A 1 371 ? 169.299 30.922 -191.020 1.00 42.31 371 THR A O 1
ATOM 3163 N N . MET A 1 372 ? 171.227 29.818 -190.543 1.00 34.56 372 ME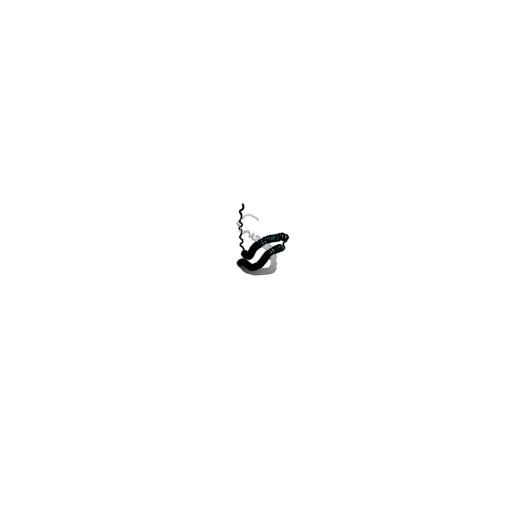T A N 1
ATOM 3164 C CA . MET A 1 372 ? 171.549 30.219 -189.159 1.00 34.56 372 MET A CA 1
ATOM 3165 C C . MET A 1 372 ? 170.477 29.947 -188.089 1.00 34.56 372 MET A C 1
ATOM 3167 O O . MET A 1 372 ? 169.431 30.570 -188.051 1.00 34.56 372 MET A O 1
ATOM 3171 N N . ASN A 1 373 ? 170.731 28.938 -187.241 1.00 35.88 373 ASN A N 1
ATOM 3172 C CA . ASN A 1 373 ? 171.165 29.084 -185.830 1.00 35.88 373 ASN A CA 1
ATOM 3173 C C . ASN A 1 373 ? 170.015 29.523 -184.903 1.00 35.88 373 ASN A C 1
ATOM 3175 O O . ASN A 1 373 ? 169.396 30.542 -185.130 1.00 35.88 373 ASN A O 1
ATOM 3179 N N . GLY A 1 374 ? 169.694 28.883 -183.784 1.00 37.72 374 GLY A N 1
ATOM 3180 C CA . GLY A 1 374 ? 170.361 27.872 -182.983 1.00 37.72 374 GLY A CA 1
ATOM 3181 C C . GLY A 1 374 ? 169.802 27.957 -181.554 1.00 37.72 374 GLY A C 1
ATOM 3182 O O . GLY A 1 374 ? 169.481 29.046 -181.105 1.00 37.72 374 GLY A O 1
ATOM 3183 N N . ARG A 1 375 ? 169.827 26.822 -180.833 1.00 42.62 375 ARG A N 1
ATOM 3184 C CA . ARG A 1 375 ? 170.436 26.685 -179.485 1.00 42.62 375 ARG A CA 1
ATOM 3185 C C . ARG A 1 375 ? 169.784 27.500 -178.354 1.00 42.62 375 ARG A C 1
ATOM 3187 O O . ARG A 1 375 ? 169.880 28.713 -178.330 1.00 42.62 375 ARG A O 1
ATOM 3194 N N . LYS A 1 376 ? 169.264 26.885 -177.286 1.00 43.00 376 LYS A N 1
ATOM 3195 C CA . LYS A 1 376 ? 169.952 26.197 -176.150 1.00 43.00 376 LYS A CA 1
ATOM 3196 C C . LYS A 1 376 ? 168.863 26.077 -175.040 1.00 43.00 376 LYS A C 1
ATOM 3198 O O . LYS A 1 376 ? 167.896 26.816 -175.114 1.00 43.00 376 LYS A O 1
ATOM 3203 N N . ALA A 1 377 ? 168.895 25.281 -173.971 1.00 43.34 377 ALA A N 1
ATOM 3204 C CA . ALA A 1 377 ? 169.857 24.370 -173.363 1.00 43.34 377 ALA A CA 1
ATOM 3205 C C . ALA A 1 377 ? 169.138 23.508 -172.285 1.00 43.34 377 ALA A C 1
ATOM 3207 O O . ALA A 1 377 ? 168.170 23.969 -171.696 1.00 43.34 377 ALA A O 1
ATOM 3208 N N . LYS A 1 378 ? 169.734 22.331 -172.004 1.00 43.31 378 LYS A N 1
ATOM 3209 C CA . LYS A 1 378 ? 169.713 21.490 -170.772 1.00 43.31 378 LYS A CA 1
ATOM 3210 C C . LYS A 1 378 ? 168.364 20.909 -170.283 1.00 43.31 378 LYS A C 1
ATOM 3212 O O . LYS A 1 378 ? 167.527 21.654 -169.807 1.00 43.31 378 LYS A O 1
ATOM 3217 N N . SER A 1 379 ? 168.061 19.606 -170.450 1.00 44.94 379 SER A N 1
ATOM 3218 C CA . SER A 1 379 ? 168.648 18.331 -169.912 1.00 44.94 379 SER A CA 1
ATOM 3219 C C . SER A 1 379 ? 167.805 17.809 -168.736 1.00 44.94 379 SER A C 1
ATOM 3221 O O . SER A 1 379 ? 167.513 18.615 -167.866 1.00 44.94 379 SER A O 1
ATOM 3223 N N . ARG A 1 380 ? 167.454 16.532 -168.535 1.00 52.47 380 ARG A N 1
ATOM 3224 C CA . ARG A 1 380 ? 167.726 15.197 -169.123 1.00 52.47 380 ARG A CA 1
ATOM 3225 C C . ARG A 1 380 ? 166.703 14.237 -168.445 1.00 52.47 380 ARG A C 1
ATOM 3227 O O . ARG A 1 380 ? 166.270 14.549 -167.342 1.00 52.47 380 ARG A O 1
ATOM 3234 N N . GLY A 1 381 ? 166.323 13.092 -169.006 1.00 42.03 381 GLY A N 1
ATOM 3235 C CA . GLY A 1 381 ? 166.843 12.410 -170.192 1.00 42.03 381 GLY A CA 1
ATOM 3236 C C . GLY A 1 381 ? 165.920 11.307 -170.681 1.00 42.03 381 GLY A C 1
ATOM 3237 O O . GLY A 1 381 ? 164.770 11.247 -170.195 1.00 42.03 381 GLY A O 1
#

Organism: Popillia japonica (NCBI:txid7064)

Secondary structure (DSSP, 8-state):
------------PPPHHHHHHHHHHHHHHHHHHHHHHHHHHHHHHHHHHHHHHHHHHHHHHHHHHHHHHHHHHHHHHHHHHHHHHHHHHTT---HHHHHHHHHHHHHHHHHHHHHHHHHHHHHHHHHHHHHHHHHHHHHHHHHHHHHHHHHHHHHHHHHHHHHHHHHHHHHHHHHHHHHHHHHHHHHHHHHHHHHHHHHHHHHHHHHHHHHHHHHHHHHHHHHHHHHHHHHHHHHHHHHHHHHHHHHHHHHHHHHHHHHHHHHHHHHHHHHHHHHHHHHHHHHHHHHHHHHHHHHHHHHHHHHHHHHHHHHHHHHHHHHHHHHHHHHHHHHHHHHHHHHHHHHHHHHHHHTTSTTTHHHHSTTS--SS-------------

pLDDT: mean 83.41, std 16.68, range [34.56, 98.19]

Sequence (381 aa):
MPDGEEVEEKVVEKTLLQQQLERSAEALEKLILEGTEQVTNIRVANDSREVDRREEEGIGREKIIAQLEEEANLATEMFNEISNKWNSILKDNDPLLIHEDMNQQKEKCEELIKQKDGIIAMLREEIREAERKFTNDQYKQNEDIRTLAKRIEKHIVLMRKAYHRERVFIENVIMEERKLLIEANEKKWEELYRKRDHEERMQCEKKFEQQEDFMQEMQKLRIEHEEKHRESKIKLENEVEELQREFERIKTMAIMNSEKLDYNYQILKKREDENLIINSQQKRRINKLQDVINYNYQILKKREDENLIINSQQKRRINKLQDVINGLRNGLRKKNQAYDEWTKSEIERLTKEVKKMQKCVVEIERRIKPTMNGRKAKSRG

Foldseek 3Di:
DDDDDPPPPPPPPDALLRVLVVVLVVVLVVLVVVLVCVLVVLVVVVVVVVVVVVVVVVVVVVVLVVVVVVLVVVLVVLVVVLVVVVVVLVPDDDPVVNVVVVVVSVVSVVVSVVSVVVSVVVVVVVVVVVVVVVVVVVVVVVVSVVVSVVSNVVSVVVSVVSVVVSVVVSVVSVVVVVVVVVVVVVVVVVVVVVVVVVVVVVVVVVVVVVVVVVVVVVVVVVVVVVVVVVVVVVVVVVVVVVVVVVVVVVVVVVVVVVVVVVVVVVVVVVVVVVVVVVVVVVVVVVVVVVVVVVVVVVVVVVVVVVCVVVVVVVVVVVVVVVVVVVVVVVVVVVVVVVVVVVVVPVCVVVVVVPPPVVPPVVVPDDPDDDDDDDDDDDDDD

InterPro domains:
  IPR039505 Dynein regulatory complex protein 1/2, N-terminal [PF14772] (44-145)
  IPR039750 Dynein regulatory complex protein [PTHR21625] (9-295)

Radius of gyration: 120.18 Å; chains: 1; bounding box: 231×51×313 Å